Protein AF-A0A096M5H3-F1 (afdb_monomer)

Organism: Poecilia formosa (NCBI:txid48698)

Radius of gyration: 28.04 Å; Cα contacts (8 Å, |Δi|>4): 449; chains: 1; bounding box: 49×65×89 Å

InterPro domains:
  IPR001849 Pleckstrin homology domain [PF16457] (338-397)
  IPR006816 ELMO domain [PF04727] (97-271)
  IPR006816 ELMO domain [PS51335] (113-282)
  IPR011993 PH-like domain superfamily [G3DSA:2.30.29.30] (349-401)
  IPR024574 ELMO, armadillo-like helical domain [PF11841] (25-74)
  IPR050868 Engulfment and cell motility domain-containing protein [PTHR12771] (58-345)

Nearest PDB structures (foldseek):
  6ie1-assembly1_A  TM=9.845E-01  e=9.804E-33  Homo sapiens
  6idx-assembly1_A  TM=9.596E-01  e=2.569E-30  Homo sapiens
  6tgc-assembly1_B  TM=7.728E-01  e=2.379E-35  Homo sapiens
  8zj2-assembly1_A  TM=7.258E-01  e=1.190E-30  Homo sapiens
  2vsz-assembly1_A-2  TM=7.124E-01  e=5.862E-07  Homo sapiens

Mean predicted aligned error: 14.19 Å

Foldseek 3Di:
DVVVVVVVLVVVVCCPVVVVDLLLVQLQDDPVSVLVSLVNVLVCLVPDDLVCNVVSLVSCVVSVVLVSCCVRPVVNPDDHDLSSLLSQLSVLLSVLLNLVVQQADAQDLVDPVSVVLVVVLLCLQPDDPDDDPDDVVVLVVQLLSQVLLQQPRSNGSSVVLRDGGRRRSLSVLSSCCCVVVVVLSNCLSVVQSPDPDQLRDNNSVLSRVLSVLVCVLSVHNDHRDPNDSDDAQACSVDPVSVSLLSSLLSVLLSQQSVLVSDGPVCVVVSVVLSSVLQNVLRVVRDNHSVSSSVSSVVSHPVNSVVVVVVVVVVVVVCVDPVNVVVCVVCVVVVVVVVVVVVLVDLQQWDKAFDPDDDDDARWIKIWHAHPVRFKIFMDIDRDDDPGRDDSVRRPDIDTCVVCVPPVVVVVCVVVVVPVVVPPVD

Solvent-accessible surface area (backbone atoms only — not comparable to full-atom values): 23544 Å² total; per-residue (Å²): 113,76,60,58,52,57,50,43,52,52,50,49,52,43,33,56,71,69,64,79,46,62,69,63,64,49,44,71,50,58,71,67,50,30,39,53,52,47,45,48,53,43,52,48,58,74,68,43,56,75,91,47,41,61,59,52,50,50,54,42,52,76,67,40,47,48,57,44,45,35,54,48,52,74,63,28,98,57,85,79,48,68,69,45,32,24,40,52,19,42,44,50,38,59,59,43,33,68,48,33,62,41,22,62,32,53,45,58,75,81,43,61,74,63,49,48,54,57,50,48,52,50,39,72,59,68,66,71,96,74,82,78,94,48,75,69,64,46,54,59,49,51,32,50,50,33,43,45,41,18,33,88,39,31,88,50,53,46,61,65,23,49,44,61,74,23,9,40,39,27,56,54,45,53,49,48,35,46,72,75,40,36,70,60,40,34,48,58,41,51,71,25,50,74,45,96,49,73,59,40,61,41,49,43,50,50,47,38,54,46,42,32,49,53,37,61,76,69,47,50,64,55,80,72,60,98,83,51,49,76,60,64,56,24,56,43,70,42,97,59,28,68,52,53,47,48,55,53,49,54,53,48,44,58,49,45,38,59,73,65,68,33,36,75,86,39,44,68,59,49,51,52,53,45,50,48,43,50,54,56,42,56,73,68,54,33,68,31,66,66,51,41,53,54,48,47,65,67,49,36,64,69,46,50,52,50,50,55,49,52,53,48,54,55,51,51,60,64,66,32,70,72,50,43,55,49,46,66,66,45,45,63,56,54,50,49,50,50,50,51,53,50,50,51,48,39,43,70,33,51,82,40,76,60,95,61,84,92,75,81,77,76,46,31,31,38,41,28,31,38,95,83,70,51,37,37,35,28,30,76,30,82,62,87,77,95,64,86,80,61,72,87,68,30,83,41,77,45,57,37,92,82,46,52,72,64,52,50,53,60,57,45,66,81,55,51,84,72,56,66,73,72,74,76,111

Sequence (425 aa):
MYLFFKDSVYLWSMMLLTGCCNPGHFLRSNQEIQTYAIALINALFLKAPEDRRQEMASTLAQKHLRSIILNHVIRGNRPIKAEMAHQLYVLQVLTFNLLEERMMTKMDPNDQAQRDIIFELRRIAFDGDTDPTGTEKRKAMYTKDYKMLGFTNHLNPAMDFTQTPPGMLALDNMLYLARVHQDTYIRIVLENSSREDKHECPFGRCAIELTRMLCEILQVGELPNEGCNDYHPMFFTHDRAWEEFFCVCIQLLNKTWKEMRATAEDFNKVMQVVREQITRALAMKPSSIDQLKNKLRGLSYSEILRLRQSERMSQDDFQSPPIIELRERIQPEILELIKQQRLNRLCEGSCFRKLGNRRRQEKFWFCRLSLNHKVLHYGDLEESPQGEVPFELLSDKSETHFCLFLLLFVFFEKHKTILLHLVRG

Structure (mmCIF, N/CA/C/O backbone):
data_AF-A0A096M5H3-F1
#
_entry.id   AF-A0A096M5H3-F1
#
loop_
_atom_site.group_PDB
_atom_site.id
_atom_site.type_symbol
_atom_site.label_atom_id
_atom_site.label_alt_id
_atom_site.label_comp_id
_atom_site.label_asym_id
_atom_site.label_entity_id
_atom_site.label_seq_id
_atom_site.pdbx_PDB_ins_code
_atom_site.Cartn_x
_atom_site.Cartn_y
_atom_site.Cartn_z
_atom_site.occupancy
_atom_site.B_iso_or_equiv
_atom_site.auth_seq_id
_atom_site.auth_comp_id
_atom_site.auth_asym_id
_atom_site.auth_atom_id
_atom_site.pdbx_PDB_model_num
ATOM 1 N N . MET A 1 1 ? -19.813 -29.781 30.915 1.00 30.38 1 MET A N 1
ATOM 2 C CA . MET A 1 1 ? -19.902 -28.387 30.409 1.00 30.38 1 MET A CA 1
ATOM 3 C C . MET A 1 1 ? -18.584 -27.853 29.805 1.00 30.38 1 MET A C 1
ATOM 5 O O . MET A 1 1 ? -18.657 -27.095 28.853 1.00 30.38 1 MET A O 1
ATOM 9 N N . TYR A 1 2 ? -17.389 -28.276 30.258 1.00 24.36 2 TYR A N 1
ATOM 10 C CA . TYR A 1 2 ? -16.108 -28.022 29.548 1.00 24.36 2 TYR A CA 1
ATOM 11 C C . TYR A 1 2 ? -15.927 -28.881 28.275 1.00 24.36 2 TYR A C 1
ATOM 13 O O . TYR A 1 2 ? -15.255 -28.459 27.340 1.00 24.36 2 TYR A O 1
ATOM 21 N N . LEU A 1 3 ? -16.561 -30.059 28.235 1.00 25.53 3 LEU A N 1
ATOM 22 C CA . LEU A 1 3 ? -16.646 -30.924 27.049 1.00 25.53 3 LEU A CA 1
ATOM 23 C C . LEU A 1 3 ? -17.544 -30.301 25.965 1.00 25.53 3 LEU A C 1
ATOM 25 O O . LEU A 1 3 ? -17.076 -30.063 24.863 1.00 25.53 3 LEU A O 1
ATOM 29 N N . PHE A 1 4 ? -18.730 -29.810 26.345 1.00 27.47 4 PHE A N 1
ATOM 30 C CA . PHE A 1 4 ? -19.657 -29.103 25.446 1.00 27.47 4 PHE A CA 1
ATOM 31 C C . PHE A 1 4 ? -19.051 -27.902 24.694 1.00 27.47 4 PHE A C 1
ATOM 33 O O . PHE A 1 4 ? -19.468 -27.625 23.583 1.00 27.47 4 PHE A O 1
ATOM 40 N N . PHE A 1 5 ? -18.072 -27.177 25.252 1.00 29.02 5 PHE A N 1
ATOM 41 C CA . PHE A 1 5 ? -17.446 -26.035 24.559 1.00 29.02 5 PHE A CA 1
ATOM 42 C C . PHE A 1 5 ? -16.292 -26.437 23.632 1.00 29.02 5 PHE A C 1
ATOM 44 O O . PHE A 1 5 ? -16.064 -25.775 22.622 1.00 29.02 5 PHE A O 1
ATOM 51 N N . LYS A 1 6 ? -15.566 -27.516 23.955 1.00 31.39 6 LYS A N 1
ATOM 52 C CA . LYS A 1 6 ? -14.575 -28.099 23.037 1.00 31.39 6 LYS A CA 1
ATOM 53 C C . LYS A 1 6 ? -15.290 -28.718 21.837 1.00 31.39 6 LYS A C 1
ATOM 55 O O . LYS A 1 6 ? -14.879 -28.467 20.709 1.00 31.39 6 LYS A O 1
ATOM 60 N N . ASP A 1 7 ? -16.404 -29.394 22.105 1.00 31.91 7 ASP A N 1
ATOM 61 C CA . ASP A 1 7 ? -17.265 -29.987 21.090 1.00 31.91 7 ASP A CA 1
ATOM 62 C C . ASP A 1 7 ? -18.020 -28.914 20.299 1.00 31.91 7 ASP A C 1
ATOM 64 O O . ASP A 1 7 ? -18.114 -29.051 19.094 1.00 31.91 7 ASP A O 1
ATOM 68 N N . SER A 1 8 ? -18.448 -27.792 20.896 1.00 34.62 8 SER A N 1
ATOM 69 C CA . SER A 1 8 ? -19.094 -26.688 20.160 1.00 34.62 8 SER A CA 1
ATOM 70 C C . SER A 1 8 ? -18.143 -25.868 19.296 1.00 34.62 8 SER A C 1
ATOM 72 O O . SER A 1 8 ? -18.560 -25.424 18.237 1.00 34.62 8 SER A O 1
ATOM 74 N N . VAL A 1 9 ? -16.879 -25.661 19.684 1.00 40.66 9 VAL A N 1
ATOM 75 C CA . VAL A 1 9 ? -15.900 -25.009 18.792 1.00 40.66 9 VAL A CA 1
ATOM 76 C C . VAL A 1 9 ? -15.540 -25.942 17.643 1.00 40.66 9 VAL A C 1
ATOM 78 O O . VAL A 1 9 ? -15.455 -25.468 16.517 1.00 40.66 9 VAL A O 1
ATOM 81 N N . TYR A 1 10 ? -15.409 -27.251 17.887 1.00 36.88 10 TYR A N 1
ATOM 82 C CA . TYR A 1 10 ? -15.251 -28.254 16.827 1.00 36.88 10 TYR A CA 1
ATOM 83 C C . TYR A 1 10 ? -16.508 -28.401 15.958 1.00 36.88 10 TYR A C 1
ATOM 85 O O . TYR A 1 10 ? -16.374 -28.509 14.749 1.00 36.88 10 TYR A O 1
ATOM 93 N N . LEU A 1 11 ? -17.718 -28.322 16.521 1.00 36.84 11 LEU A N 1
ATOM 94 C CA . LEU A 1 11 ? -18.981 -28.344 15.775 1.00 36.84 11 LEU A CA 1
ATOM 95 C C . LEU A 1 11 ? -19.208 -27.051 14.995 1.00 36.84 11 LEU A C 1
ATOM 97 O O . LEU A 1 11 ? -19.738 -27.123 13.901 1.00 36.84 11 LEU A O 1
ATOM 101 N N . TRP A 1 12 ? -18.818 -25.883 15.513 1.00 41.22 12 TRP A N 1
ATOM 102 C CA . TRP A 1 12 ? -18.935 -24.603 14.804 1.00 41.22 12 TRP A CA 1
ATOM 103 C C . TRP A 1 12 ? -17.864 -24.445 13.728 1.00 41.22 12 TRP A C 1
ATOM 105 O O . TRP A 1 12 ? -18.164 -23.962 12.640 1.00 41.22 12 TRP A O 1
ATOM 115 N N . SER A 1 13 ? -16.631 -24.884 13.997 1.00 40.41 13 SER A N 1
ATOM 116 C CA . SER A 1 13 ? -15.582 -24.955 12.976 1.00 40.41 13 SER A CA 1
ATOM 117 C C . SER A 1 13 ? -15.904 -26.024 11.935 1.00 40.41 13 SER A C 1
ATOM 119 O O . SER A 1 13 ? -15.796 -25.721 10.752 1.00 40.41 13 SER A O 1
ATOM 121 N N . MET A 1 14 ? -16.433 -27.195 12.323 1.00 36.31 14 MET A N 1
ATOM 122 C CA . MET A 1 14 ? -17.033 -28.136 11.375 1.00 36.31 14 MET A CA 1
ATOM 123 C C . MET A 1 14 ? -18.199 -27.490 10.635 1.00 36.31 14 MET A C 1
ATOM 125 O O . MET A 1 14 ? -18.170 -27.545 9.430 1.00 36.31 14 MET A O 1
ATOM 129 N N . MET A 1 15 ? -19.168 -26.818 11.258 1.00 39.22 15 MET A N 1
ATOM 130 C CA . MET A 1 15 ? -20.324 -26.215 10.563 1.00 39.22 15 MET A CA 1
ATOM 131 C C . MET A 1 15 ? -19.955 -25.078 9.595 1.00 39.22 15 MET A C 1
ATOM 133 O O . MET A 1 15 ? -20.634 -24.890 8.582 1.00 39.22 15 MET A O 1
ATOM 137 N N . LEU A 1 16 ? -18.888 -24.322 9.878 1.00 44.88 16 LEU A N 1
ATOM 138 C CA . LEU A 1 16 ? -18.336 -23.305 8.975 1.00 44.88 16 LEU A CA 1
ATOM 139 C C . LEU A 1 16 ? -17.538 -23.936 7.816 1.00 44.88 16 LEU A C 1
ATOM 141 O O . LEU A 1 16 ? -17.618 -23.433 6.687 1.00 44.88 16 LEU A O 1
ATOM 145 N N . LEU A 1 17 ? -16.826 -25.044 8.074 1.00 40.38 17 LEU A N 1
ATOM 146 C CA . LEU A 1 17 ? -16.012 -25.791 7.100 1.00 40.38 17 LEU A CA 1
ATOM 147 C C . LEU A 1 17 ? -16.817 -26.811 6.265 1.00 40.38 17 LEU A C 1
ATOM 149 O O . LEU A 1 17 ? -16.503 -27.005 5.099 1.00 40.38 17 LEU A O 1
ATOM 153 N N . THR A 1 18 ? -17.893 -27.406 6.790 1.00 43.81 18 THR A N 1
ATOM 154 C CA . THR A 1 18 ? -18.765 -28.391 6.110 1.00 43.81 18 THR A CA 1
ATOM 155 C C . THR A 1 18 ? -19.827 -27.745 5.223 1.00 43.81 18 THR A C 1
ATOM 157 O O . THR A 1 18 ? -20.636 -28.441 4.620 1.00 43.81 18 THR A O 1
ATOM 160 N N . GLY A 1 19 ? -19.847 -26.413 5.111 1.00 42.66 19 GLY A N 1
ATOM 161 C CA . GLY A 1 19 ? -20.731 -25.707 4.179 1.00 42.66 19 GLY A CA 1
ATOM 162 C C . GLY A 1 19 ? -22.187 -25.547 4.635 1.00 42.66 19 GLY A C 1
ATOM 163 O O . GLY A 1 19 ? -22.926 -24.828 3.969 1.00 42.66 19 GLY A O 1
ATOM 164 N N . CYS A 1 20 ? -22.597 -26.117 5.774 1.00 36.97 20 CYS A N 1
ATOM 165 C CA . CYS A 1 20 ? -23.996 -26.077 6.225 1.00 36.97 20 CYS A CA 1
ATOM 166 C C . CYS A 1 20 ? -24.445 -24.722 6.806 1.00 36.97 20 CYS A C 1
ATOM 168 O O . CYS A 1 20 ? -25.630 -24.401 6.741 1.00 36.97 20 CYS A O 1
ATOM 170 N N . CYS A 1 21 ? -23.536 -23.898 7.342 1.00 47.00 21 CYS A N 1
ATOM 171 C CA . CYS A 1 21 ? -23.868 -22.556 7.833 1.00 47.00 21 CYS A CA 1
ATOM 172 C C . CYS A 1 21 ? -23.089 -21.483 7.062 1.00 47.00 21 CYS A C 1
ATOM 174 O O . CYS A 1 21 ? -21.872 -21.351 7.190 1.00 47.00 21 CYS A O 1
ATOM 176 N N . ASN A 1 22 ? -23.798 -20.690 6.256 1.00 51.44 22 ASN A N 1
ATOM 177 C CA . ASN A 1 22 ? -23.216 -19.538 5.578 1.00 51.44 22 ASN A CA 1
ATOM 178 C C . ASN A 1 22 ? -22.938 -18.429 6.621 1.00 51.44 22 ASN A C 1
ATOM 180 O O . ASN A 1 22 ? -23.898 -17.964 7.246 1.00 51.44 22 ASN A O 1
ATOM 184 N N . PRO A 1 23 ? -21.683 -17.971 6.831 1.00 53.06 23 PRO A N 1
ATOM 185 C CA . PRO A 1 23 ? -21.374 -16.891 7.779 1.00 53.06 23 PRO A CA 1
ATOM 186 C C . PRO A 1 23 ? -22.184 -15.608 7.519 1.00 53.06 23 PRO A C 1
ATOM 188 O O . PRO A 1 23 ? -22.435 -14.833 8.444 1.00 53.06 23 PRO A O 1
ATOM 191 N N . GLY A 1 24 ? -22.700 -15.429 6.296 1.00 55.00 24 GLY A N 1
ATOM 192 C CA . GLY A 1 24 ? -23.643 -14.364 5.954 1.00 55.00 24 GLY A CA 1
ATOM 193 C C . GLY A 1 24 ? -24.943 -14.341 6.758 1.00 55.00 24 GLY A C 1
ATOM 194 O O . GLY A 1 24 ? -25.530 -13.274 6.899 1.00 55.00 24 GLY A O 1
ATOM 195 N N . HIS A 1 25 ? -25.388 -15.464 7.328 1.00 57.28 25 HIS A N 1
ATOM 196 C CA . HIS A 1 25 ? -26.620 -15.498 8.119 1.00 57.28 25 HIS A CA 1
ATOM 197 C C . HIS A 1 25 ? -26.449 -14.812 9.486 1.00 57.28 25 HIS A C 1
ATOM 199 O O . HIS A 1 25 ? -27.328 -14.080 9.927 1.00 57.28 25 HIS A O 1
ATOM 205 N N . PHE A 1 26 ? -25.289 -14.974 10.131 1.00 56.59 26 PHE A N 1
ATOM 206 C CA . PHE A 1 26 ? -24.990 -14.333 11.419 1.00 56.59 26 PHE A CA 1
ATOM 207 C C . PHE A 1 26 ? -24.618 -12.858 11.265 1.00 56.59 26 PHE A C 1
ATOM 209 O O . PHE A 1 26 ? -24.953 -12.039 12.117 1.00 56.59 26 PHE A O 1
ATOM 216 N N . LEU A 1 27 ? -23.989 -12.502 10.144 1.00 58.44 27 LEU A N 1
ATOM 217 C CA . LEU A 1 27 ? -23.635 -11.118 9.837 1.00 58.44 27 LEU A CA 1
ATOM 218 C C . LEU A 1 27 ? -24.848 -10.252 9.448 1.00 58.44 27 LEU A C 1
ATOM 220 O O . LEU A 1 27 ? -24.734 -9.032 9.415 1.00 58.44 27 LEU A O 1
ATOM 224 N N . ARG A 1 28 ? -26.021 -10.855 9.214 1.00 59.38 28 ARG A N 1
ATOM 225 C CA . ARG A 1 28 ? -27.307 -10.162 8.997 1.00 59.38 28 ARG A CA 1
ATOM 226 C C . ARG A 1 28 ? -28.085 -9.870 10.289 1.00 59.38 28 ARG A C 1
ATOM 228 O O . ARG A 1 28 ? -29.147 -9.256 10.226 1.00 59.38 28 ARG A O 1
ATOM 235 N N . SER A 1 29 ? -27.568 -10.311 11.435 1.00 63.12 29 SER A N 1
ATOM 236 C CA . SER A 1 29 ? -28.239 -10.264 12.741 1.00 63.12 29 SER A CA 1
ATOM 237 C C . SER A 1 29 ? -27.813 -9.051 13.589 1.00 63.12 29 SER A C 1
ATOM 239 O O . SER A 1 29 ? -27.205 -8.106 13.090 1.00 63.12 29 SER A O 1
ATOM 241 N N . ASN A 1 30 ? -28.157 -9.049 14.885 1.00 75.69 30 ASN A N 1
ATOM 242 C CA . ASN A 1 30 ? -27.814 -7.983 15.837 1.00 75.69 30 ASN A CA 1
ATOM 243 C C . ASN A 1 30 ? -26.290 -7.731 15.916 1.00 75.69 30 ASN A C 1
ATOM 245 O O . ASN A 1 30 ? -25.495 -8.652 15.750 1.00 75.69 30 ASN A O 1
ATOM 249 N N . GLN A 1 31 ? -25.888 -6.496 16.228 1.00 76.31 31 GLN A N 1
ATOM 250 C CA . GLN A 1 31 ? -24.495 -6.030 16.219 1.00 76.31 31 GLN A CA 1
ATOM 251 C C . GLN A 1 31 ? -23.571 -6.871 17.113 1.00 76.31 31 GLN A C 1
ATOM 253 O O . GLN A 1 31 ? -22.436 -7.130 16.739 1.00 76.31 31 GLN A O 1
ATOM 258 N N . GLU A 1 32 ? -24.060 -7.360 18.254 1.00 80.06 32 GLU A N 1
ATOM 259 C CA . GLU A 1 32 ? -23.302 -8.270 19.127 1.00 80.06 32 GLU A CA 1
ATOM 260 C C . GLU A 1 32 ? -22.999 -9.607 18.439 1.00 80.06 32 GLU A C 1
ATOM 262 O O . GLU A 1 32 ? -21.861 -10.068 18.451 1.00 80.06 32 GLU A O 1
ATOM 267 N N . ILE A 1 33 ? -23.989 -10.196 17.759 1.00 82.75 33 ILE A N 1
ATOM 268 C CA . ILE A 1 33 ? -23.817 -11.442 16.997 1.00 82.75 33 ILE A CA 1
ATOM 269 C C . ILE A 1 33 ? -22.820 -11.225 15.856 1.00 82.75 33 ILE A C 1
ATOM 271 O O . ILE A 1 33 ? -21.969 -12.082 15.625 1.00 82.75 33 ILE A O 1
ATOM 275 N N . GLN A 1 34 ? -22.883 -10.073 15.178 1.00 82.81 34 GLN A N 1
ATOM 276 C CA . GLN A 1 34 ? -21.899 -9.711 14.158 1.00 82.81 34 GLN A CA 1
ATOM 277 C C . GLN A 1 34 ? -20.485 -9.653 14.759 1.00 82.81 34 GLN A C 1
ATOM 279 O O . GLN A 1 34 ? -19.565 -10.246 14.195 1.00 82.81 34 GLN A O 1
ATOM 284 N N . THR A 1 35 ? -20.305 -8.987 15.908 1.00 86.50 35 THR A N 1
ATOM 285 C CA . THR A 1 35 ? -18.998 -8.864 16.576 1.00 86.50 35 THR A CA 1
ATOM 286 C C . THR A 1 35 ? -18.447 -10.236 16.954 1.00 86.50 35 THR A C 1
ATOM 288 O O . THR A 1 35 ? -17.299 -10.540 16.632 1.00 86.50 35 THR A O 1
ATOM 291 N N . TYR A 1 36 ? -19.260 -11.098 17.574 1.00 85.38 36 TYR A N 1
ATOM 292 C CA . TYR A 1 36 ? -18.834 -12.449 17.950 1.00 85.38 36 TYR A CA 1
ATOM 293 C C . TYR A 1 36 ? -18.538 -13.335 16.736 1.00 85.38 36 TYR A C 1
ATOM 295 O O . TYR A 1 36 ? -17.594 -14.124 16.777 1.00 85.38 36 TYR A O 1
ATOM 303 N N . ALA A 1 37 ? -19.294 -13.191 15.644 1.00 86.56 37 ALA A N 1
ATOM 304 C CA . ALA A 1 37 ? -19.042 -13.928 14.411 1.00 86.56 37 ALA A CA 1
ATOM 305 C C . ALA A 1 37 ? -17.688 -13.545 13.789 1.00 86.56 37 ALA A C 1
ATOM 307 O O . ALA A 1 37 ? -16.909 -14.431 13.438 1.00 86.56 37 ALA A O 1
ATOM 308 N N . ILE A 1 38 ? -17.374 -12.246 13.700 1.00 89.81 38 ILE A N 1
ATOM 309 C CA . ILE A 1 38 ? -16.071 -11.786 13.189 1.00 89.81 38 ILE A CA 1
ATOM 310 C C . ILE A 1 38 ? -14.944 -12.179 14.148 1.00 89.81 38 ILE A C 1
ATOM 312 O O . ILE A 1 38 ? -13.916 -12.672 13.695 1.00 89.81 38 ILE A O 1
ATOM 316 N N . ALA A 1 39 ? -15.144 -12.063 15.463 1.00 88.94 39 ALA A N 1
ATOM 317 C CA . ALA A 1 39 ? -14.158 -12.502 16.449 1.00 88.94 39 ALA A CA 1
ATOM 318 C C . ALA A 1 39 ? -13.849 -14.004 16.343 1.00 88.94 39 ALA A C 1
ATOM 320 O O . ALA A 1 39 ? -12.691 -14.407 16.463 1.00 88.94 39 ALA A O 1
ATOM 321 N N . LEU A 1 40 ? -14.860 -14.836 16.071 1.00 87.19 40 LEU A N 1
ATOM 322 C CA . LEU A 1 40 ? -14.663 -16.261 15.818 1.00 87.19 40 LEU A CA 1
ATOM 323 C C . LEU A 1 40 ? -13.856 -16.495 14.535 1.00 87.19 40 LEU A C 1
ATOM 325 O O . LEU A 1 40 ? -12.919 -17.287 14.557 1.00 87.19 40 LEU A O 1
ATOM 329 N N . ILE A 1 41 ? -14.171 -15.788 13.445 1.00 89.00 41 ILE A N 1
ATOM 330 C CA . ILE A 1 41 ? -13.397 -15.858 12.193 1.00 89.00 41 ILE A CA 1
ATOM 331 C C . ILE A 1 41 ? -11.936 -15.453 12.438 1.00 89.00 41 ILE A C 1
ATOM 333 O O . ILE A 1 41 ? -11.027 -16.182 12.044 1.00 89.00 41 ILE A O 1
ATOM 337 N N . ASN A 1 42 ? -11.699 -14.353 13.153 1.00 91.81 42 ASN A N 1
ATOM 338 C CA . ASN A 1 42 ? -10.358 -13.897 13.520 1.00 91.81 42 ASN A CA 1
ATOM 339 C C . ASN A 1 42 ? -9.608 -14.950 14.344 1.00 91.81 42 ASN A C 1
ATOM 341 O O . ASN A 1 42 ? -8.442 -15.241 14.080 1.00 91.81 42 ASN A O 1
ATOM 345 N N . ALA A 1 43 ? -10.280 -15.570 15.318 1.00 88.25 43 ALA A N 1
ATOM 346 C CA . ALA A 1 43 ? -9.690 -16.628 16.129 1.00 88.25 43 ALA A CA 1
ATOM 347 C C . ALA A 1 43 ? -9.341 -17.877 15.303 1.00 88.25 43 ALA A C 1
ATOM 349 O O . ALA A 1 43 ? -8.322 -18.512 15.578 1.00 88.25 43 ALA A O 1
ATOM 350 N N . LEU A 1 44 ? -10.155 -18.219 14.296 1.00 87.44 44 LEU A N 1
ATOM 351 C CA . LEU A 1 44 ? -9.869 -19.316 13.371 1.00 87.44 44 LEU A CA 1
ATOM 352 C C . LEU A 1 44 ? -8.628 -19.012 12.525 1.00 87.44 44 LEU A C 1
ATOM 354 O O . LEU A 1 44 ? -7.741 -19.856 12.464 1.00 87.44 44 LEU A O 1
ATOM 358 N N . PHE A 1 45 ? -8.509 -17.803 11.967 1.00 86.62 45 PHE A N 1
ATOM 359 C CA . PHE A 1 45 ? -7.313 -17.381 11.228 1.00 86.62 45 PHE A CA 1
ATOM 360 C C . PHE A 1 45 ? -6.046 -17.401 12.090 1.00 86.62 45 PHE A C 1
ATOM 362 O O . PHE A 1 45 ? -5.029 -17.945 11.672 1.00 86.62 45 PHE A O 1
ATOM 369 N N . LEU A 1 46 ? -6.117 -16.873 13.316 1.00 87.00 46 LEU A N 1
ATOM 370 C CA . LEU A 1 46 ? -4.988 -16.842 14.254 1.00 87.00 46 LEU A CA 1
ATOM 371 C C . LEU A 1 46 ? -4.521 -18.234 14.700 1.00 87.00 46 LEU A C 1
ATOM 373 O O . LEU A 1 46 ? -3.377 -18.395 15.122 1.00 87.00 46 LEU A O 1
ATOM 377 N N . LYS A 1 47 ? -5.413 -19.231 14.696 1.00 87.38 47 LYS A N 1
ATOM 378 C CA . LYS A 1 47 ? -5.101 -20.607 15.115 1.00 87.38 47 LYS A CA 1
ATOM 379 C C . LYS A 1 47 ? -4.885 -21.569 13.956 1.00 87.38 47 LYS A C 1
ATOM 381 O O . LYS A 1 47 ? -4.426 -22.683 14.203 1.00 87.38 47 LYS A O 1
ATOM 386 N N . ALA A 1 48 ? -5.197 -21.165 12.730 1.00 84.31 48 ALA A N 1
ATOM 387 C CA . ALA A 1 48 ? -4.947 -21.971 11.551 1.00 84.31 48 ALA A CA 1
ATOM 388 C C . ALA A 1 48 ? -3.431 -22.094 11.297 1.00 84.31 48 ALA A C 1
ATOM 390 O O . ALA A 1 48 ? -2.705 -21.092 11.382 1.00 84.31 48 ALA A O 1
ATOM 391 N N . PRO A 1 49 ? -2.944 -23.308 10.987 1.00 82.31 49 PRO A N 1
ATOM 392 C CA . PRO A 1 49 ? -1.563 -23.499 10.568 1.00 82.31 49 PRO A CA 1
ATOM 393 C C . PRO A 1 49 ? -1.333 -22.801 9.217 1.00 82.31 49 PRO A C 1
ATOM 395 O O . PRO A 1 49 ? -2.279 -22.611 8.448 1.00 82.31 49 PRO A O 1
ATOM 398 N N . GLU A 1 50 ? -0.103 -22.348 8.970 1.00 78.38 50 GLU A N 1
ATOM 399 C CA . GLU A 1 50 ? 0.246 -21.464 7.841 1.00 78.38 50 GLU A CA 1
ATOM 400 C C . GLU A 1 50 ? -0.160 -22.039 6.484 1.00 78.38 50 GLU A C 1
ATOM 402 O O . GLU A 1 50 ? -0.804 -21.345 5.700 1.00 78.38 50 GLU A O 1
ATOM 407 N N . ASP A 1 51 ? 0.078 -23.334 6.282 1.00 78.25 51 ASP A N 1
ATOM 408 C CA . ASP A 1 51 ? -0.282 -24.107 5.089 1.00 78.25 51 ASP A CA 1
ATOM 409 C C . ASP A 1 51 ? -1.786 -24.078 4.761 1.00 78.25 51 ASP A C 1
ATOM 411 O O . ASP A 1 51 ? -2.173 -24.189 3.600 1.00 78.25 51 ASP A O 1
ATOM 415 N N . ARG A 1 52 ? -2.652 -23.891 5.767 1.00 82.56 52 ARG A N 1
ATOM 416 C CA . ARG A 1 52 ? -4.117 -23.871 5.596 1.00 82.56 52 ARG A CA 1
ATOM 417 C C . ARG A 1 52 ? -4.738 -22.481 5.647 1.00 82.56 52 ARG A C 1
ATOM 419 O O . ARG A 1 52 ? -5.922 -22.340 5.327 1.00 82.56 52 ARG A O 1
ATOM 426 N N . ARG A 1 53 ? -3.992 -21.443 6.047 1.00 84.69 53 ARG A N 1
ATOM 427 C CA . ARG A 1 53 ? -4.531 -20.069 6.133 1.00 84.69 53 ARG A CA 1
ATOM 428 C C . ARG A 1 53 ? -5.005 -19.574 4.768 1.00 84.69 53 ARG A C 1
ATOM 430 O O . ARG A 1 53 ? -6.083 -18.984 4.680 1.00 84.69 53 ARG A O 1
ATOM 437 N N . GLN A 1 54 ? -4.256 -19.877 3.710 1.00 85.81 54 GLN A N 1
ATOM 438 C CA . GLN A 1 54 ? -4.580 -19.453 2.348 1.00 85.81 54 GLN A CA 1
ATOM 439 C C . GLN A 1 54 ? -5.830 -20.154 1.787 1.00 85.81 54 GLN A C 1
ATOM 441 O O . GLN A 1 54 ? -6.680 -19.519 1.155 1.00 85.81 54 GLN A O 1
ATOM 446 N N . GLU A 1 55 ? -5.995 -21.448 2.067 1.00 85.81 55 GLU A N 1
ATOM 447 C CA . GLU A 1 55 ? -7.189 -22.218 1.689 1.00 85.81 55 GLU A CA 1
ATOM 448 C C . GLU A 1 55 ? -8.436 -21.715 2.435 1.00 85.81 55 GLU A C 1
ATOM 450 O O . GLU A 1 55 ? -9.498 -21.498 1.838 1.00 85.81 55 GLU A O 1
ATOM 455 N N . MET A 1 56 ? -8.295 -21.440 3.737 1.00 85.50 56 MET A N 1
ATOM 456 C CA . MET A 1 56 ? -9.360 -20.857 4.554 1.00 85.50 56 MET A CA 1
ATOM 457 C C . MET A 1 56 ? -9.774 -19.477 4.028 1.00 85.50 56 MET A C 1
ATOM 459 O O . MET A 1 56 ? -10.968 -19.217 3.860 1.00 85.50 56 MET A O 1
ATOM 463 N N . ALA A 1 57 ? -8.806 -18.611 3.714 1.00 85.81 57 ALA A N 1
ATOM 464 C CA . ALA A 1 57 ? -9.065 -17.301 3.125 1.00 85.81 57 ALA A CA 1
ATOM 465 C C . ALA A 1 57 ? -9.807 -17.405 1.789 1.00 85.81 57 ALA A C 1
ATOM 467 O O . ALA A 1 57 ? -10.791 -16.696 1.570 1.00 85.81 57 ALA A O 1
ATOM 468 N N . SER A 1 58 ? -9.383 -18.334 0.930 1.00 85.94 58 SER A N 1
ATOM 469 C CA . SER A 1 58 ? -10.008 -18.585 -0.371 1.00 85.94 58 SER A CA 1
ATOM 470 C C . SER A 1 58 ? -11.461 -19.042 -0.218 1.00 85.94 58 SER A C 1
ATOM 472 O O . SER A 1 58 ? -12.353 -18.508 -0.875 1.00 85.94 58 SER A O 1
ATOM 474 N N . THR A 1 59 ? -11.728 -19.953 0.720 1.00 85.00 59 THR A N 1
ATOM 475 C CA . THR A 1 59 ? -13.087 -20.429 1.027 1.00 85.00 59 THR A CA 1
ATOM 476 C C . THR A 1 59 ? -13.985 -19.298 1.541 1.00 85.00 59 THR A C 1
ATOM 478 O O . THR A 1 59 ? -15.152 -19.187 1.160 1.00 85.00 59 THR A O 1
ATOM 481 N N . LEU A 1 60 ? -13.458 -18.418 2.398 1.00 84.69 60 LEU A N 1
ATOM 482 C CA . LEU A 1 60 ? -14.209 -17.272 2.921 1.00 84.69 60 LEU A CA 1
ATOM 483 C C . LEU A 1 60 ? -14.471 -16.206 1.849 1.00 84.69 60 LEU A C 1
ATOM 485 O O . LEU A 1 60 ? -15.556 -15.617 1.824 1.00 84.69 60 LEU A O 1
ATOM 489 N N . ALA A 1 61 ? -13.518 -15.987 0.942 1.00 85.44 61 ALA A N 1
ATOM 490 C CA . ALA A 1 61 ? -13.692 -15.112 -0.212 1.00 85.44 61 ALA A CA 1
ATOM 491 C C . ALA A 1 61 ? -14.776 -15.645 -1.164 1.00 85.44 61 ALA A C 1
ATOM 493 O O . ALA A 1 61 ? -15.667 -14.888 -1.547 1.00 85.44 61 ALA A O 1
ATOM 494 N N . GLN A 1 62 ? -14.781 -16.953 -1.456 1.00 84.81 62 GLN A N 1
ATOM 495 C CA . GLN A 1 62 ? -15.822 -17.611 -2.263 1.00 84.81 62 GLN A CA 1
ATOM 496 C C . GLN A 1 62 ? -17.223 -17.470 -1.653 1.00 84.81 62 GLN A C 1
ATOM 498 O O . GLN A 1 62 ? -18.207 -17.339 -2.373 1.00 84.81 62 GLN A O 1
ATOM 503 N N . LYS A 1 63 ? -17.328 -17.437 -0.319 1.00 84.06 63 LYS A N 1
ATOM 504 C CA . LYS A 1 63 ? -18.590 -17.176 0.396 1.00 84.06 63 LYS A CA 1
ATOM 505 C C . LYS A 1 63 ? -18.950 -15.685 0.490 1.00 84.06 63 LYS A C 1
ATOM 507 O O . LYS A 1 63 ? -19.853 -15.323 1.242 1.00 84.06 63 LYS A O 1
ATOM 512 N N . HIS A 1 64 ? -18.260 -14.814 -0.247 1.00 84.88 64 HIS A N 1
ATOM 513 C CA . HIS A 1 64 ? -18.476 -13.365 -0.286 1.00 84.88 64 HIS A CA 1
ATOM 514 C C . HIS A 1 64 ? -18.386 -12.672 1.084 1.00 84.88 64 HIS A C 1
ATOM 516 O O . HIS A 1 64 ? -19.053 -11.656 1.307 1.00 84.88 64 HIS A O 1
ATOM 522 N N . LEU A 1 65 ? -17.546 -13.177 2.002 1.00 86.31 65 LEU A N 1
ATOM 523 C CA . LEU A 1 65 ? -17.401 -12.621 3.355 1.00 86.31 65 LEU A CA 1
ATOM 524 C C . LEU A 1 65 ? -17.152 -11.105 3.329 1.00 86.31 65 LEU A C 1
ATOM 526 O O . LEU A 1 65 ? -17.778 -10.358 4.078 1.00 86.31 65 LEU A O 1
ATOM 530 N N . ARG A 1 66 ? -16.285 -10.640 2.425 1.00 89.00 66 ARG A N 1
ATOM 531 C CA . ARG A 1 66 ? -15.955 -9.220 2.267 1.00 89.00 66 ARG A CA 1
ATOM 532 C C . ARG A 1 66 ? -17.177 -8.369 1.910 1.00 89.00 66 ARG A C 1
ATOM 534 O O . ARG A 1 66 ? -17.424 -7.365 2.570 1.00 89.00 66 ARG A O 1
ATOM 541 N N . SER A 1 67 ? -17.962 -8.790 0.917 1.00 87.31 67 SER A N 1
ATOM 542 C CA . SER A 1 67 ? -19.194 -8.096 0.505 1.00 87.31 67 SER A CA 1
ATOM 543 C C . SER A 1 67 ? -20.232 -8.068 1.630 1.00 87.31 67 SER A C 1
ATOM 545 O O . SER A 1 67 ? -20.882 -7.049 1.869 1.00 87.31 67 SER A O 1
ATOM 547 N N . ILE A 1 68 ? -20.347 -9.164 2.384 1.00 87.38 68 ILE A N 1
ATOM 548 C CA . ILE A 1 68 ? -21.239 -9.252 3.543 1.00 87.38 68 ILE A CA 1
ATOM 549 C C . ILE A 1 68 ? -20.810 -8.254 4.628 1.00 87.38 68 ILE A C 1
ATOM 551 O O . ILE A 1 68 ? -21.651 -7.501 5.117 1.00 87.38 68 ILE A O 1
ATOM 555 N N . ILE A 1 69 ? -19.521 -8.207 4.978 1.00 90.56 69 ILE A N 1
ATOM 556 C CA . ILE A 1 69 ? -18.981 -7.244 5.952 1.00 90.56 69 ILE A CA 1
ATOM 557 C C . ILE A 1 69 ? -19.201 -5.810 5.461 1.00 90.56 69 ILE A C 1
ATOM 559 O O . ILE A 1 69 ? -19.668 -4.960 6.221 1.00 90.56 69 ILE A O 1
ATOM 563 N N . LEU A 1 70 ? -18.930 -5.539 4.183 1.00 90.88 70 LEU A N 1
ATOM 564 C CA . LEU A 1 70 ? -19.123 -4.216 3.604 1.00 90.88 70 LEU A CA 1
ATOM 565 C C . LEU A 1 70 ? -20.578 -3.752 3.725 1.00 90.88 70 LEU A C 1
ATOM 567 O O . LEU A 1 70 ? -20.823 -2.640 4.182 1.00 90.88 70 LEU A O 1
ATOM 571 N N . ASN A 1 71 ? -21.540 -4.590 3.341 1.00 88.81 71 ASN A N 1
ATOM 572 C CA . ASN A 1 71 ? -22.946 -4.194 3.271 1.00 88.81 71 ASN A CA 1
ATOM 573 C C . ASN A 1 71 ? -23.649 -4.207 4.634 1.00 88.81 71 ASN A C 1
ATOM 575 O O . ASN A 1 71 ? -24.469 -3.334 4.901 1.00 88.81 71 ASN A O 1
ATOM 579 N N . HIS A 1 72 ? -23.339 -5.174 5.502 1.00 86.12 72 HIS A N 1
ATOM 580 C CA . HIS A 1 72 ? -24.065 -5.363 6.763 1.00 86.12 72 HIS A CA 1
ATOM 581 C C . HIS A 1 72 ? -23.365 -4.775 7.993 1.00 86.12 72 HIS A C 1
ATOM 583 O O . HIS A 1 72 ? -24.034 -4.549 9.002 1.00 86.12 72 HIS A O 1
ATOM 589 N N . VAL A 1 73 ? -22.053 -4.518 7.923 1.00 88.38 73 VAL A N 1
ATOM 590 C CA . VAL A 1 73 ? -21.277 -3.944 9.035 1.00 88.38 73 VAL A CA 1
ATOM 591 C C . VAL A 1 73 ? -20.806 -2.533 8.694 1.00 88.38 73 VAL A C 1
ATOM 593 O O . VAL A 1 73 ? -21.152 -1.595 9.403 1.00 88.38 73 VAL A O 1
ATOM 596 N N . ILE A 1 74 ? -20.064 -2.356 7.594 1.00 88.62 74 ILE A N 1
ATOM 597 C CA . ILE A 1 74 ? -19.445 -1.060 7.252 1.00 88.62 74 ILE A CA 1
ATOM 598 C C . ILE A 1 74 ? -20.482 -0.044 6.764 1.00 88.62 74 ILE A C 1
ATOM 600 O O . ILE A 1 74 ? -20.464 1.110 7.180 1.00 88.62 74 ILE A O 1
ATOM 604 N N . ARG A 1 75 ? -21.394 -0.472 5.888 1.00 88.81 75 ARG A N 1
ATOM 605 C CA . ARG A 1 75 ? -22.509 0.332 5.360 1.00 88.81 75 ARG A CA 1
ATOM 606 C C . ARG A 1 75 ? -23.826 0.064 6.092 1.00 88.81 75 ARG A C 1
ATOM 608 O O . ARG A 1 75 ? -24.884 0.449 5.604 1.00 88.81 75 ARG A O 1
ATOM 615 N N . GLY A 1 76 ? -23.770 -0.624 7.233 1.00 84.19 76 GLY A N 1
ATOM 616 C CA . GLY A 1 76 ? -24.953 -0.905 8.036 1.00 84.19 76 GLY A CA 1
ATOM 617 C C . GLY A 1 76 ? -25.584 0.378 8.588 1.00 84.19 76 GLY A C 1
ATOM 618 O O . GLY A 1 76 ? -24.912 1.383 8.796 1.00 84.19 76 GLY A O 1
ATOM 619 N N . ASN A 1 77 ? -26.883 0.329 8.892 1.00 79.12 77 ASN A N 1
ATOM 620 C CA . ASN A 1 77 ? -27.628 1.486 9.416 1.00 79.12 77 ASN A CA 1
ATOM 621 C C . ASN A 1 77 ? -27.191 1.928 10.825 1.00 79.12 77 ASN A C 1
ATOM 623 O O . ASN A 1 77 ? -27.610 2.984 11.293 1.00 79.12 77 ASN A O 1
ATOM 627 N N . ARG A 1 78 ? -26.415 1.105 11.541 1.00 82.44 78 ARG A N 1
ATOM 628 C CA . ARG A 1 78 ? -25.988 1.371 12.920 1.00 82.44 78 ARG A CA 1
ATOM 629 C C . ARG A 1 78 ? -24.514 1.775 12.950 1.00 82.44 78 ARG A C 1
ATOM 631 O O . ARG A 1 78 ? -23.714 1.136 12.269 1.00 82.44 78 ARG A O 1
ATOM 638 N N . PRO A 1 79 ? -24.130 2.761 13.779 1.00 85.38 79 PRO A N 1
ATOM 639 C CA . PRO A 1 79 ? -22.732 3.131 13.932 1.00 85.38 79 PRO A CA 1
ATOM 640 C C . PRO A 1 79 ? -21.917 1.970 14.515 1.00 85.38 79 PRO A C 1
ATOM 642 O O . PRO A 1 79 ? -22.378 1.212 15.377 1.00 85.38 79 PRO A O 1
ATOM 645 N N . ILE A 1 80 ? -20.679 1.842 14.045 1.00 88.31 80 ILE A N 1
ATOM 646 C CA . ILE A 1 80 ? -19.746 0.805 14.482 1.00 88.31 80 ILE A CA 1
ATOM 647 C C . ILE A 1 80 ? -19.214 1.165 15.873 1.00 88.31 80 ILE A C 1
ATOM 649 O O . ILE A 1 80 ? -18.598 2.211 16.060 1.00 88.31 80 ILE A O 1
ATOM 653 N N . LYS A 1 81 ? -19.447 0.286 16.854 1.00 88.56 81 LYS A N 1
ATOM 654 C CA . LYS A 1 81 ? -18.890 0.412 18.210 1.00 88.56 81 LYS A CA 1
ATOM 655 C C . LYS A 1 81 ? -17.407 0.019 18.235 1.00 88.56 81 LYS A C 1
ATOM 657 O O . LYS A 1 81 ? -16.951 -0.724 17.367 1.00 88.56 81 LYS A O 1
ATOM 662 N N . ALA A 1 82 ? -16.681 0.455 19.267 1.00 88.12 82 ALA A N 1
ATOM 663 C CA . ALA A 1 82 ? -15.239 0.227 19.413 1.00 88.12 82 ALA A CA 1
ATOM 664 C C . ALA A 1 82 ? -14.830 -1.252 19.284 1.00 88.12 82 ALA A C 1
ATOM 666 O O . ALA A 1 82 ? -13.886 -1.558 18.566 1.00 88.12 82 ALA A O 1
ATOM 667 N N . GLU A 1 83 ? -15.577 -2.174 19.896 1.00 87.81 83 GLU A N 1
ATOM 668 C CA . GLU A 1 83 ? -15.288 -3.614 19.814 1.00 87.81 83 GLU A CA 1
ATOM 669 C C . GLU A 1 83 ? -15.392 -4.157 18.386 1.00 87.81 83 GLU A C 1
ATOM 671 O O . GLU A 1 83 ? -14.533 -4.915 17.946 1.00 87.81 83 GLU A O 1
ATOM 676 N N . MET A 1 84 ? -16.416 -3.746 17.635 1.00 90.88 84 MET A N 1
ATOM 677 C CA . MET A 1 84 ? -16.560 -4.143 16.235 1.00 90.88 84 MET A CA 1
ATOM 678 C C . MET A 1 84 ? -15.448 -3.529 15.376 1.00 90.88 84 MET A C 1
ATOM 680 O O . MET A 1 84 ? -14.878 -4.213 14.532 1.00 90.88 84 MET A O 1
ATOM 684 N N . ALA A 1 85 ? -15.099 -2.259 15.610 1.00 92.06 85 ALA A N 1
ATOM 685 C CA . ALA A 1 85 ? -13.988 -1.609 14.916 1.00 92.06 85 ALA A CA 1
ATOM 686 C C . ALA A 1 85 ? -12.656 -2.336 15.171 1.00 92.06 85 ALA A C 1
ATOM 688 O O . ALA A 1 85 ? -11.908 -2.577 14.226 1.00 92.06 85 ALA A O 1
ATOM 689 N N . HIS A 1 86 ? -12.410 -2.771 16.412 1.00 91.94 86 HIS A N 1
ATOM 690 C CA . HIS A 1 86 ? -11.275 -3.625 16.752 1.00 91.94 86 HIS A CA 1
ATOM 691 C C . HIS A 1 86 ? -11.299 -4.939 15.963 1.00 91.94 86 HIS A C 1
ATOM 693 O O . HIS A 1 86 ? -10.304 -5.304 15.347 1.00 91.94 86 HIS A O 1
ATOM 699 N N . GLN A 1 87 ? -12.443 -5.633 15.907 1.00 92.56 87 GLN A N 1
ATOM 700 C CA . GLN A 1 87 ? -12.546 -6.886 15.149 1.00 92.56 87 GLN A CA 1
ATOM 701 C C . GLN A 1 87 ? -12.306 -6.701 13.643 1.00 92.56 87 GLN A C 1
ATOM 703 O O . GLN A 1 87 ? -11.705 -7.575 13.015 1.00 92.56 87 GLN A O 1
ATOM 708 N N . LEU A 1 88 ? -12.733 -5.575 13.062 1.00 95.00 88 LEU A N 1
ATOM 709 C CA . LEU A 1 88 ? -12.444 -5.228 11.667 1.00 95.00 88 LEU A CA 1
ATOM 710 C C . LEU A 1 88 ? -10.963 -4.909 11.443 1.00 95.00 88 LEU A C 1
ATOM 712 O O . LEU A 1 88 ? -10.408 -5.331 10.430 1.00 95.00 88 LEU A O 1
ATOM 716 N N . TYR A 1 89 ? -10.322 -4.210 12.383 1.00 95.19 89 TYR A N 1
ATOM 717 C CA . TYR A 1 89 ? -8.876 -3.985 12.371 1.00 95.19 89 TYR A CA 1
ATOM 718 C C . TYR A 1 89 ? -8.111 -5.312 12.416 1.00 95.19 89 TYR A C 1
ATOM 720 O O . TYR A 1 89 ? -7.297 -5.572 11.533 1.00 95.19 89 TYR A O 1
ATOM 728 N N . VAL A 1 90 ? -8.432 -6.190 13.373 1.00 94.81 90 VAL A N 1
ATOM 729 C CA . VAL A 1 90 ? -7.801 -7.512 13.502 1.00 94.81 90 VAL A CA 1
ATOM 730 C C . VAL A 1 90 ? -7.969 -8.313 12.212 1.00 94.81 90 VAL A C 1
ATOM 732 O O . VAL A 1 90 ? -6.994 -8.847 11.690 1.00 94.81 90 VAL A O 1
ATOM 735 N N . LEU A 1 91 ? -9.182 -8.353 11.653 1.00 94.50 91 LEU A N 1
ATOM 736 C CA . LEU A 1 91 ? -9.445 -9.055 10.396 1.00 94.50 91 LEU A CA 1
ATOM 737 C C . LEU A 1 91 ? -8.620 -8.484 9.236 1.00 94.50 91 LEU A C 1
ATOM 739 O O . LEU A 1 91 ? -8.111 -9.240 8.410 1.00 94.50 91 LEU A O 1
ATOM 743 N N . GLN A 1 92 ? -8.497 -7.158 9.158 1.00 95.00 92 GLN A N 1
ATOM 744 C CA . GLN A 1 92 ? -7.717 -6.490 8.123 1.00 95.00 92 GLN A CA 1
ATOM 745 C C . GLN A 1 92 ? -6.226 -6.834 8.227 1.00 95.00 92 GLN A C 1
ATOM 747 O O . GLN A 1 92 ? -5.643 -7.205 7.212 1.00 95.00 92 GLN A O 1
ATOM 752 N N . VAL A 1 93 ? -5.643 -6.801 9.431 1.00 94.88 93 VAL A N 1
ATOM 753 C CA . VAL A 1 93 ? -4.251 -7.224 9.674 1.00 94.88 93 VAL A CA 1
ATOM 754 C C . VAL A 1 93 ? -4.050 -8.681 9.259 1.00 94.88 93 VAL A C 1
ATOM 756 O O . VAL A 1 93 ? -3.166 -8.983 8.466 1.00 94.88 93 VAL A O 1
ATOM 759 N N . LEU A 1 94 ? -4.930 -9.586 9.697 1.00 92.56 94 LEU A N 1
ATOM 760 C CA . LEU A 1 94 ? -4.845 -11.005 9.332 1.00 92.56 94 LEU A CA 1
ATOM 761 C C . LEU A 1 94 ? -4.964 -11.229 7.821 1.00 92.56 94 LEU A C 1
ATOM 763 O O . LEU A 1 94 ? -4.282 -12.092 7.279 1.00 92.56 94 LEU A O 1
ATOM 767 N N . THR A 1 95 ? -5.801 -10.444 7.139 1.00 93.12 95 THR A N 1
ATOM 768 C CA . THR A 1 95 ? -5.947 -10.504 5.678 1.00 93.12 95 THR A CA 1
ATOM 769 C C . THR A 1 95 ? -4.686 -10.009 4.972 1.00 93.12 95 THR A C 1
ATOM 771 O O . THR A 1 95 ? -4.288 -10.597 3.970 1.00 93.12 95 THR A O 1
ATOM 774 N N . PHE A 1 96 ? -4.042 -8.956 5.478 1.00 95.12 96 PHE A N 1
ATOM 775 C CA . PHE A 1 96 ? -2.772 -8.475 4.937 1.00 95.12 96 PHE A CA 1
ATOM 776 C C . PHE A 1 96 ? -1.631 -9.462 5.168 1.00 95.12 96 PHE A C 1
ATOM 778 O O . PHE A 1 96 ? -0.835 -9.668 4.259 1.00 95.12 96 PHE A O 1
ATOM 785 N N . ASN A 1 97 ? -1.593 -10.150 6.309 1.00 94.50 97 ASN A N 1
ATOM 786 C CA . ASN A 1 97 ? -0.545 -11.132 6.603 1.00 94.50 97 ASN A CA 1
ATOM 787 C C . ASN A 1 97 ? -0.601 -12.369 5.692 1.00 94.50 97 ASN A C 1
ATOM 789 O O . ASN A 1 97 ? 0.384 -13.086 5.577 1.00 94.50 97 ASN A O 1
ATOM 793 N N . LEU A 1 98 ? -1.699 -12.595 4.962 1.00 92.81 98 LEU A N 1
ATOM 794 C CA . LEU A 1 98 ? -1.731 -13.595 3.884 1.00 92.81 98 LEU A CA 1
ATOM 795 C C . LEU A 1 98 ? -0.768 -13.257 2.731 1.00 92.81 98 LEU A C 1
ATOM 797 O O . LEU A 1 98 ? -0.405 -14.128 1.947 1.00 92.81 98 LEU A O 1
ATOM 801 N N . LEU A 1 99 ? -0.355 -11.994 2.610 1.00 95.25 99 LEU A N 1
ATOM 802 C CA . LEU A 1 99 ? 0.618 -11.540 1.618 1.00 95.25 99 LEU A CA 1
ATOM 803 C C . LEU A 1 99 ? 2.063 -11.777 2.073 1.00 95.25 99 LEU A C 1
ATOM 805 O O . LEU A 1 99 ? 2.966 -11.743 1.238 1.00 95.25 99 LEU A O 1
ATOM 809 N N . GLU A 1 100 ? 2.292 -12.013 3.369 1.00 94.62 100 GLU A N 1
ATOM 810 C CA . GLU A 1 100 ? 3.626 -12.141 3.965 1.00 94.62 100 GLU A CA 1
ATOM 811 C C . GLU A 1 100 ? 4.418 -13.297 3.348 1.00 94.62 100 GLU A C 1
ATOM 813 O O . GLU A 1 100 ? 5.589 -13.131 3.011 1.00 94.62 100 GLU A O 1
ATOM 818 N N . GLU A 1 101 ? 3.769 -14.440 3.106 1.00 93.62 101 GLU A N 1
ATOM 819 C CA . GLU A 1 101 ? 4.403 -15.594 2.462 1.00 93.62 101 GLU A CA 1
ATOM 820 C C . GLU A 1 101 ? 5.010 -15.196 1.110 1.00 93.62 101 GLU A C 1
ATOM 822 O O . GLU A 1 101 ? 6.195 -15.413 0.850 1.00 93.62 101 GLU A O 1
ATOM 827 N N . ARG A 1 102 ? 4.226 -14.521 0.261 1.00 95.81 102 ARG A N 1
ATOM 828 C CA . ARG A 1 102 ? 4.685 -14.037 -1.049 1.00 95.81 102 ARG A CA 1
ATOM 829 C C . ARG A 1 102 ? 5.700 -12.904 -0.930 1.00 95.81 102 ARG A C 1
ATOM 831 O O . ARG A 1 102 ? 6.626 -12.850 -1.735 1.00 95.81 102 ARG A O 1
ATOM 838 N N . MET A 1 103 ? 5.561 -12.044 0.079 1.00 96.88 103 MET A N 1
ATOM 839 C CA . MET A 1 103 ? 6.494 -10.953 0.380 1.00 96.88 103 MET A CA 1
ATOM 840 C C . MET A 1 103 ? 7.892 -11.471 0.751 1.00 96.88 103 MET A C 1
ATOM 842 O O . MET A 1 103 ? 8.903 -10.853 0.409 1.00 96.88 103 MET A O 1
ATOM 846 N N . MET A 1 104 ? 7.948 -12.604 1.451 1.00 96.69 104 MET A N 1
ATOM 847 C CA . MET A 1 104 ? 9.182 -13.228 1.935 1.00 96.69 104 MET A CA 1
ATOM 848 C C . MET A 1 104 ? 9.697 -14.343 1.015 1.00 96.69 104 MET A C 1
ATOM 850 O O . MET A 1 104 ? 10.813 -14.831 1.199 1.00 96.69 104 MET A O 1
ATOM 854 N N . THR A 1 105 ? 8.931 -14.720 -0.012 1.00 96.75 105 THR A N 1
ATOM 855 C CA . THR A 1 105 ? 9.372 -15.672 -1.034 1.00 96.75 105 THR A CA 1
ATOM 856 C C . THR A 1 105 ? 10.329 -14.988 -2.004 1.00 96.75 105 THR A C 1
ATOM 858 O O . THR A 1 105 ? 9.945 -14.070 -2.730 1.00 96.75 105 THR A O 1
ATOM 861 N N . LYS A 1 106 ? 11.574 -15.463 -2.057 1.00 97.31 106 LYS A N 1
ATOM 862 C CA . LYS A 1 106 ? 12.550 -15.058 -3.076 1.00 97.31 106 LYS A CA 1
ATOM 863 C C . LYS A 1 106 ? 12.229 -15.734 -4.403 1.00 97.31 106 LYS A C 1
ATOM 865 O O . LYS A 1 106 ? 11.867 -16.908 -4.417 1.00 97.31 106 LYS A O 1
ATOM 870 N N . MET A 1 107 ? 12.415 -15.015 -5.504 1.00 95.88 107 MET A N 1
ATOM 871 C CA . MET A 1 107 ? 12.379 -15.632 -6.828 1.00 95.88 107 MET A CA 1
ATOM 872 C C . MET A 1 107 ? 13.564 -16.588 -7.003 1.00 95.88 107 MET A C 1
ATOM 874 O O . MET A 1 107 ? 14.682 -16.247 -6.611 1.00 95.88 107 MET A O 1
ATOM 878 N N . ASP A 1 108 ? 13.341 -17.752 -7.613 1.00 94.56 108 ASP A N 1
ATOM 879 C CA . ASP A 1 108 ? 14.420 -18.613 -8.104 1.00 94.56 108 ASP A CA 1
ATOM 880 C C . ASP A 1 108 ? 14.767 -18.202 -9.548 1.00 94.56 108 ASP A C 1
ATOM 882 O O . ASP A 1 108 ? 13.958 -18.413 -10.456 1.00 94.56 108 ASP A O 1
ATOM 886 N N . PRO A 1 109 ? 15.961 -17.634 -9.812 1.00 92.31 109 PRO A N 1
ATOM 887 C CA . PRO A 1 109 ? 16.353 -17.219 -11.159 1.00 92.31 109 PRO A CA 1
ATOM 888 C C . PRO A 1 109 ? 16.504 -18.380 -12.151 1.00 92.31 109 PRO A C 1
ATOM 890 O O . PRO A 1 109 ? 16.590 -18.143 -13.361 1.00 92.31 109 PRO A O 1
ATOM 893 N N . ASN A 1 110 ? 16.584 -19.621 -11.663 1.00 92.44 110 ASN A N 1
ATOM 894 C CA . ASN A 1 110 ? 16.725 -20.816 -12.489 1.00 92.44 110 ASN A CA 1
ATOM 895 C C . ASN A 1 110 ? 15.378 -21.445 -12.861 1.00 92.44 110 ASN A C 1
ATOM 897 O O . ASN A 1 110 ? 15.313 -22.156 -13.868 1.00 92.44 110 ASN A O 1
ATOM 901 N N . ASP A 1 111 ? 14.321 -21.149 -12.102 1.00 94.31 111 ASP A N 1
ATOM 902 C CA . ASP A 1 111 ? 12.972 -21.649 -12.342 1.00 94.31 111 ASP A CA 1
ATOM 903 C C . ASP A 1 111 ? 12.376 -21.011 -13.605 1.00 94.31 111 ASP A C 1
ATOM 905 O O . ASP A 1 111 ? 12.169 -19.797 -13.699 1.00 94.31 111 ASP A O 1
ATOM 909 N N . GLN A 1 112 ? 12.093 -21.851 -14.601 1.00 92.31 112 GLN A N 1
ATOM 910 C CA . GLN A 1 112 ? 11.533 -21.400 -15.866 1.00 92.31 112 GLN A CA 1
ATOM 911 C C . GLN A 1 112 ? 10.135 -20.797 -15.703 1.00 92.31 112 GLN A C 1
ATOM 913 O O . GLN A 1 112 ? 9.874 -19.755 -16.296 1.00 92.31 112 GLN A O 1
ATOM 918 N N . ALA A 1 113 ? 9.274 -21.379 -14.866 1.00 93.81 113 ALA A N 1
ATOM 919 C CA . ALA A 1 113 ? 7.899 -20.914 -14.709 1.00 93.81 113 ALA A CA 1
ATOM 920 C C . ALA A 1 113 ? 7.849 -19.499 -14.113 1.00 93.81 113 ALA A C 1
ATOM 922 O O . ALA A 1 113 ? 7.021 -18.679 -14.506 1.00 93.81 113 ALA A O 1
ATOM 923 N N . GLN A 1 114 ? 8.771 -19.179 -13.201 1.00 92.00 114 GLN A N 1
ATOM 924 C CA . GLN A 1 114 ? 8.886 -17.833 -12.637 1.00 92.00 114 GLN A CA 1
ATOM 925 C C . GLN A 1 114 ? 9.433 -16.842 -13.672 1.00 92.00 114 GLN A C 1
ATOM 927 O O . GLN A 1 114 ? 8.926 -15.724 -13.789 1.00 92.00 114 GLN A O 1
ATOM 932 N N . ARG A 1 115 ? 10.430 -17.247 -14.471 1.00 92.38 115 ARG A N 1
ATOM 933 C CA . ARG A 1 115 ? 10.950 -16.420 -15.574 1.00 92.38 115 ARG A CA 1
ATOM 934 C C . ARG A 1 115 ? 9.895 -16.133 -16.641 1.00 92.38 115 ARG A C 1
ATOM 936 O O . ARG A 1 115 ? 9.872 -15.021 -17.167 1.00 92.38 115 ARG A O 1
ATOM 943 N N . ASP A 1 116 ? 9.006 -17.083 -16.917 1.00 93.12 116 ASP A N 1
ATOM 944 C CA . ASP A 1 116 ? 7.918 -16.918 -17.887 1.00 93.12 116 ASP A CA 1
ATOM 945 C C . ASP A 1 116 ? 6.952 -15.793 -17.480 1.00 93.12 116 ASP A C 1
ATOM 947 O O . ASP A 1 116 ? 6.407 -15.106 -18.341 1.00 93.12 116 ASP A O 1
ATOM 951 N N . ILE A 1 117 ? 6.800 -15.515 -16.179 1.00 94.69 117 ILE A N 1
ATOM 952 C CA . ILE A 1 117 ? 6.006 -14.375 -15.697 1.00 94.69 117 ILE A CA 1
ATOM 953 C C . ILE A 1 117 ? 6.667 -13.042 -16.082 1.00 94.69 117 ILE A C 1
ATOM 955 O O . ILE A 1 117 ? 5.986 -12.121 -16.532 1.00 94.69 117 ILE A O 1
ATOM 959 N N . ILE A 1 118 ? 7.993 -12.925 -15.946 1.00 94.06 118 ILE A N 1
ATOM 960 C CA . ILE A 1 118 ? 8.723 -11.718 -16.369 1.00 94.06 118 ILE A CA 1
ATOM 961 C C . ILE A 1 118 ? 8.681 -11.573 -17.894 1.00 94.06 118 ILE A C 1
ATOM 963 O O . ILE A 1 118 ? 8.532 -10.464 -18.414 1.00 94.06 118 ILE A O 1
ATOM 967 N N . PHE A 1 119 ? 8.779 -12.691 -18.614 1.00 91.62 119 PHE A N 1
ATOM 968 C CA . PHE A 1 119 ? 8.626 -12.696 -20.062 1.00 91.62 119 PHE A CA 1
ATOM 969 C C . PHE A 1 119 ? 7.235 -12.202 -20.479 1.00 91.62 119 PHE A C 1
ATOM 971 O O . PHE A 1 119 ? 7.131 -11.384 -21.388 1.00 91.62 119 PHE A O 1
ATOM 978 N N . GLU A 1 120 ? 6.182 -12.622 -19.777 1.00 93.69 120 GLU A N 1
ATOM 979 C CA . GLU A 1 120 ? 4.814 -12.164 -20.019 1.00 93.69 120 GLU A CA 1
ATOM 980 C C . GLU A 1 120 ? 4.652 -10.655 -19.785 1.00 93.69 120 GLU A C 1
ATOM 982 O O . GLU A 1 120 ? 4.027 -9.980 -20.601 1.00 93.69 120 GLU A O 1
ATOM 987 N N . LEU A 1 121 ? 5.261 -10.093 -18.732 1.00 94.56 121 LEU A N 1
ATOM 988 C CA . LEU A 1 121 ? 5.282 -8.638 -18.513 1.00 94.56 121 LEU A CA 1
ATOM 989 C C . LEU A 1 121 ? 5.880 -7.904 -19.717 1.00 94.56 121 LEU A C 1
ATOM 991 O O . LEU A 1 121 ? 5.272 -6.987 -20.269 1.00 94.56 121 LEU A O 1
ATOM 995 N N . ARG A 1 122 ? 7.055 -8.355 -20.165 1.00 93.06 122 ARG A N 1
ATOM 996 C CA . ARG A 1 122 ? 7.728 -7.807 -21.345 1.00 93.06 122 ARG A CA 1
ATOM 997 C C . ARG A 1 122 ? 6.854 -7.917 -22.594 1.00 93.06 122 ARG A C 1
ATOM 999 O O . ARG A 1 122 ? 6.718 -6.932 -23.316 1.00 93.06 122 ARG A O 1
ATOM 1006 N N . ARG A 1 123 ? 6.266 -9.091 -22.831 1.00 91.62 123 ARG A N 1
ATOM 1007 C CA . ARG A 1 123 ? 5.403 -9.361 -23.985 1.00 91.62 123 ARG A CA 1
ATOM 1008 C C . ARG A 1 123 ? 4.226 -8.388 -24.023 1.00 91.62 123 ARG A C 1
ATOM 1010 O O . ARG A 1 123 ? 3.989 -7.767 -25.048 1.00 91.62 123 ARG A O 1
ATOM 1017 N N . ILE A 1 124 ? 3.534 -8.196 -22.898 1.00 92.56 124 ILE A N 1
ATOM 1018 C CA . ILE A 1 124 ? 2.399 -7.265 -22.806 1.00 92.56 124 ILE A CA 1
ATOM 1019 C C . ILE A 1 124 ? 2.827 -5.816 -23.105 1.00 92.56 124 ILE A C 1
ATOM 1021 O O . ILE A 1 124 ? 2.049 -5.068 -23.692 1.00 92.56 124 ILE A O 1
ATOM 1025 N N . ALA A 1 125 ? 4.035 -5.408 -22.700 1.00 90.06 125 ALA A N 1
ATOM 1026 C CA . ALA A 1 125 ? 4.510 -4.035 -22.867 1.00 90.06 125 ALA A CA 1
ATOM 1027 C C . ALA A 1 125 ? 5.002 -3.696 -24.284 1.00 90.06 125 ALA A C 1
ATOM 1029 O O . 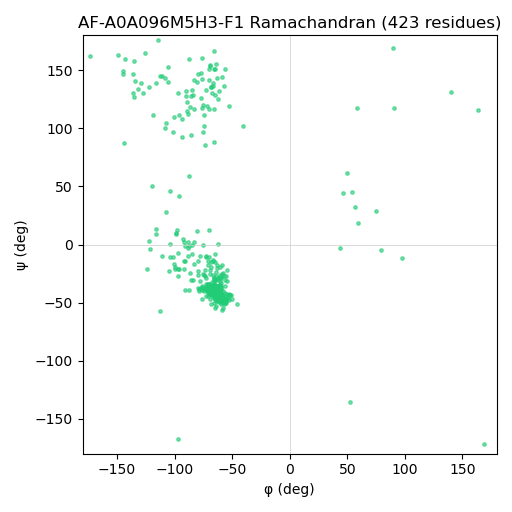ALA A 1 125 ? 4.790 -2.569 -24.733 1.00 90.06 125 ALA A O 1
ATOM 1030 N N . PHE A 1 126 ? 5.689 -4.625 -24.959 1.00 86.88 126 PHE A N 1
ATOM 1031 C CA . PHE A 1 126 ? 6.429 -4.323 -26.194 1.00 86.88 126 PHE A CA 1
ATOM 1032 C C . PHE A 1 126 ? 6.042 -5.164 -27.409 1.00 86.88 126 PHE A C 1
ATOM 1034 O O . PHE A 1 126 ? 6.299 -4.726 -28.530 1.00 86.88 126 PHE A O 1
ATOM 1041 N N . ASP A 1 127 ? 5.438 -6.341 -27.230 1.00 77.88 127 ASP A N 1
ATOM 1042 C CA . ASP A 1 127 ? 5.087 -7.183 -28.372 1.00 77.88 127 ASP A CA 1
ATOM 1043 C C . ASP A 1 127 ? 3.717 -6.755 -28.930 1.00 77.88 127 ASP A C 1
ATOM 1045 O O . ASP A 1 127 ? 2.659 -7.202 -28.489 1.00 77.88 127 ASP A O 1
ATOM 1049 N N . GLY A 1 128 ? 3.765 -5.876 -29.936 1.00 54.69 128 GLY A N 1
ATOM 1050 C CA . GLY A 1 128 ? 2.746 -5.754 -30.978 1.00 54.69 128 GLY A CA 1
ATOM 1051 C C . GLY A 1 128 ? 3.231 -6.454 -32.252 1.00 54.69 128 GLY A C 1
ATOM 1052 O O . GLY A 1 128 ? 4.177 -5.980 -32.870 1.00 54.69 128 GLY A O 1
ATOM 1053 N N . ASP A 1 129 ? 2.615 -7.590 -32.598 1.00 42.88 129 ASP A N 1
ATOM 1054 C CA . ASP A 1 129 ? 2.634 -8.370 -33.860 1.00 42.88 129 ASP A CA 1
ATOM 1055 C C . ASP A 1 129 ? 3.938 -8.645 -34.651 1.00 42.88 129 ASP A C 1
ATOM 1057 O O . ASP A 1 129 ? 3.894 -9.395 -35.626 1.00 42.88 129 ASP A O 1
ATOM 1061 N N . THR A 1 130 ? 5.114 -8.144 -34.276 1.00 49.12 130 THR A N 1
ATOM 1062 C CA . THR A 1 130 ? 6.358 -8.410 -35.026 1.00 49.12 130 THR A CA 1
ATOM 1063 C C . THR A 1 130 ? 7.298 -9.353 -34.289 1.00 49.12 130 THR A C 1
ATOM 1065 O O . THR A 1 130 ? 8.050 -8.944 -33.409 1.00 49.12 130 THR A O 1
ATOM 1068 N N . ASP A 1 131 ? 7.286 -10.620 -34.702 1.00 48.34 131 ASP A N 1
ATOM 1069 C CA . ASP A 1 131 ? 8.171 -11.669 -34.195 1.00 48.34 131 ASP A CA 1
ATOM 1070 C C . ASP A 1 131 ? 9.543 -11.623 -34.916 1.00 48.34 131 ASP A C 1
ATOM 1072 O O . ASP A 1 131 ? 9.610 -11.806 -36.138 1.00 48.34 131 ASP A O 1
ATOM 1076 N N . PRO A 1 132 ? 10.673 -11.363 -34.227 1.00 53.09 132 PRO A N 1
ATOM 1077 C CA . PRO A 1 132 ? 11.977 -11.291 -34.874 1.00 53.09 132 PRO A CA 1
ATOM 1078 C C . PRO A 1 132 ? 12.543 -12.686 -35.186 1.00 53.09 132 PRO A C 1
ATOM 1080 O O . PRO A 1 132 ? 12.761 -13.542 -34.314 1.00 53.09 132 PRO A O 1
ATOM 1083 N N . THR A 1 133 ? 12.897 -12.900 -36.452 1.00 45.44 133 THR A N 1
ATOM 1084 C CA . THR A 1 133 ? 13.582 -14.105 -36.933 1.00 45.44 133 THR A CA 1
ATOM 1085 C C . THR A 1 133 ? 15.064 -14.101 -36.509 1.00 45.44 133 THR A C 1
ATOM 1087 O O . THR A 1 133 ? 15.887 -13.409 -37.114 1.00 45.44 133 THR A O 1
ATOM 1090 N N . GLY A 1 134 ? 15.416 -14.865 -35.464 1.00 54.94 134 GLY A N 1
ATOM 1091 C CA . GLY A 1 134 ? 16.804 -15.138 -35.039 1.00 54.94 134 GLY A CA 1
ATOM 1092 C C . GLY A 1 134 ? 17.029 -15.136 -33.516 1.00 54.94 134 GLY A C 1
ATOM 1093 O O . GLY A 1 134 ? 16.635 -14.202 -32.822 1.00 54.94 134 GLY A O 1
ATOM 1094 N N . THR A 1 135 ? 17.702 -16.164 -32.985 1.00 61.69 135 THR A N 1
ATOM 1095 C CA . THR A 1 135 ? 17.910 -16.397 -31.536 1.00 61.69 135 THR A CA 1
ATOM 1096 C C . THR A 1 135 ? 18.863 -15.404 -30.858 1.00 61.69 135 THR A C 1
ATOM 1098 O O . THR A 1 135 ? 18.593 -14.973 -29.738 1.00 61.69 135 THR A O 1
ATOM 1101 N N . GLU A 1 136 ? 19.954 -14.994 -31.511 1.00 61.81 136 GLU A N 1
ATOM 1102 C CA . GLU A 1 136 ? 20.903 -14.016 -30.944 1.00 61.81 136 GLU A CA 1
ATOM 1103 C C . GLU A 1 136 ? 20.356 -12.585 -30.962 1.00 61.81 136 GLU A C 1
ATOM 1105 O O . GLU A 1 136 ? 20.465 -11.864 -29.969 1.00 61.81 136 GLU A O 1
ATOM 1110 N N . LYS A 1 137 ? 19.674 -12.202 -32.052 1.00 63.66 137 LYS A N 1
ATOM 1111 C CA . LYS A 1 137 ? 18.963 -10.917 -32.141 1.00 63.66 137 LYS A CA 1
ATOM 1112 C C . LYS A 1 137 ? 17.873 -10.808 -31.068 1.00 63.66 137 LYS A C 1
ATOM 1114 O O . LYS A 1 137 ? 17.731 -9.748 -30.466 1.00 63.66 137 LYS A O 1
ATOM 1119 N N . ARG A 1 138 ? 17.180 -11.914 -30.757 1.00 70.25 138 ARG A N 1
ATOM 1120 C CA . ARG A 1 138 ? 16.206 -11.986 -29.653 1.00 70.25 138 ARG A CA 1
ATOM 1121 C C . ARG A 1 138 ? 16.829 -11.739 -28.282 1.00 70.25 138 ARG A C 1
ATOM 1123 O O . ARG A 1 138 ? 16.286 -10.947 -27.526 1.00 70.25 138 ARG A O 1
ATOM 1130 N N . LYS A 1 139 ? 17.975 -12.348 -27.955 1.00 71.69 139 LYS A N 1
ATOM 1131 C CA . LYS A 1 139 ? 18.622 -12.130 -26.644 1.00 71.69 139 LYS A CA 1
ATOM 1132 C C . LYS A 1 139 ? 19.037 -10.672 -26.430 1.00 71.69 139 LYS A C 1
ATOM 1134 O O . LYS A 1 139 ? 18.778 -10.123 -25.364 1.00 71.69 139 LYS A O 1
ATOM 1139 N N . ALA A 1 140 ? 19.639 -10.036 -27.437 1.00 76.88 140 ALA A N 1
ATOM 1140 C CA . ALA A 1 140 ? 20.007 -8.621 -27.357 1.00 76.88 140 ALA A CA 1
ATOM 1141 C C . ALA A 1 140 ? 18.773 -7.707 -27.223 1.00 76.88 140 ALA A C 1
ATOM 1143 O O . ALA A 1 140 ? 18.798 -6.745 -26.455 1.00 76.88 140 ALA A O 1
ATOM 1144 N N . MET A 1 141 ? 17.683 -8.044 -27.922 1.00 82.31 141 MET A N 1
ATOM 1145 C CA . MET A 1 141 ? 16.395 -7.358 -27.807 1.00 82.31 141 MET A CA 1
ATOM 1146 C C . MET A 1 141 ? 15.814 -7.485 -26.395 1.00 82.31 141 MET A C 1
ATOM 1148 O O . MET A 1 141 ? 15.466 -6.479 -25.793 1.00 82.31 141 MET A O 1
ATOM 1152 N N . TYR A 1 142 ? 15.814 -8.685 -25.810 1.00 84.88 142 TYR A N 1
ATOM 1153 C CA . TYR A 1 142 ? 15.267 -8.918 -24.469 1.00 84.88 142 TYR A CA 1
ATOM 1154 C C . TYR A 1 142 ? 16.007 -8.123 -23.393 1.00 84.88 142 TYR A C 1
ATOM 1156 O O . TYR A 1 142 ? 15.370 -7.484 -22.561 1.00 84.88 142 TYR A O 1
ATOM 1164 N N . THR A 1 143 ? 17.341 -8.083 -23.441 1.00 86.62 143 THR A N 1
ATOM 1165 C CA . THR A 1 143 ? 18.137 -7.258 -22.518 1.00 86.62 143 THR A CA 1
ATOM 1166 C C . THR A 1 143 ? 17.797 -5.770 -22.651 1.00 86.62 143 THR A C 1
ATOM 1168 O O . THR A 1 143 ? 17.699 -5.065 -21.645 1.00 86.62 143 THR A O 1
ATOM 1171 N N . LYS A 1 144 ? 17.596 -5.277 -23.882 1.00 88.06 144 LYS A N 1
ATOM 1172 C CA . LYS A 1 144 ? 17.172 -3.891 -24.125 1.00 88.06 144 LYS A CA 1
ATOM 1173 C C . LYS A 1 144 ? 15.776 -3.632 -23.555 1.00 88.06 144 LYS A C 1
ATOM 1175 O O . LYS A 1 144 ? 15.585 -2.623 -22.885 1.00 88.06 144 LYS A O 1
ATOM 1180 N N . ASP A 1 145 ? 14.842 -4.551 -23.751 1.00 91.19 145 ASP A N 1
ATOM 1181 C CA . ASP A 1 145 ? 13.470 -4.421 -23.262 1.00 91.19 145 ASP A CA 1
ATOM 1182 C C . ASP A 1 145 ? 13.411 -4.446 -21.729 1.00 91.19 145 ASP A C 1
ATOM 1184 O O . ASP A 1 145 ? 12.702 -3.648 -21.123 1.00 91.19 145 ASP A O 1
ATOM 1188 N N . TYR A 1 146 ? 14.207 -5.293 -21.067 1.00 92.81 146 TYR A N 1
ATOM 1189 C CA . TYR A 1 146 ? 14.307 -5.296 -19.603 1.00 92.81 146 TYR A CA 1
ATOM 1190 C C . TYR A 1 146 ? 14.959 -4.026 -19.053 1.00 92.81 146 TYR A C 1
ATOM 1192 O O . TYR A 1 146 ? 14.581 -3.559 -17.975 1.00 92.81 146 TYR A O 1
ATOM 1200 N N . LYS A 1 147 ? 15.891 -3.428 -19.803 1.00 90.88 147 LYS A N 1
ATOM 1201 C CA . LYS A 1 147 ? 16.397 -2.087 -19.502 1.00 90.88 147 LYS A CA 1
ATOM 1202 C C . LYS A 1 147 ? 15.299 -1.031 -19.649 1.00 90.88 147 LYS A C 1
ATOM 1204 O O . LYS A 1 147 ? 15.129 -0.227 -18.742 1.00 90.88 147 LYS A O 1
ATOM 1209 N N . MET A 1 148 ? 14.522 -1.071 -20.731 1.00 89.62 148 MET A N 1
ATOM 1210 C CA . MET A 1 148 ? 13.396 -0.156 -20.977 1.00 89.62 148 MET A CA 1
ATOM 1211 C C . MET A 1 148 ? 12.256 -0.317 -19.957 1.00 89.62 148 MET A C 1
ATOM 1213 O O . MET A 1 148 ? 11.597 0.656 -19.610 1.00 89.62 148 MET A O 1
ATOM 1217 N N . LEU A 1 149 ? 12.056 -1.522 -19.417 1.00 92.12 149 LEU A N 1
ATOM 1218 C CA . LEU A 1 149 ? 11.166 -1.779 -18.278 1.00 92.12 149 LEU A CA 1
ATOM 1219 C C . LEU A 1 149 ? 11.700 -1.215 -16.958 1.00 92.12 149 LEU A C 1
ATOM 1221 O O . LEU A 1 149 ? 10.971 -1.198 -15.970 1.00 92.12 149 LEU A O 1
ATOM 1225 N N . GLY A 1 150 ? 12.954 -0.765 -16.904 1.00 92.38 150 GLY A N 1
ATOM 1226 C CA . GLY A 1 150 ? 13.546 -0.176 -15.710 1.00 92.38 150 GLY A CA 1
ATOM 1227 C C . GLY A 1 150 ? 13.914 -1.190 -14.625 1.00 92.38 150 GLY A C 1
ATOM 1228 O O . GLY A 1 150 ? 13.881 -0.841 -13.443 1.00 92.38 150 GLY A O 1
ATOM 1229 N N . PHE A 1 151 ? 14.232 -2.437 -14.992 1.00 94.62 151 PHE A N 1
ATOM 1230 C CA . PHE A 1 151 ? 14.883 -3.377 -14.070 1.00 94.62 151 PHE A CA 1
ATOM 1231 C C . PHE A 1 151 ? 16.324 -2.952 -13.799 1.00 94.62 151 PHE A C 1
ATOM 1233 O O . PHE A 1 151 ? 16.964 -2.367 -14.665 1.00 94.62 151 PHE A O 1
ATOM 1240 N N . THR A 1 152 ? 16.860 -3.271 -12.625 1.00 92.00 152 THR A N 1
ATOM 1241 C CA . THR A 1 152 ? 18.255 -2.982 -12.266 1.00 92.00 152 THR A CA 1
ATOM 1242 C C . THR A 1 152 ? 19.193 -3.965 -12.958 1.00 92.00 152 THR A C 1
ATOM 1244 O O . THR A 1 152 ? 20.174 -3.556 -13.577 1.00 92.00 152 THR A O 1
ATOM 1247 N N . ASN A 1 153 ? 18.876 -5.263 -12.913 1.00 91.25 153 ASN A N 1
ATOM 1248 C CA . ASN A 1 153 ? 19.623 -6.282 -13.641 1.00 91.25 153 ASN A CA 1
ATOM 1249 C C . ASN A 1 153 ? 18.988 -6.571 -15.010 1.00 91.25 153 ASN A C 1
ATOM 125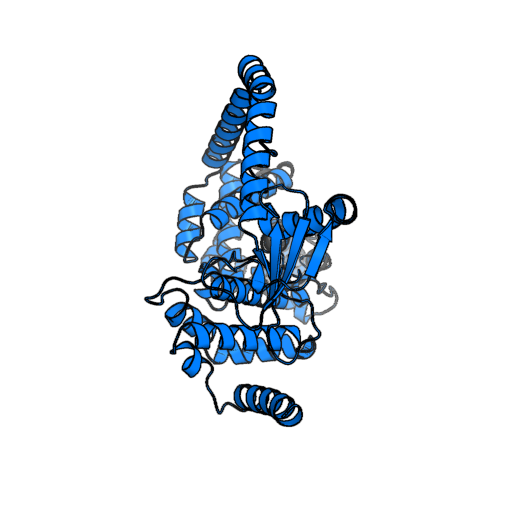1 O O . ASN A 1 153 ? 18.116 -7.423 -15.147 1.00 91.25 153 ASN A O 1
ATOM 1255 N N . HIS A 1 154 ? 19.451 -5.878 -16.052 1.00 89.31 154 HIS A N 1
ATOM 1256 C CA . HIS A 1 154 ? 18.896 -6.033 -17.404 1.00 89.31 154 HIS A CA 1
ATOM 1257 C C . HIS A 1 154 ? 19.205 -7.396 -18.048 1.00 89.31 154 HIS A C 1
ATOM 1259 O O . HIS A 1 154 ? 18.479 -7.832 -18.938 1.00 89.31 154 HIS A O 1
ATOM 1265 N N . LEU A 1 155 ? 20.294 -8.057 -17.633 1.00 89.12 155 LEU A N 1
ATOM 1266 C CA . LEU A 1 155 ? 20.684 -9.373 -18.156 1.00 89.12 155 LEU A CA 1
ATOM 1267 C C . LEU A 1 155 ? 19.826 -10.484 -17.553 1.00 89.12 155 LEU A C 1
ATOM 1269 O O . LEU A 1 155 ? 19.487 -11.448 -18.236 1.00 89.12 155 LEU A O 1
ATOM 1273 N N . ASN A 1 156 ? 19.494 -10.351 -16.269 1.00 91.19 156 ASN A N 1
ATOM 1274 C CA . ASN A 1 156 ? 18.643 -11.287 -15.558 1.00 91.19 156 ASN A CA 1
ATOM 1275 C C . ASN A 1 156 ? 17.749 -10.549 -14.543 1.00 91.19 156 ASN A C 1
ATOM 1277 O O . ASN A 1 156 ? 18.119 -10.451 -13.368 1.00 91.19 156 ASN A O 1
ATOM 1281 N N . PRO A 1 157 ? 16.564 -10.065 -14.964 1.00 93.38 157 PRO A N 1
ATOM 1282 C CA . PRO A 1 157 ? 15.651 -9.320 -14.093 1.00 93.38 157 PRO A CA 1
ATOM 1283 C C . PRO A 1 157 ? 15.120 -10.151 -12.919 1.00 93.38 157 PRO A C 1
ATOM 1285 O O . PRO A 1 157 ? 14.684 -9.582 -11.924 1.00 93.38 157 PRO A O 1
ATOM 1288 N N . ALA A 1 158 ? 15.208 -11.487 -12.977 1.00 94.81 158 ALA A N 1
ATOM 1289 C CA . ALA A 1 158 ? 14.828 -12.350 -11.860 1.00 94.81 158 ALA A CA 1
ATOM 1290 C C . ALA A 1 158 ? 15.644 -12.067 -10.587 1.00 94.81 158 ALA A C 1
ATOM 1292 O O . ALA A 1 158 ? 15.146 -12.235 -9.475 1.00 94.81 158 ALA A O 1
ATOM 1293 N N . MET A 1 159 ? 16.883 -11.584 -10.741 1.00 96.00 159 MET A N 1
ATOM 1294 C CA . MET A 1 159 ? 17.746 -11.230 -9.613 1.00 96.00 159 MET A CA 1
ATOM 1295 C C . MET A 1 159 ? 17.159 -10.100 -8.760 1.00 96.00 159 MET A C 1
ATOM 1297 O O . MET A 1 159 ? 17.367 -10.095 -7.547 1.00 96.00 159 MET A O 1
ATOM 1301 N N . ASP A 1 160 ? 16.391 -9.184 -9.351 1.00 95.00 160 ASP A N 1
ATOM 1302 C CA . ASP A 1 160 ? 15.782 -8.065 -8.625 1.00 95.00 160 ASP A CA 1
ATOM 1303 C C . ASP A 1 160 ? 14.717 -8.552 -7.615 1.00 95.00 160 ASP A C 1
ATOM 1305 O O . ASP A 1 160 ? 14.525 -7.935 -6.570 1.00 95.00 160 ASP A O 1
ATOM 1309 N N . PHE A 1 161 ? 14.095 -9.712 -7.865 1.00 97.06 161 PHE A N 1
ATOM 1310 C CA . PHE A 1 161 ? 13.074 -10.337 -7.008 1.00 97.06 161 PHE A CA 1
ATOM 1311 C C . PHE A 1 161 ? 13.652 -11.341 -5.993 1.00 97.06 161 PHE A C 1
ATOM 1313 O O . PHE A 1 161 ? 12.914 -12.006 -5.262 1.00 97.06 161 PHE A O 1
ATOM 1320 N N . THR A 1 162 ? 14.981 -11.463 -5.919 1.00 95.69 162 THR A N 1
ATOM 1321 C CA . THR A 1 162 ? 15.657 -12.253 -4.871 1.00 95.69 162 THR A CA 1
ATOM 1322 C C . THR A 1 162 ? 15.756 -11.494 -3.542 1.00 95.69 162 THR A C 1
ATOM 1324 O O . THR A 1 162 ? 16.049 -12.091 -2.502 1.00 95.69 162 THR A O 1
ATOM 1327 N N . GLN A 1 163 ? 15.515 -10.178 -3.562 1.00 93.12 163 GLN A N 1
ATOM 1328 C CA . GLN A 1 163 ? 15.491 -9.334 -2.372 1.00 93.12 163 GLN A CA 1
ATOM 1329 C C . GLN A 1 163 ? 14.116 -9.399 -1.704 1.00 93.12 163 GLN A C 1
ATOM 1331 O O . GLN A 1 163 ? 13.085 -9.180 -2.337 1.00 93.12 163 GLN A O 1
ATOM 1336 N N . THR A 1 164 ? 14.109 -9.680 -0.405 1.00 93.88 164 THR A N 1
ATOM 1337 C CA . THR A 1 164 ? 12.902 -9.787 0.423 1.00 93.88 164 THR A CA 1
ATOM 1338 C C . THR A 1 164 ? 13.049 -8.899 1.655 1.00 93.88 164 THR A C 1
ATOM 1340 O O . THR A 1 164 ? 14.066 -9.031 2.346 1.00 93.88 164 THR A O 1
ATOM 1343 N N . PRO A 1 165 ? 12.059 -8.047 1.972 1.00 91.31 165 PRO A N 1
ATOM 1344 C CA . PRO A 1 165 ? 10.869 -7.722 1.169 1.00 91.31 165 PRO A CA 1
ATOM 1345 C C . PRO A 1 165 ? 11.221 -6.913 -0.105 1.00 91.31 165 PRO A C 1
ATOM 1347 O O . PRO A 1 165 ? 12.219 -6.191 -0.093 1.00 91.31 165 PRO A O 1
ATOM 1350 N N . PRO A 1 166 ? 10.418 -6.972 -1.190 1.00 96.06 166 PRO A N 1
ATOM 1351 C CA . PRO A 1 166 ? 9.098 -7.607 -1.286 1.00 96.06 166 PRO A CA 1
ATOM 1352 C C . PRO A 1 166 ? 9.074 -8.964 -2.016 1.00 96.06 166 PRO A C 1
ATOM 1354 O O . PRO A 1 166 ? 7.990 -9.510 -2.204 1.00 96.06 166 PRO A O 1
ATOM 1357 N N . GLY A 1 167 ? 10.216 -9.475 -2.488 1.00 95.88 167 GLY A N 1
ATOM 1358 C CA . GLY A 1 167 ? 10.298 -10.770 -3.161 1.00 95.88 167 GLY A CA 1
ATOM 1359 C C . GLY A 1 167 ? 9.309 -10.923 -4.317 1.00 95.88 167 GLY A C 1
ATOM 1360 O O . GLY A 1 167 ? 9.095 -10.012 -5.123 1.00 95.88 167 GLY A O 1
ATOM 1361 N N . MET A 1 168 ? 8.664 -12.083 -4.365 1.00 97.56 168 MET A N 1
ATOM 1362 C CA . MET A 1 168 ? 7.702 -12.438 -5.402 1.00 97.56 168 MET A CA 1
ATOM 1363 C C . MET A 1 168 ? 6.395 -11.629 -5.361 1.00 97.56 168 MET A C 1
ATOM 1365 O O . MET A 1 168 ? 5.715 -11.540 -6.383 1.00 97.56 168 MET A O 1
ATOM 1369 N N . LEU A 1 169 ? 6.047 -10.989 -4.237 1.00 98.12 169 LEU A N 1
ATOM 1370 C CA . LEU A 1 169 ? 4.842 -10.151 -4.150 1.00 98.12 169 LEU A CA 1
ATOM 1371 C C . LEU A 1 169 ? 4.892 -8.964 -5.124 1.00 98.12 169 LEU A C 1
ATOM 1373 O O . LEU A 1 169 ? 3.868 -8.578 -5.687 1.00 98.12 169 LEU A O 1
ATOM 1377 N N . ALA A 1 170 ? 6.076 -8.392 -5.366 1.00 98.19 170 ALA A N 1
ATOM 1378 C CA . ALA A 1 170 ? 6.218 -7.332 -6.363 1.00 98.19 170 ALA A CA 1
ATOM 1379 C C . ALA A 1 170 ? 5.931 -7.839 -7.782 1.00 98.19 170 ALA A C 1
ATOM 1381 O O . ALA A 1 170 ? 5.286 -7.136 -8.561 1.00 98.19 170 ALA A O 1
ATOM 1382 N N . LEU A 1 171 ? 6.354 -9.064 -8.104 1.00 97.75 171 LEU A N 1
ATOM 1383 C CA . LEU A 1 171 ? 6.082 -9.678 -9.402 1.00 97.75 171 LEU A CA 1
ATOM 1384 C C . LEU A 1 171 ? 4.580 -9.935 -9.586 1.00 97.75 171 LEU A C 1
ATOM 1386 O O . LEU A 1 171 ? 4.032 -9.613 -10.641 1.00 97.75 171 LEU A O 1
ATOM 1390 N N . ASP A 1 172 ? 3.903 -10.425 -8.543 1.00 98.00 172 ASP A N 1
ATOM 1391 C CA . ASP A 1 172 ? 2.450 -10.635 -8.542 1.00 98.00 172 ASP A CA 1
ATOM 1392 C C . ASP A 1 172 ? 1.693 -9.312 -8.773 1.00 98.00 172 ASP A C 1
ATOM 1394 O O . ASP A 1 172 ? 0.765 -9.252 -9.585 1.00 98.00 172 ASP A O 1
ATOM 1398 N N . ASN A 1 173 ? 2.125 -8.229 -8.118 1.00 98.38 173 ASN A N 1
ATOM 1399 C CA . ASN A 1 173 ? 1.552 -6.891 -8.286 1.00 98.38 173 ASN A CA 1
ATOM 1400 C C . ASN A 1 173 ? 1.736 -6.350 -9.713 1.00 98.38 173 ASN A C 1
ATOM 1402 O O . ASN A 1 173 ? 0.800 -5.808 -10.305 1.00 98.38 173 ASN A O 1
ATOM 1406 N N . MET A 1 174 ? 2.939 -6.499 -10.277 1.00 98.31 174 MET A N 1
ATOM 1407 C CA . MET A 1 174 ? 3.240 -6.072 -11.647 1.00 98.31 174 MET A CA 1
ATOM 1408 C C . MET A 1 174 ? 2.408 -6.861 -12.661 1.00 98.31 174 MET A C 1
ATOM 1410 O O . MET A 1 174 ? 1.844 -6.268 -13.580 1.00 98.31 174 MET A O 1
ATOM 1414 N N . LEU A 1 175 ? 2.282 -8.178 -12.473 1.00 97.75 175 LEU A N 1
ATOM 1415 C CA . LEU A 1 175 ? 1.481 -9.036 -13.344 1.00 97.75 175 LEU A CA 1
ATOM 1416 C C . LEU A 1 175 ? -0.007 -8.694 -13.260 1.00 97.75 175 LEU A C 1
ATOM 1418 O O . LEU A 1 175 ? -0.685 -8.661 -14.287 1.00 97.75 175 LEU A O 1
ATOM 1422 N N . TYR A 1 176 ? -0.514 -8.407 -12.058 1.00 98.38 176 TYR A N 1
ATOM 1423 C CA . TYR A 1 176 ? -1.886 -7.944 -11.882 1.00 98.38 176 TYR A CA 1
ATOM 1424 C C . TYR A 1 176 ? -2.132 -6.644 -12.653 1.00 98.38 176 TYR A C 1
ATOM 1426 O O . TYR A 1 176 ? -3.088 -6.568 -13.421 1.00 98.38 176 TYR A O 1
ATOM 1434 N N . LEU A 1 177 ? -1.248 -5.648 -12.517 1.00 98.31 177 LEU A N 1
ATOM 1435 C CA . LEU A 1 177 ? -1.343 -4.394 -13.267 1.00 98.31 177 LEU A CA 1
ATOM 1436 C C . LEU A 1 177 ? -1.340 -4.648 -14.783 1.00 98.31 177 LEU A C 1
ATOM 1438 O O . LEU A 1 177 ? -2.182 -4.099 -15.488 1.00 98.31 177 LEU A O 1
ATOM 1442 N N . ALA A 1 178 ? -0.437 -5.500 -15.274 1.00 97.12 178 ALA A N 1
ATOM 1443 C CA . ALA A 1 178 ? -0.302 -5.801 -16.697 1.00 97.12 178 ALA A CA 1
ATOM 1444 C C . ALA A 1 178 ? -1.512 -6.545 -17.284 1.00 97.12 178 ALA A C 1
ATOM 1446 O O . ALA A 1 178 ? -1.886 -6.283 -18.424 1.00 97.12 178 ALA A O 1
ATOM 1447 N N . ARG A 1 179 ? -2.135 -7.454 -16.523 1.00 96.38 179 ARG A N 1
ATOM 1448 C CA . ARG A 1 179 ? -3.278 -8.258 -16.991 1.00 96.38 179 ARG A CA 1
ATOM 1449 C C . ARG A 1 179 ? -4.631 -7.584 -16.785 1.00 96.38 179 ARG A C 1
ATOM 1451 O O . ARG A 1 179 ? -5.507 -7.729 -17.628 1.00 96.38 179 ARG A O 1
ATOM 1458 N N . VAL A 1 180 ? -4.823 -6.897 -15.660 1.00 97.38 180 VAL A N 1
ATOM 1459 C CA . VAL A 1 180 ? -6.121 -6.309 -15.283 1.00 97.38 180 VAL A CA 1
ATOM 1460 C C . VAL A 1 180 ? -6.250 -4.874 -15.785 1.00 97.38 180 VAL A C 1
ATOM 1462 O O . VAL A 1 180 ? -7.309 -4.487 -16.268 1.00 97.38 180 VAL A O 1
ATOM 1465 N N . HIS A 1 181 ? -5.169 -4.092 -15.723 1.00 97.06 181 HIS A N 1
ATOM 1466 C CA . HIS A 1 181 ? -5.134 -2.686 -16.144 1.00 97.06 181 HIS A CA 1
ATOM 1467 C C . HIS A 1 181 ? -4.107 -2.478 -17.265 1.00 97.06 181 HIS A C 1
ATOM 1469 O O . HIS A 1 181 ? -3.264 -1.579 -17.193 1.00 97.06 181 HIS A O 1
ATOM 1475 N N . GLN A 1 182 ? -4.188 -3.316 -18.304 1.00 96.00 182 GLN A N 1
ATOM 1476 C CA . GLN A 1 182 ? -3.212 -3.400 -19.397 1.00 96.00 182 GLN A CA 1
ATOM 1477 C C . GLN A 1 182 ? -2.885 -2.036 -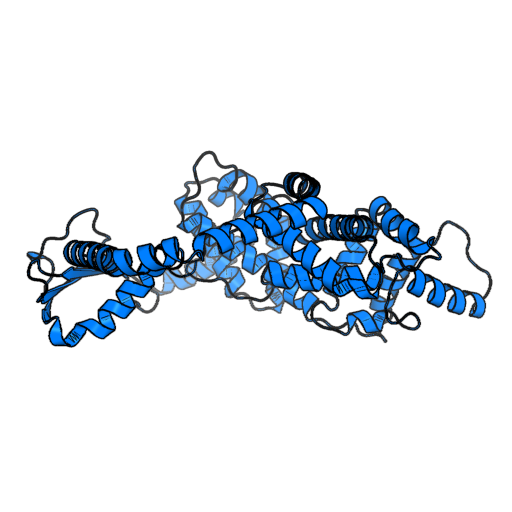20.024 1.00 96.00 182 GLN A C 1
ATOM 1479 O O . GLN A 1 182 ? -1.714 -1.681 -20.135 1.00 96.00 182 GLN A O 1
ATOM 1484 N N . ASP A 1 183 ? -3.894 -1.220 -20.340 1.00 96.00 183 ASP A N 1
ATOM 1485 C CA . ASP A 1 183 ? -3.685 0.117 -20.916 1.00 96.00 183 ASP A CA 1
ATOM 1486 C C . ASP A 1 183 ? -2.870 1.032 -19.995 1.00 96.00 183 ASP A C 1
ATOM 1488 O O . ASP A 1 183 ? -2.031 1.815 -20.441 1.00 96.00 183 ASP A O 1
ATOM 1492 N N . THR A 1 184 ? -3.094 0.934 -18.682 1.00 96.31 184 THR A N 1
ATOM 1493 C CA . THR A 1 184 ? -2.335 1.707 -17.693 1.00 96.31 184 THR A CA 1
ATOM 1494 C C . THR A 1 184 ? -0.898 1.214 -17.610 1.00 96.31 184 THR A C 1
ATOM 1496 O O . THR A 1 184 ? 0.016 2.036 -17.561 1.00 96.31 184 THR A O 1
ATOM 1499 N N . TYR A 1 185 ? -0.694 -0.104 -17.618 1.00 96.62 185 TYR A N 1
ATOM 1500 C CA . TYR A 1 185 ? 0.632 -0.712 -17.628 1.00 96.62 185 TYR A CA 1
ATOM 1501 C C . TYR A 1 185 ? 1.444 -0.279 -18.853 1.00 96.62 185 TYR A C 1
ATOM 1503 O O . TYR A 1 185 ? 2.510 0.319 -18.698 1.00 96.62 185 TYR A O 1
ATOM 1511 N N . ILE A 1 186 ? 0.902 -0.505 -20.054 1.00 94.00 186 ILE A N 1
ATOM 1512 C CA . ILE A 1 186 ? 1.539 -0.159 -21.328 1.00 94.00 186 ILE A CA 1
ATOM 1513 C C . ILE A 1 186 ? 1.863 1.332 -21.357 1.00 94.00 186 ILE A C 1
ATOM 1515 O O . ILE A 1 186 ? 2.992 1.714 -21.652 1.00 94.00 186 ILE A O 1
ATOM 1519 N N . ARG A 1 187 ? 0.911 2.189 -20.969 1.00 94.12 187 ARG A N 1
ATOM 1520 C CA . ARG A 1 187 ? 1.131 3.636 -20.918 1.00 94.12 187 ARG A CA 1
ATOM 1521 C C . ARG A 1 187 ? 2.282 4.019 -19.987 1.00 94.12 187 ARG A C 1
ATOM 1523 O O . ARG A 1 187 ? 3.128 4.808 -20.389 1.00 94.12 187 ARG A O 1
ATOM 1530 N N . ILE A 1 188 ? 2.349 3.469 -18.771 1.00 93.94 188 ILE A N 1
ATOM 1531 C CA . ILE A 1 188 ? 3.443 3.766 -17.829 1.00 93.94 188 ILE A CA 1
ATOM 1532 C C . ILE A 1 188 ? 4.794 3.319 -18.398 1.00 93.94 188 ILE A C 1
ATOM 1534 O O . ILE A 1 188 ? 5.765 4.068 -18.288 1.00 93.94 188 ILE A O 1
ATOM 1538 N N . VAL A 1 189 ? 4.871 2.128 -18.996 1.00 92.56 189 VAL A N 1
ATOM 1539 C CA . VAL A 1 189 ? 6.128 1.604 -19.548 1.00 92.56 189 VAL A CA 1
ATOM 1540 C C . VAL A 1 189 ? 6.566 2.419 -20.766 1.00 92.56 189 VAL A C 1
ATOM 1542 O O . VAL A 1 189 ? 7.686 2.927 -20.796 1.00 92.56 189 VAL A O 1
ATOM 1545 N N . LEU A 1 190 ? 5.679 2.616 -21.744 1.00 90.25 190 LEU A N 1
ATOM 1546 C CA . LEU A 1 190 ? 6.020 3.294 -22.994 1.00 90.25 190 LEU A CA 1
ATOM 1547 C C . LEU A 1 190 ? 6.375 4.772 -22.784 1.00 90.25 190 LEU A C 1
ATOM 1549 O O . LEU A 1 190 ? 7.383 5.218 -23.328 1.00 90.25 190 LEU A O 1
ATOM 1553 N N . GLU A 1 191 ? 5.633 5.503 -21.938 1.00 89.00 191 GLU A N 1
ATOM 1554 C CA . GLU A 1 191 ? 5.910 6.918 -21.620 1.00 89.00 191 GLU A CA 1
ATOM 1555 C C . GLU A 1 191 ? 7.301 7.148 -21.006 1.00 89.00 191 GLU A C 1
ATOM 1557 O O . GLU A 1 191 ? 7.846 8.250 -21.115 1.00 89.00 191 GLU A O 1
ATOM 1562 N N . ASN A 1 192 ? 7.849 6.141 -20.320 1.00 84.62 192 ASN A N 1
ATOM 1563 C CA . ASN A 1 192 ? 9.156 6.220 -19.674 1.00 84.62 192 ASN A CA 1
ATOM 1564 C C . ASN A 1 192 ? 10.273 5.621 -20.531 1.00 84.62 192 ASN A C 1
ATOM 1566 O O . ASN A 1 192 ? 11.400 6.084 -20.438 1.00 84.62 192 ASN A O 1
ATOM 1570 N N . SER A 1 193 ? 9.958 4.665 -21.406 1.00 76.88 193 SER A N 1
ATOM 1571 C CA . SER A 1 193 ? 10.940 4.004 -22.271 1.00 76.88 193 SER A CA 1
ATOM 1572 C C . SER A 1 193 ? 11.349 4.808 -23.514 1.00 76.88 193 SER A C 1
ATOM 1574 O O . SER A 1 193 ? 12.414 4.572 -24.079 1.00 76.88 193 SER A O 1
ATOM 1576 N N . SER A 1 194 ? 10.510 5.752 -23.960 1.00 65.31 194 SER A N 1
ATOM 1577 C CA . SER A 1 194 ? 10.755 6.561 -25.163 1.00 65.31 194 SER A CA 1
ATOM 1578 C C . SER A 1 194 ? 11.565 7.835 -24.896 1.00 65.31 194 SER A C 1
ATOM 1580 O O . SER A 1 194 ? 11.782 8.631 -25.808 1.00 65.31 194 SER A O 1
ATOM 1582 N N . ARG A 1 195 ? 11.938 8.092 -23.638 1.00 64.00 195 ARG A N 1
ATOM 1583 C CA . ARG A 1 195 ? 12.669 9.292 -23.232 1.00 64.00 195 ARG A CA 1
ATOM 1584 C C . ARG A 1 195 ? 14.162 8.987 -23.248 1.00 64.00 195 ARG A C 1
ATOM 1586 O O . ARG A 1 195 ? 14.656 8.338 -22.344 1.00 64.00 195 ARG A O 1
ATOM 1593 N N . GLU A 1 196 ? 14.904 9.532 -24.209 1.00 61.84 196 GLU A N 1
ATOM 1594 C CA . GLU A 1 196 ? 16.383 9.521 -24.182 1.00 61.84 196 GLU A CA 1
ATOM 1595 C C . GLU A 1 196 ? 16.977 10.445 -23.092 1.00 61.84 196 GLU A C 1
ATOM 1597 O O . GLU A 1 196 ? 18.169 10.745 -23.084 1.00 61.84 196 GLU A O 1
ATOM 1602 N N . ASP A 1 197 ? 16.141 10.924 -22.172 1.00 67.88 197 ASP A N 1
ATOM 1603 C CA . ASP A 1 197 ? 16.475 11.918 -21.163 1.00 67.88 197 ASP A CA 1
ATOM 1604 C C . ASP A 1 197 ? 16.622 11.258 -19.785 1.00 67.88 197 ASP A C 1
ATOM 1606 O O . ASP A 1 197 ? 15.957 10.273 -19.467 1.00 67.88 197 ASP A O 1
ATOM 1610 N N . LYS A 1 198 ? 17.434 11.858 -18.911 1.00 82.50 198 LYS A N 1
ATOM 1611 C CA . LYS A 1 198 ? 17.755 11.389 -17.549 1.00 82.50 198 LYS A CA 1
ATOM 1612 C C . LYS A 1 198 ? 16.544 11.328 -16.601 1.00 82.50 198 LYS A C 1
ATOM 1614 O O . LYS A 1 198 ? 16.697 10.988 -15.427 1.00 82.50 198 LYS A O 1
ATOM 1619 N N . HIS A 1 199 ? 15.360 11.683 -17.095 1.00 86.81 199 HIS A N 1
ATOM 1620 C CA . HIS A 1 199 ? 14.097 11.782 -16.372 1.00 86.81 199 HIS A CA 1
ATOM 1621 C C . HIS A 1 199 ? 13.176 10.562 -16.545 1.00 86.81 199 HIS A C 1
ATOM 1623 O O . HIS A 1 199 ? 12.007 10.624 -16.151 1.00 86.81 199 HIS A O 1
ATOM 1629 N N . GLU A 1 200 ? 13.660 9.469 -17.140 1.00 88.12 200 GLU A N 1
ATOM 1630 C CA . GLU A 1 200 ? 12.926 8.200 -17.210 1.00 88.12 200 GLU A CA 1
ATOM 1631 C C . GLU A 1 200 ? 12.643 7.627 -15.808 1.00 88.12 200 GLU A C 1
ATOM 1633 O O . GLU A 1 200 ? 13.518 7.579 -14.941 1.00 88.12 200 GLU A O 1
ATOM 1638 N N . CYS A 1 201 ? 11.395 7.215 -15.562 1.00 91.25 201 CYS A N 1
ATOM 1639 C CA . CYS A 1 201 ? 11.015 6.529 -14.330 1.00 91.25 201 CYS A CA 1
ATOM 1640 C C . CYS A 1 201 ? 11.207 5.011 -14.511 1.00 91.25 201 CYS A C 1
ATOM 1642 O O 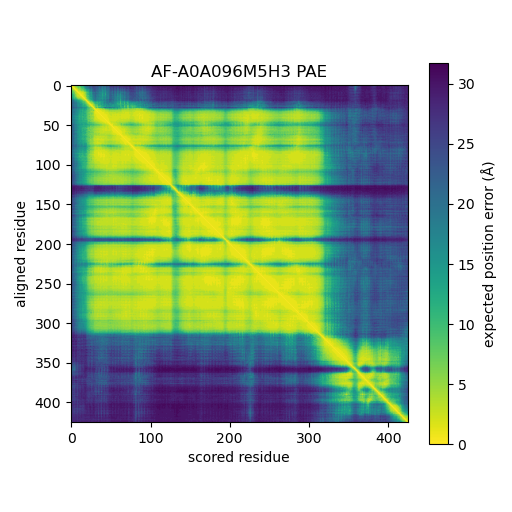. CYS A 1 201 ? 10.503 4.413 -15.331 1.00 91.25 201 CYS A O 1
ATOM 1644 N N . PRO A 1 202 ? 12.129 4.362 -13.772 1.00 93.69 202 PRO A N 1
ATOM 1645 C CA . PRO A 1 202 ? 12.421 2.944 -13.959 1.00 93.69 202 PRO A CA 1
ATOM 1646 C C . PRO A 1 202 ? 11.306 2.073 -13.360 1.00 93.69 202 PRO A C 1
ATOM 1648 O O . PRO A 1 202 ? 11.306 1.796 -12.159 1.00 93.69 202 PRO A O 1
ATOM 1651 N N . PHE A 1 203 ? 10.354 1.632 -14.190 1.00 95.88 203 PHE A N 1
ATOM 1652 C CA . PHE A 1 203 ? 9.148 0.928 -13.735 1.00 95.88 203 PHE A CA 1
ATOM 1653 C C . PHE A 1 203 ? 9.451 -0.285 -12.839 1.00 95.88 203 PHE A C 1
ATOM 1655 O O . PHE A 1 203 ? 8.868 -0.383 -11.762 1.00 95.88 203 PHE A O 1
ATOM 1662 N N . GLY A 1 204 ? 10.379 -1.164 -13.229 1.00 95.44 204 GLY A N 1
ATOM 1663 C CA . GLY A 1 204 ? 10.754 -2.353 -12.459 1.00 95.44 204 GLY A CA 1
ATOM 1664 C C . GLY A 1 204 ? 11.249 -2.012 -11.055 1.00 95.44 204 GLY A C 1
ATOM 1665 O O . GLY A 1 204 ? 10.674 -2.457 -10.060 1.00 95.44 204 GLY A O 1
ATOM 1666 N N . ARG A 1 205 ? 12.256 -1.138 -10.963 1.00 96.00 205 ARG A N 1
ATOM 1667 C CA . ARG A 1 205 ? 12.789 -0.658 -9.681 1.00 96.00 205 ARG A CA 1
ATOM 1668 C C . ARG A 1 205 ? 11.724 0.055 -8.836 1.00 96.00 205 ARG A C 1
ATOM 1670 O O . ARG A 1 205 ? 11.647 -0.174 -7.630 1.00 96.00 205 ARG A O 1
ATOM 1677 N N . CYS A 1 206 ? 10.896 0.903 -9.449 1.00 97.44 206 CYS A N 1
ATOM 1678 C CA . CYS A 1 206 ? 9.821 1.621 -8.763 1.00 97.44 206 CYS A CA 1
ATOM 1679 C C . CYS A 1 206 ? 8.733 0.682 -8.233 1.00 97.44 206 CYS A C 1
ATOM 1681 O O . CYS A 1 206 ? 8.279 0.872 -7.111 1.00 97.44 206 CYS A O 1
ATOM 1683 N N . ALA A 1 207 ? 8.319 -0.327 -9.000 1.00 98.06 207 ALA A N 1
ATOM 1684 C CA . ALA A 1 207 ? 7.292 -1.285 -8.599 1.00 98.06 207 ALA A CA 1
ATOM 1685 C C . ALA A 1 207 ? 7.737 -2.153 -7.411 1.00 98.06 207 ALA A C 1
ATOM 1687 O O . ALA A 1 207 ? 6.950 -2.385 -6.487 1.00 98.06 207 ALA A O 1
ATOM 1688 N N . ILE A 1 208 ? 9.004 -2.583 -7.404 1.00 98.25 208 ILE A N 1
ATOM 1689 C CA . ILE A 1 208 ? 9.601 -3.338 -6.296 1.00 98.25 208 ILE A CA 1
ATOM 1690 C C . ILE A 1 208 ? 9.661 -2.465 -5.036 1.00 98.25 208 ILE A C 1
ATOM 1692 O O . ILE A 1 208 ? 9.082 -2.827 -4.010 1.00 98.25 208 ILE A O 1
ATOM 1696 N N . GLU A 1 209 ? 10.270 -1.277 -5.107 1.00 98.38 209 GLU A N 1
ATOM 1697 C CA . GLU A 1 209 ? 10.378 -0.409 -3.925 1.00 98.38 209 GLU A CA 1
ATOM 1698 C C . GLU A 1 209 ? 9.004 0.075 -3.440 1.00 98.38 209 GLU A C 1
ATOM 1700 O O . GLU A 1 209 ? 8.766 0.185 -2.237 1.00 98.38 209 GLU A O 1
ATOM 1705 N N . LEU A 1 210 ? 8.060 0.319 -4.356 1.00 98.62 210 LEU A N 1
ATOM 1706 C CA . LEU A 1 210 ? 6.697 0.673 -3.984 1.00 98.62 210 LEU A CA 1
ATOM 1707 C C . LEU A 1 210 ? 6.037 -0.473 -3.222 1.00 98.62 210 LEU A C 1
ATOM 1709 O O . LEU A 1 210 ? 5.483 -0.236 -2.157 1.00 98.62 210 LEU A O 1
ATOM 1713 N N . THR A 1 211 ? 6.127 -1.709 -3.715 1.00 98.62 211 THR A N 1
ATOM 1714 C CA . THR A 1 211 ? 5.557 -2.868 -3.014 1.00 98.62 211 THR A CA 1
ATOM 1715 C C . THR A 1 211 ? 6.125 -2.987 -1.600 1.00 98.62 211 THR A C 1
ATOM 1717 O O . THR A 1 211 ? 5.359 -3.137 -0.649 1.00 98.62 211 THR A O 1
ATOM 1720 N N . ARG A 1 212 ? 7.448 -2.831 -1.445 1.00 98.31 212 ARG A N 1
ATOM 1721 C CA . ARG A 1 212 ? 8.126 -2.811 -0.140 1.00 98.31 212 ARG A CA 1
ATOM 1722 C C . ARG A 1 212 ? 7.553 -1.729 0.779 1.00 98.31 212 ARG A C 1
ATOM 1724 O O . ARG A 1 212 ? 7.160 -2.012 1.906 1.00 98.31 212 ARG A O 1
ATOM 1731 N N . MET A 1 213 ? 7.436 -0.503 0.272 1.00 98.56 213 MET A N 1
ATOM 1732 C CA . MET A 1 213 ? 6.865 0.630 0.999 1.00 98.56 213 MET A CA 1
ATOM 1733 C C . MET A 1 213 ? 5.410 0.396 1.416 1.00 98.56 213 MET A C 1
ATOM 1735 O O . MET A 1 213 ? 5.050 0.736 2.540 1.00 98.56 213 MET A O 1
ATOM 1739 N N . LEU A 1 214 ? 4.566 -0.161 0.543 1.00 98.38 214 LEU A N 1
ATOM 1740 C CA . LEU A 1 214 ? 3.167 -0.446 0.877 1.00 98.38 214 LEU A CA 1
ATOM 1741 C C . LEU A 1 214 ? 3.067 -1.501 1.984 1.00 98.38 214 LEU A C 1
ATOM 1743 O O . LEU A 1 214 ? 2.233 -1.349 2.875 1.00 98.38 214 LEU A O 1
ATOM 1747 N N . CYS A 1 215 ? 3.942 -2.515 1.965 1.00 97.94 215 CYS A N 1
ATOM 1748 C CA . CYS A 1 215 ? 4.024 -3.512 3.033 1.00 97.94 215 CYS A CA 1
ATOM 1749 C C . CYS A 1 215 ? 4.384 -2.862 4.375 1.00 97.94 215 CYS A C 1
ATOM 1751 O O . CYS A 1 215 ? 3.742 -3.149 5.379 1.00 97.94 215 CYS A O 1
ATOM 1753 N N . GLU A 1 216 ? 5.348 -1.937 4.388 1.00 97.12 216 GLU A N 1
ATOM 1754 C CA . GLU A 1 216 ? 5.732 -1.200 5.599 1.00 97.12 216 GLU A CA 1
ATOM 1755 C C . GLU A 1 216 ? 4.613 -0.275 6.110 1.00 97.12 216 GLU A C 1
ATOM 1757 O O . GLU A 1 216 ? 4.352 -0.226 7.309 1.00 97.12 216 GLU A O 1
ATOM 1762 N N . ILE A 1 217 ? 3.938 0.461 5.216 1.00 96.44 217 ILE A N 1
ATOM 1763 C CA . ILE A 1 217 ? 2.834 1.368 5.587 1.00 96.44 217 ILE A CA 1
ATOM 1764 C C . ILE A 1 217 ? 1.663 0.587 6.194 1.00 96.44 217 ILE A C 1
ATOM 1766 O O . ILE A 1 217 ? 1.049 1.054 7.151 1.00 96.44 217 ILE A O 1
ATOM 1770 N N . LEU A 1 218 ? 1.345 -0.578 5.627 1.00 95.62 218 LEU A N 1
ATOM 1771 C CA . LEU A 1 218 ? 0.226 -1.419 6.057 1.00 95.62 218 LEU A CA 1
ATOM 1772 C C . LEU A 1 218 ? 0.621 -2.469 7.102 1.00 95.62 218 LEU A C 1
ATOM 1774 O O . LEU A 1 218 ? -0.243 -3.231 7.526 1.00 95.62 218 LEU A O 1
ATOM 1778 N N . GLN A 1 219 ? 1.890 -2.482 7.524 1.00 94.25 219 GLN A N 1
ATOM 1779 C CA . GLN A 1 219 ? 2.429 -3.382 8.548 1.00 94.25 219 GLN A CA 1
ATOM 1780 C C . GLN A 1 219 ? 2.161 -4.865 8.234 1.00 94.25 219 GLN A C 1
ATOM 1782 O O . GLN A 1 219 ? 1.731 -5.635 9.089 1.00 94.25 219 GLN A O 1
ATOM 1787 N N . VAL A 1 220 ? 2.390 -5.263 6.978 1.00 94.75 220 VAL A N 1
ATOM 1788 C CA . VAL A 1 220 ? 2.235 -6.656 6.531 1.00 94.75 220 VAL A CA 1
ATOM 1789 C C . VAL A 1 220 ? 3.222 -7.552 7.286 1.00 94.75 220 VAL A C 1
ATOM 1791 O O . VAL A 1 220 ? 4.424 -7.305 7.247 1.00 94.75 220 VAL A O 1
ATOM 1794 N N . GLY A 1 221 ? 2.708 -8.599 7.932 1.00 89.44 221 GLY A N 1
ATOM 1795 C CA . GLY A 1 221 ? 3.468 -9.552 8.753 1.00 89.44 221 GLY A CA 1
ATOM 1796 C C . GLY A 1 221 ? 3.422 -9.259 10.257 1.00 89.44 221 GLY A C 1
ATOM 1797 O O . GLY A 1 221 ? 3.759 -10.115 11.071 1.00 89.44 221 GLY A O 1
ATOM 1798 N N . GLU A 1 222 ? 2.932 -8.086 10.665 1.00 89.56 222 GLU A N 1
ATOM 1799 C CA . GLU A 1 222 ? 2.805 -7.742 12.083 1.00 89.56 222 GLU A CA 1
ATOM 1800 C C . GLU A 1 222 ? 1.559 -8.379 12.713 1.00 89.56 222 GLU A C 1
ATOM 1802 O O . GLU A 1 222 ? 0.511 -8.547 12.081 1.00 89.56 222 GLU A O 1
ATOM 1807 N N . LEU A 1 223 ? 1.646 -8.733 13.997 1.00 87.94 223 LEU A N 1
ATOM 1808 C CA . LEU A 1 223 ? 0.495 -9.246 14.740 1.00 87.94 223 LEU A CA 1
ATOM 1809 C C . LEU A 1 223 ? -0.457 -8.105 15.136 1.00 87.94 223 LEU A C 1
ATOM 1811 O O . LEU A 1 223 ? -0.016 -6.990 15.410 1.00 87.94 223 LEU A O 1
ATOM 1815 N N . PRO A 1 224 ? -1.775 -8.362 15.208 1.00 86.81 224 PRO A N 1
ATOM 1816 C CA . PRO A 1 224 ? -2.739 -7.333 15.575 1.00 86.81 224 PRO A CA 1
ATOM 1817 C C . PRO A 1 224 ? -2.577 -6.884 17.035 1.00 86.81 224 PRO A C 1
ATOM 1819 O O . PRO A 1 224 ? -2.491 -7.706 17.948 1.00 86.81 224 PRO A O 1
ATOM 1822 N N . ASN A 1 225 ? -2.634 -5.570 17.266 1.00 83.81 225 ASN A N 1
ATOM 1823 C CA . ASN A 1 225 ? -2.493 -4.969 18.596 1.00 83.81 225 ASN A CA 1
ATOM 1824 C C . ASN A 1 225 ? -3.826 -4.941 19.365 1.00 83.81 225 ASN A C 1
ATOM 1826 O O . ASN A 1 225 ? -4.822 -4.437 18.848 1.00 83.81 225 ASN A O 1
ATOM 1830 N N . GLU A 1 226 ? -3.831 -5.363 20.637 1.00 74.00 226 GLU A N 1
ATOM 1831 C CA . GLU A 1 226 ? -5.044 -5.539 21.472 1.00 74.00 226 GLU A CA 1
ATOM 1832 C C . GLU A 1 226 ? -5.837 -4.247 21.788 1.00 74.00 226 GLU A C 1
ATOM 1834 O O . GLU A 1 226 ? -6.939 -4.319 22.324 1.00 74.00 226 GLU A O 1
ATOM 1839 N N . GLY A 1 227 ? -5.317 -3.062 21.446 1.00 74.31 227 GLY A N 1
ATOM 1840 C CA . GLY A 1 227 ? -5.968 -1.765 21.696 1.00 74.31 227 GLY A CA 1
ATOM 1841 C C . GLY A 1 227 ? -6.219 -0.906 20.455 1.00 74.31 227 GLY A C 1
ATOM 1842 O O . GLY A 1 227 ? -6.665 0.234 20.589 1.00 74.31 227 GLY A O 1
ATOM 1843 N N . CYS A 1 228 ? -5.902 -1.403 19.256 1.00 81.31 228 CYS A N 1
ATOM 1844 C CA . CYS A 1 228 ? -6.089 -0.639 18.026 1.00 81.31 228 CYS A CA 1
ATOM 1845 C C . CYS A 1 228 ? -7.482 -0.885 17.436 1.00 81.31 228 CYS A C 1
ATOM 1847 O O . CYS A 1 228 ? -7.908 -2.026 17.279 1.00 81.31 228 CYS A O 1
ATOM 1849 N N . ASN A 1 229 ? -8.174 0.193 17.075 1.00 86.81 229 ASN A N 1
ATOM 1850 C CA . ASN A 1 229 ? -9.502 0.145 16.450 1.00 86.81 229 ASN A CA 1
ATOM 1851 C C . ASN A 1 229 ? -9.480 0.713 15.025 1.00 86.81 229 ASN A C 1
ATOM 1853 O O . ASN A 1 229 ? -10.533 0.963 14.438 1.00 86.81 229 ASN A O 1
ATOM 1857 N N . ASP A 1 230 ? -8.286 0.987 14.499 1.00 89.38 230 ASP A N 1
ATOM 1858 C CA . ASP A 1 230 ? -8.111 1.768 13.290 1.00 89.38 230 ASP A CA 1
ATOM 1859 C C . ASP A 1 230 ? -7.951 0.870 12.064 1.00 89.38 230 ASP A C 1
ATOM 1861 O O . ASP A 1 230 ? -6.945 0.192 11.908 1.00 89.38 230 ASP A O 1
ATOM 1865 N N . TYR A 1 231 ? -8.943 0.873 11.177 1.00 94.19 231 TYR A N 1
ATOM 1866 C CA . TYR A 1 231 ? -8.926 0.093 9.938 1.00 94.19 231 TYR A CA 1
ATOM 1867 C C . TYR A 1 231 ? -9.187 0.992 8.725 1.00 94.19 231 TYR A C 1
ATOM 1869 O O . TYR A 1 231 ? -9.620 2.141 8.850 1.00 94.19 231 TYR A O 1
ATOM 1877 N N . HIS A 1 232 ? -8.905 0.489 7.529 1.00 95.88 232 HIS A N 1
ATOM 1878 C CA . HIS A 1 232 ? -9.089 1.193 6.261 1.00 95.88 232 HIS A CA 1
ATOM 1879 C C . HIS A 1 232 ? -10.283 0.602 5.490 1.00 95.88 232 HIS A C 1
ATOM 1881 O O . HIS A 1 232 ? -10.145 -0.477 4.902 1.00 95.88 232 HIS A O 1
ATOM 1887 N N . PRO A 1 233 ? -11.449 1.280 5.444 1.00 94.44 233 PRO A N 1
ATOM 1888 C CA . PRO A 1 233 ? -12.668 0.716 4.856 1.00 94.44 233 PRO A CA 1
ATOM 1889 C C . PRO A 1 233 ? -12.539 0.353 3.371 1.00 94.44 233 PRO A C 1
ATOM 1891 O O . PRO A 1 233 ? -13.149 -0.615 2.923 1.00 94.44 233 PRO A O 1
ATOM 1894 N N . MET A 1 234 ? -11.712 1.079 2.608 1.00 96.06 234 MET A N 1
ATOM 1895 C CA . MET A 1 234 ? -11.528 0.828 1.174 1.00 96.06 234 MET A CA 1
ATOM 1896 C C . MET A 1 234 ? -11.085 -0.607 0.841 1.00 96.06 234 MET A C 1
ATOM 1898 O O . MET A 1 234 ? -11.482 -1.125 -0.201 1.00 96.06 234 MET A O 1
ATOM 1902 N N . PHE A 1 235 ? -10.343 -1.295 1.720 1.00 96.31 235 PHE A N 1
ATOM 1903 C CA . PHE A 1 235 ? -9.899 -2.674 1.455 1.00 96.31 235 PHE A CA 1
ATOM 1904 C C . PHE A 1 235 ? -11.021 -3.717 1.549 1.00 96.31 235 PHE A C 1
ATOM 1906 O O . PHE A 1 235 ? -10.855 -4.859 1.124 1.00 96.31 235 PHE A O 1
ATOM 1913 N N . PHE A 1 236 ? -12.191 -3.320 2.051 1.00 94.69 236 PHE A N 1
ATOM 1914 C CA . PHE A 1 236 ? -13.396 -4.144 2.037 1.00 94.69 236 PHE A CA 1
ATOM 1915 C C . PHE A 1 236 ? -14.248 -3.920 0.780 1.00 94.69 236 PHE A C 1
ATOM 1917 O O . PHE A 1 236 ? -15.277 -4.568 0.626 1.00 94.69 236 PHE A O 1
ATOM 1924 N N . THR A 1 237 ? -13.844 -3.020 -0.126 1.00 93.94 237 THR A N 1
ATOM 1925 C CA . THR A 1 237 ? -14.630 -2.688 -1.330 1.00 93.94 237 THR A CA 1
ATOM 1926 C C . THR A 1 237 ? -14.304 -3.530 -2.558 1.00 93.94 237 THR A C 1
ATOM 1928 O O . THR A 1 237 ? -15.083 -3.521 -3.505 1.00 93.94 237 THR A O 1
ATOM 1931 N N . HIS A 1 238 ? -13.191 -4.267 -2.544 1.00 92.56 238 HIS A N 1
ATOM 1932 C CA . HIS A 1 238 ? -12.737 -5.076 -3.673 1.00 92.56 238 HIS A CA 1
ATOM 1933 C C . HIS A 1 238 ? -12.060 -6.363 -3.190 1.00 92.56 238 HIS A C 1
ATOM 1935 O O . HIS A 1 238 ? -11.402 -6.355 -2.150 1.00 92.56 238 HIS A O 1
ATOM 1941 N N . ASP A 1 239 ? -12.187 -7.464 -3.933 1.00 88.62 239 ASP A N 1
ATOM 1942 C CA . ASP A 1 239 ? -11.585 -8.740 -3.523 1.00 88.62 239 ASP A CA 1
ATOM 1943 C C . ASP A 1 239 ? -10.061 -8.750 -3.639 1.00 88.62 239 ASP A C 1
ATOM 1945 O O . ASP A 1 239 ? -9.375 -9.310 -2.786 1.00 88.62 239 ASP A O 1
ATOM 1949 N N . ARG A 1 240 ? -9.548 -8.047 -4.649 1.00 92.94 240 ARG A N 1
ATOM 1950 C CA . ARG A 1 240 ? -8.125 -7.789 -4.903 1.00 92.94 240 ARG A CA 1
ATOM 1951 C C . ARG A 1 240 ? -7.760 -6.355 -4.515 1.00 92.94 240 ARG A C 1
ATOM 1953 O O . ARG A 1 240 ? -7.246 -5.583 -5.316 1.00 92.94 240 ARG A O 1
ATOM 1960 N N . ALA A 1 241 ? -8.203 -5.912 -3.335 1.00 95.06 241 ALA A N 1
ATOM 1961 C CA . ALA A 1 241 ? -8.050 -4.512 -2.929 1.00 95.06 241 ALA A CA 1
ATOM 1962 C C . ALA A 1 241 ? -6.586 -4.097 -2.724 1.00 95.06 241 ALA A C 1
ATOM 1964 O O . ALA A 1 241 ? -6.265 -2.928 -2.917 1.00 95.06 241 ALA A O 1
ATOM 1965 N N . TRP A 1 242 ? -5.715 -5.035 -2.342 1.00 97.12 242 TRP A N 1
ATOM 1966 C CA . TRP A 1 242 ? -4.274 -4.803 -2.257 1.00 97.12 242 TRP A CA 1
ATOM 1967 C C . TRP A 1 242 ? -3.692 -4.449 -3.629 1.00 97.12 242 TRP A C 1
ATOM 1969 O O . TRP A 1 242 ? -2.999 -3.445 -3.780 1.00 97.12 242 TRP A O 1
ATOM 1979 N N . GLU A 1 243 ? -4.029 -5.232 -4.649 1.00 98.00 243 GLU A N 1
ATOM 1980 C CA . GLU A 1 243 ? -3.510 -5.048 -5.996 1.00 98.00 243 GLU A CA 1
ATOM 1981 C C . GLU A 1 243 ? -4.088 -3.790 -6.653 1.00 98.00 243 GLU A C 1
ATOM 1983 O O . GLU A 1 243 ? -3.357 -3.027 -7.283 1.00 98.00 243 GLU A O 1
ATOM 1988 N N . GLU A 1 244 ? -5.377 -3.504 -6.445 1.00 98.19 244 GLU A N 1
ATOM 1989 C CA . GLU A 1 244 ? -5.984 -2.233 -6.864 1.00 98.19 244 GLU A CA 1
ATOM 1990 C C . GLU A 1 244 ? -5.318 -1.030 -6.183 1.00 98.19 244 GLU A C 1
ATOM 1992 O O . GLU A 1 244 ? -5.058 -0.007 -6.822 1.00 98.19 244 GLU A O 1
ATOM 1997 N N . PHE A 1 245 ? -4.992 -1.150 -4.894 1.00 98.38 245 PHE A N 1
ATOM 1998 C CA . PHE A 1 245 ? -4.254 -0.127 -4.161 1.00 98.38 245 PHE A CA 1
ATOM 1999 C C . PHE A 1 245 ? -2.855 0.090 -4.755 1.00 98.38 245 PHE A C 1
ATOM 2001 O O . PHE A 1 245 ? -2.493 1.233 -5.041 1.00 98.38 245 PHE A O 1
ATOM 2008 N N . PHE A 1 246 ? -2.119 -0.984 -5.058 1.00 98.56 246 PHE A N 1
ATOM 2009 C CA . PHE A 1 246 ? -0.844 -0.907 -5.777 1.00 98.56 246 PHE A CA 1
ATOM 2010 C C . PHE A 1 246 ? -0.988 -0.193 -7.131 1.00 98.56 246 PHE A C 1
ATOM 2012 O O . PHE A 1 246 ? -0.210 0.715 -7.429 1.00 98.56 246 PHE A O 1
ATOM 2019 N N . CYS A 1 247 ? -2.015 -0.527 -7.921 1.00 98.44 247 CYS A N 1
ATOM 2020 C CA . CYS A 1 247 ? -2.269 0.093 -9.226 1.00 98.44 247 CYS A CA 1
ATOM 2021 C C . CYS A 1 247 ? -2.518 1.607 -9.124 1.00 98.44 247 CYS A C 1
ATOM 2023 O O . CYS A 1 247 ? -2.121 2.373 -10.007 1.00 98.44 247 CYS A O 1
ATOM 2025 N N . VAL A 1 248 ? -3.162 2.066 -8.049 1.00 98.31 248 VAL A N 1
ATOM 2026 C CA . VAL A 1 248 ? -3.330 3.500 -7.772 1.00 98.31 248 VAL A CA 1
ATOM 2027 C C . VAL A 1 248 ? -2.004 4.140 -7.365 1.00 98.31 248 VAL A C 1
ATOM 2029 O O . VAL A 1 248 ? -1.653 5.212 -7.863 1.00 98.31 248 VAL A O 1
ATOM 2032 N N . CYS A 1 249 ? -1.247 3.484 -6.489 1.00 98.56 249 CYS A N 1
ATOM 2033 C CA . CYS A 1 249 ? 0.011 4.005 -5.972 1.00 98.56 249 CYS A CA 1
ATOM 2034 C C . CYS A 1 249 ? 1.119 4.076 -7.036 1.00 98.56 249 CYS A C 1
ATOM 2036 O O . CYS A 1 249 ? 1.889 5.033 -7.030 1.00 98.56 249 CYS A O 1
ATOM 2038 N N . ILE A 1 250 ? 1.189 3.140 -7.988 1.00 98.12 250 ILE A N 1
ATOM 2039 C CA . ILE A 1 250 ? 2.194 3.188 -9.066 1.00 98.12 250 ILE A CA 1
ATOM 2040 C C . ILE A 1 250 ? 1.900 4.312 -10.069 1.00 98.12 250 ILE A C 1
ATOM 2042 O O . ILE A 1 250 ? 2.815 4.973 -10.560 1.00 98.12 250 ILE A O 1
ATOM 2046 N N . GLN A 1 251 ? 0.619 4.608 -10.313 1.00 97.56 251 GLN A N 1
ATOM 2047 C CA . GLN A 1 251 ? 0.213 5.772 -11.103 1.00 97.56 251 GLN A CA 1
ATOM 2048 C C . GLN A 1 251 ? 0.546 7.086 -10.390 1.00 97.56 251 GLN A C 1
ATOM 2050 O O . GLN A 1 251 ? 1.035 8.020 -11.029 1.00 97.56 251 GLN A O 1
ATOM 2055 N N . LEU A 1 252 ? 0.311 7.153 -9.073 1.00 98.12 252 LEU A N 1
ATOM 2056 C CA . LEU A 1 252 ? 0.734 8.278 -8.239 1.00 98.12 252 LEU A CA 1
ATOM 2057 C C . LEU A 1 252 ? 2.250 8.470 -8.314 1.00 98.12 252 LEU A C 1
ATOM 2059 O O . LEU A 1 252 ? 2.695 9.585 -8.549 1.00 98.12 252 LEU A O 1
ATOM 2063 N N . LEU A 1 253 ? 3.028 7.397 -8.165 1.00 98.19 253 LEU A N 1
ATOM 2064 C CA . LEU A 1 253 ? 4.486 7.443 -8.235 1.00 98.19 253 LEU A CA 1
ATOM 2065 C C . LEU A 1 253 ? 4.947 8.031 -9.571 1.00 98.19 253 LEU A C 1
ATOM 2067 O O . LEU A 1 253 ? 5.708 8.996 -9.573 1.00 98.19 253 LEU A O 1
ATOM 2071 N N . ASN A 1 254 ? 4.436 7.522 -10.698 1.00 95.88 254 ASN A N 1
ATOM 2072 C CA . ASN A 1 254 ? 4.781 8.039 -12.026 1.00 95.88 254 ASN A CA 1
ATOM 2073 C C . ASN A 1 254 ? 4.384 9.520 -12.193 1.00 95.88 254 ASN A C 1
ATOM 2075 O O . ASN A 1 254 ? 5.117 10.303 -12.796 1.00 95.88 254 ASN A O 1
ATOM 2079 N N . LYS A 1 255 ? 3.240 9.937 -11.632 1.00 96.12 255 LYS A N 1
ATOM 2080 C CA . LYS A 1 255 ? 2.818 11.346 -11.610 1.00 96.12 255 LYS A CA 1
ATOM 2081 C C . LYS A 1 255 ? 3.795 12.203 -10.794 1.00 96.12 255 LYS A C 1
ATOM 2083 O O . LYS A 1 255 ? 4.308 13.186 -11.319 1.00 96.12 255 LYS A O 1
ATOM 2088 N N . THR A 1 256 ? 4.080 11.824 -9.550 1.00 97.44 256 THR A N 1
ATOM 2089 C CA . T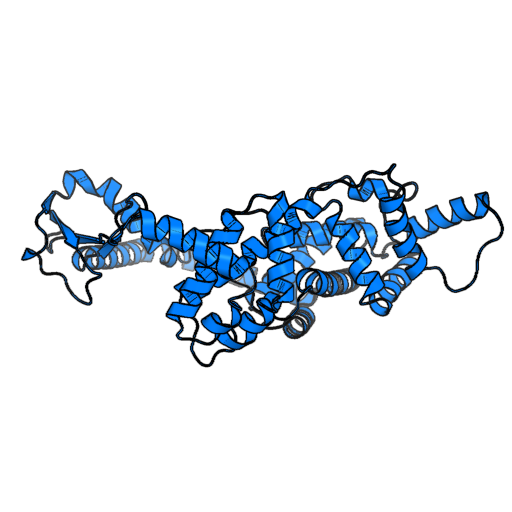HR A 1 256 ? 4.971 12.558 -8.637 1.00 97.44 256 THR A CA 1
ATOM 2090 C C . THR A 1 256 ? 6.393 12.647 -9.192 1.00 97.44 256 THR A C 1
ATOM 2092 O O . THR A 1 256 ? 7.000 13.712 -9.146 1.00 97.44 256 THR A O 1
ATOM 2095 N N . TRP A 1 257 ? 6.901 11.573 -9.803 1.00 96.38 257 TRP A N 1
ATOM 2096 C CA . TRP A 1 257 ? 8.193 11.567 -10.493 1.00 96.38 257 TRP A CA 1
ATOM 2097 C C . TRP A 1 257 ? 8.281 12.672 -11.556 1.00 96.38 257 TRP A C 1
ATOM 2099 O O . TRP A 1 257 ? 9.247 13.438 -11.597 1.00 96.38 257 TRP A O 1
ATOM 2109 N N . LYS A 1 258 ? 7.235 12.801 -12.384 1.00 94.38 258 LYS A N 1
ATOM 2110 C CA . LYS A 1 258 ? 7.141 13.836 -13.425 1.00 94.38 258 LYS A CA 1
ATOM 2111 C C . LYS A 1 258 ? 6.975 15.238 -12.840 1.00 94.38 258 LYS A C 1
ATOM 2113 O O . LYS A 1 258 ? 7.619 16.163 -13.326 1.00 94.38 258 LYS A O 1
ATOM 2118 N N . GLU A 1 259 ? 6.154 15.403 -11.802 1.00 95.50 259 GLU A N 1
ATOM 2119 C CA . GLU A 1 259 ? 5.974 16.690 -11.109 1.00 95.50 259 GLU A CA 1
ATOM 2120 C C . GLU A 1 259 ? 7.284 17.202 -10.499 1.00 95.50 259 GLU A C 1
ATOM 2122 O O . GLU A 1 259 ? 7.569 18.397 -10.556 1.00 95.50 259 GLU A O 1
ATOM 2127 N N . MET A 1 260 ? 8.106 16.295 -9.969 1.00 95.94 260 MET A N 1
ATOM 2128 C CA . MET A 1 260 ? 9.417 16.613 -9.406 1.00 95.94 260 MET A CA 1
ATOM 2129 C C . MET A 1 260 ? 10.503 16.823 -10.468 1.00 95.94 260 MET A C 1
ATOM 2131 O O . MET A 1 260 ? 11.600 17.245 -10.112 1.00 95.94 260 MET A O 1
ATOM 2135 N N . ARG A 1 261 ? 10.229 16.517 -11.749 1.00 93.69 261 ARG A N 1
ATOM 2136 C CA . ARG A 1 261 ? 11.249 16.398 -12.810 1.00 93.69 261 ARG A CA 1
ATOM 2137 C C . ARG A 1 261 ? 12.445 15.568 -12.328 1.00 93.69 261 ARG A C 1
ATOM 2139 O O . ARG A 1 261 ? 13.597 15.955 -12.493 1.00 93.69 261 ARG A O 1
ATOM 2146 N N . ALA A 1 262 ? 12.145 14.453 -11.667 1.00 94.38 262 ALA A N 1
ATOM 2147 C CA . ALA A 1 262 ? 13.140 13.645 -10.982 1.00 94.38 262 ALA A CA 1
ATOM 2148 C C . ALA A 1 262 ? 14.074 12.933 -11.965 1.00 94.38 262 ALA A C 1
ATOM 2150 O O . ALA A 1 262 ? 13.704 12.654 -13.108 1.00 94.38 262 ALA A O 1
ATOM 2151 N N . THR A 1 263 ? 15.280 12.629 -11.500 1.00 93.75 263 THR A N 1
ATOM 2152 C CA . THR A 1 263 ? 16.224 11.728 -12.171 1.00 93.75 263 THR A CA 1
ATOM 2153 C C . THR A 1 263 ? 16.439 10.471 -11.327 1.00 93.75 263 THR A C 1
ATOM 2155 O O . THR A 1 263 ? 15.952 10.375 -10.197 1.00 93.75 263 THR A O 1
ATOM 2158 N N . ALA A 1 264 ? 17.209 9.504 -11.832 1.00 90.94 264 ALA A N 1
ATOM 2159 C CA . ALA A 1 264 ? 17.569 8.301 -11.076 1.00 90.94 264 ALA A CA 1
ATOM 2160 C C . ALA A 1 264 ? 18.243 8.594 -9.713 1.00 90.94 264 ALA A C 1
ATOM 2162 O O . ALA A 1 264 ? 18.112 7.791 -8.786 1.00 90.94 264 ALA A O 1
ATOM 2163 N N . GLU A 1 265 ? 18.921 9.738 -9.565 1.00 93.75 265 GLU A N 1
ATOM 2164 C CA . GLU A 1 265 ? 19.556 10.173 -8.309 1.00 93.75 265 GLU A CA 1
ATOM 2165 C C . GLU A 1 265 ? 18.531 10.637 -7.260 1.00 93.75 265 GLU A C 1
ATOM 2167 O O . GLU A 1 265 ? 18.736 10.475 -6.056 1.00 93.75 265 GLU A O 1
ATOM 2172 N N . ASP A 1 266 ? 17.383 11.154 -7.703 1.00 95.69 266 ASP A N 1
ATOM 2173 C CA . ASP A 1 266 ? 16.305 11.617 -6.828 1.00 95.69 266 ASP A CA 1
ATOM 2174 C C . ASP A 1 266 ? 15.365 10.496 -6.385 1.00 95.69 266 ASP A C 1
ATOM 2176 O O . ASP A 1 266 ? 14.445 10.747 -5.605 1.00 95.69 266 ASP A O 1
ATOM 2180 N N . PHE A 1 267 ? 15.599 9.258 -6.833 1.00 95.88 267 PHE A N 1
ATOM 2181 C CA . PHE A 1 267 ? 14.725 8.110 -6.594 1.00 95.88 267 PHE A CA 1
ATOM 2182 C C . PHE A 1 267 ? 14.258 8.011 -5.135 1.00 95.88 267 PHE A C 1
ATOM 2184 O O . PHE A 1 267 ? 13.059 7.980 -4.862 1.00 95.88 267 PHE A O 1
ATOM 2191 N N . ASN A 1 268 ? 15.189 8.060 -4.179 1.00 96.56 268 ASN A N 1
ATOM 2192 C CA . ASN A 1 268 ? 14.860 7.958 -2.754 1.00 96.56 268 ASN A CA 1
ATOM 2193 C C . ASN A 1 268 ? 13.997 9.133 -2.261 1.00 96.56 268 ASN A C 1
ATOM 2195 O O . ASN A 1 268 ? 13.094 8.933 -1.449 1.00 96.56 268 ASN A O 1
ATOM 2199 N N . LYS A 1 269 ? 14.230 10.351 -2.768 1.00 97.25 269 LYS A N 1
ATOM 2200 C CA . LYS A 1 269 ? 13.429 11.536 -2.417 1.00 97.25 269 LYS A CA 1
ATOM 2201 C C . LYS A 1 269 ? 12.011 11.413 -2.968 1.00 97.25 269 LYS A C 1
ATOM 2203 O O . LYS A 1 269 ? 11.059 11.709 -2.249 1.00 97.25 269 LYS A O 1
ATOM 2208 N N . VAL A 1 270 ? 11.862 10.944 -4.212 1.00 97.94 270 VAL A N 1
ATOM 2209 C CA . VAL A 1 270 ? 10.543 10.692 -4.815 1.00 97.94 270 VAL A CA 1
ATOM 2210 C C . VAL A 1 270 ? 9.785 9.659 -3.990 1.00 97.94 270 VAL A C 1
ATOM 2212 O O . VAL A 1 270 ? 8.641 9.902 -3.616 1.00 97.94 270 VAL A O 1
ATOM 2215 N N . MET A 1 271 ? 10.433 8.553 -3.613 1.00 97.94 271 MET A N 1
ATOM 2216 C CA . MET A 1 271 ? 9.813 7.529 -2.767 1.00 97.94 271 MET A CA 1
ATOM 2217 C C . MET A 1 271 ? 9.376 8.086 -1.405 1.00 97.94 271 MET A C 1
ATOM 2219 O O . MET A 1 271 ? 8.289 7.764 -0.934 1.00 97.94 271 MET A O 1
ATOM 2223 N N . GLN A 1 272 ? 10.154 8.974 -0.782 1.00 97.56 272 GLN A N 1
ATOM 2224 C CA . GLN A 1 272 ? 9.738 9.635 0.461 1.00 97.56 272 GLN A CA 1
ATOM 2225 C C . GLN A 1 272 ? 8.501 10.526 0.280 1.00 97.56 272 GLN A C 1
ATOM 2227 O O . GLN A 1 272 ? 7.600 10.492 1.118 1.00 97.56 272 GLN A O 1
ATOM 2232 N N . VAL A 1 273 ? 8.427 11.299 -0.808 1.00 98.12 273 VAL A N 1
ATOM 2233 C CA . VAL A 1 273 ? 7.238 12.110 -1.124 1.00 98.12 273 VAL A CA 1
ATOM 2234 C C . VAL A 1 273 ? 6.025 11.211 -1.361 1.00 98.12 273 VAL A C 1
ATOM 2236 O O . VAL A 1 273 ? 4.967 11.462 -0.792 1.00 98.12 273 VAL A O 1
ATOM 2239 N N . VAL A 1 274 ? 6.181 10.135 -2.136 1.00 98.56 274 VAL A N 1
ATOM 2240 C CA . VAL A 1 274 ? 5.106 9.170 -2.417 1.00 98.56 274 VAL A CA 1
ATOM 2241 C C . VAL A 1 274 ? 4.619 8.493 -1.138 1.00 98.56 274 VAL A C 1
ATOM 2243 O O . VAL A 1 274 ? 3.410 8.400 -0.923 1.00 98.56 274 VAL A O 1
ATOM 2246 N N . ARG A 1 275 ? 5.531 8.099 -0.240 1.00 98.50 275 ARG A N 1
ATOM 2247 C CA . ARG A 1 275 ? 5.180 7.576 1.089 1.00 98.50 275 ARG A CA 1
ATOM 2248 C C . ARG A 1 275 ? 4.310 8.564 1.852 1.00 98.50 275 ARG A C 1
ATOM 2250 O O . ARG A 1 275 ? 3.271 8.183 2.377 1.00 98.50 275 ARG A O 1
ATOM 2257 N N . GLU A 1 276 ? 4.710 9.831 1.897 1.00 97.88 276 GLU A N 1
ATOM 2258 C CA . GLU A 1 276 ? 3.955 10.865 2.599 1.00 97.88 276 GLU A CA 1
ATOM 2259 C C . GLU A 1 276 ? 2.575 11.107 1.973 1.00 97.88 276 GLU A C 1
ATOM 2261 O O . GLU A 1 276 ? 1.584 11.181 2.700 1.00 97.88 276 GLU A O 1
ATOM 2266 N N . GLN A 1 277 ? 2.484 11.161 0.639 1.00 98.38 277 GLN A N 1
ATOM 2267 C CA . GLN A 1 277 ? 1.212 11.270 -0.084 1.00 98.38 277 GLN A CA 1
ATOM 2268 C C . GLN A 1 277 ? 0.263 10.123 0.287 1.00 98.38 277 GLN A C 1
ATOM 2270 O O . GLN A 1 277 ? -0.907 10.361 0.592 1.00 98.38 277 GLN A O 1
ATOM 2275 N N . ILE A 1 278 ? 0.768 8.886 0.304 1.00 98.38 278 ILE A N 1
ATOM 2276 C CA . ILE A 1 278 ? -0.013 7.694 0.647 1.00 98.38 278 ILE A CA 1
ATOM 2277 C C . ILE A 1 278 ? -0.444 7.734 2.115 1.00 98.38 278 ILE A C 1
ATOM 2279 O O . ILE A 1 278 ? -1.633 7.592 2.397 1.00 98.38 278 ILE A O 1
ATOM 2283 N N . THR A 1 279 ? 0.477 7.980 3.049 1.00 97.75 279 THR A N 1
ATOM 2284 C CA . THR A 1 279 ? 0.170 8.024 4.487 1.00 97.75 279 THR A CA 1
ATOM 2285 C C . THR A 1 279 ? -0.852 9.114 4.814 1.00 97.75 279 THR A C 1
ATOM 2287 O O . THR A 1 279 ? -1.828 8.844 5.516 1.00 97.75 279 THR A O 1
ATOM 2290 N N . ARG A 1 280 ? -0.706 10.325 4.252 1.00 97.06 280 ARG A N 1
ATOM 2291 C CA . ARG A 1 280 ? -1.690 11.410 4.421 1.00 97.06 280 ARG A CA 1
ATOM 2292 C C . ARG A 1 280 ? -3.051 11.028 3.834 1.00 97.06 280 ARG A C 1
ATOM 2294 O O . ARG A 1 280 ? -4.074 11.233 4.484 1.00 97.06 280 ARG A O 1
ATOM 2301 N N . ALA A 1 281 ? -3.089 10.421 2.646 1.00 97.75 281 ALA A N 1
ATOM 2302 C CA . ALA A 1 281 ? -4.345 9.985 2.035 1.00 97.75 281 ALA A CA 1
ATOM 2303 C C . ALA A 1 281 ? -5.052 8.889 2.848 1.00 97.75 281 ALA A C 1
ATOM 2305 O O . ALA A 1 281 ? -6.275 8.933 3.002 1.00 97.75 281 ALA A O 1
ATOM 2306 N N . LEU A 1 282 ? -4.301 7.928 3.393 1.00 96.50 282 LEU A N 1
ATOM 2307 C CA . LEU A 1 282 ? -4.820 6.862 4.251 1.00 96.50 282 LEU A CA 1
ATOM 2308 C C . LEU A 1 282 ? -5.366 7.398 5.580 1.00 96.50 282 LEU A C 1
ATOM 2310 O O . LEU A 1 282 ? -6.415 6.927 6.030 1.00 96.50 282 LEU A O 1
ATOM 2314 N N . ALA A 1 283 ? -4.712 8.408 6.166 1.00 95.56 283 ALA A N 1
ATOM 2315 C CA . ALA A 1 283 ? -5.164 9.079 7.387 1.00 95.56 283 ALA A CA 1
ATOM 2316 C C . ALA A 1 283 ? -6.536 9.754 7.213 1.00 95.56 283 ALA A C 1
ATOM 2318 O O . ALA A 1 283 ? -7.330 9.810 8.145 1.00 95.56 283 ALA A O 1
ATOM 2319 N N . MET A 1 284 ? -6.875 10.182 5.992 1.00 95.31 284 MET A N 1
ATOM 2320 C CA . MET A 1 284 ? -8.199 10.728 5.678 1.00 95.31 284 MET A CA 1
ATOM 2321 C C . MET A 1 284 ? -9.300 9.652 5.573 1.00 95.31 284 MET A C 1
ATOM 2323 O O . MET A 1 284 ? -10.431 10.002 5.237 1.00 95.31 284 MET A O 1
ATOM 2327 N N . LYS A 1 285 ? -8.995 8.358 5.750 1.00 93.88 285 LYS A N 1
ATOM 2328 C CA . LYS A 1 285 ? -9.942 7.221 5.711 1.00 93.88 285 LYS A CA 1
ATOM 2329 C C . LYS A 1 285 ? -10.873 7.200 4.486 1.00 93.88 285 LYS A C 1
ATOM 2331 O O . LYS A 1 285 ? -12.091 7.310 4.619 1.00 93.88 285 LYS A O 1
ATOM 2336 N N . PRO A 1 286 ? -10.334 7.093 3.254 1.00 95.81 286 PRO A N 1
ATOM 2337 C CA . PRO A 1 286 ? -11.160 6.881 2.066 1.00 95.81 286 PRO A CA 1
ATOM 2338 C C . PRO A 1 286 ? -12.016 5.614 2.211 1.00 95.81 286 PRO A C 1
ATOM 2340 O O . PRO A 1 286 ? -11.539 4.569 2.656 1.00 95.81 286 PRO A O 1
ATOM 2343 N N . SER A 1 287 ? -13.286 5.713 1.816 1.00 94.00 287 SER A N 1
ATOM 2344 C CA . SER A 1 287 ? -14.237 4.598 1.903 1.00 94.00 287 SER A CA 1
ATOM 2345 C C . SER A 1 287 ? -14.232 3.687 0.670 1.00 94.00 287 SER A C 1
ATOM 2347 O O . SER A 1 287 ? -14.825 2.615 0.709 1.00 94.00 287 SER A O 1
ATOM 2349 N N . SER A 1 288 ? -13.551 4.086 -0.409 1.00 95.94 288 SER A N 1
ATOM 2350 C CA . SER A 1 288 ? -13.373 3.307 -1.640 1.00 95.94 288 SER A CA 1
ATOM 2351 C C . SER A 1 288 ? -12.043 3.630 -2.326 1.00 95.94 288 SER A C 1
ATOM 2353 O O . SER A 1 288 ? -11.434 4.673 -2.062 1.00 95.94 288 SER A O 1
ATOM 2355 N N . ILE A 1 289 ? -11.616 2.759 -3.245 1.00 96.12 289 ILE A N 1
ATOM 2356 C CA . ILE A 1 289 ? -10.420 2.975 -4.075 1.00 96.12 289 ILE A CA 1
ATOM 2357 C C . ILE A 1 289 ? -10.547 4.252 -4.925 1.00 96.12 289 ILE A C 1
ATOM 2359 O O . ILE A 1 289 ? -9.581 4.997 -5.070 1.00 96.12 289 ILE A O 1
ATOM 2363 N N . ASP A 1 290 ? -11.739 4.588 -5.423 1.00 96.00 290 ASP A N 1
ATOM 2364 C CA . ASP A 1 290 ? -11.930 5.823 -6.197 1.00 96.00 290 ASP A CA 1
ATOM 2365 C C . ASP A 1 290 ? -11.866 7.085 -5.332 1.00 96.00 290 ASP A C 1
ATOM 2367 O O . ASP A 1 290 ? -11.313 8.103 -5.754 1.00 96.00 290 ASP A O 1
ATOM 2371 N N . GLN A 1 291 ? -12.344 7.025 -4.084 1.00 96.94 291 GLN A N 1
ATOM 2372 C CA . GLN A 1 291 ? -12.123 8.119 -3.138 1.00 96.94 291 GLN A CA 1
ATOM 2373 C C . GLN A 1 291 ? -10.639 8.290 -2.808 1.00 96.94 291 GLN A C 1
ATOM 2375 O O . GLN A 1 291 ? -10.177 9.425 -2.703 1.00 96.94 291 GLN A O 1
ATOM 2380 N N . LEU A 1 292 ? -9.887 7.192 -2.676 1.00 97.44 292 LEU A N 1
ATOM 2381 C CA . LEU A 1 292 ? -8.435 7.253 -2.521 1.00 97.44 292 LEU A CA 1
ATOM 2382 C C . LEU A 1 292 ? -7.788 7.941 -3.734 1.00 97.44 292 LEU A C 1
ATOM 2384 O O . LEU A 1 292 ? -7.024 8.885 -3.544 1.00 97.44 292 LEU A O 1
ATOM 2388 N N . LYS A 1 293 ? -8.135 7.536 -4.966 1.00 96.19 293 LYS A N 1
ATOM 2389 C CA . LYS A 1 293 ? -7.646 8.180 -6.201 1.00 96.19 293 LYS A CA 1
ATOM 2390 C C . LYS A 1 293 ? -7.911 9.687 -6.185 1.00 96.19 293 LYS A C 1
ATOM 2392 O O . LYS A 1 293 ? -7.010 10.467 -6.478 1.00 96.19 293 LYS A O 1
ATOM 2397 N N . ASN A 1 294 ? -9.119 10.108 -5.812 1.00 96.06 294 ASN A N 1
ATOM 2398 C CA . ASN A 1 294 ? -9.479 11.526 -5.751 1.00 96.06 294 ASN A CA 1
ATOM 2399 C C . ASN A 1 294 ? -8.682 12.295 -4.686 1.00 96.06 294 ASN A C 1
ATOM 2401 O O . ASN A 1 294 ? -8.190 13.384 -4.974 1.00 96.06 294 ASN A O 1
ATOM 2405 N N . LYS A 1 295 ? -8.485 11.724 -3.491 1.00 96.31 295 LYS A N 1
ATOM 2406 C CA . LYS A 1 295 ? -7.649 12.337 -2.442 1.00 96.31 295 LYS A CA 1
ATOM 2407 C C . LYS A 1 295 ? -6.191 12.470 -2.886 1.00 96.31 295 LYS A C 1
ATOM 2409 O O . LYS A 1 295 ? -5.601 13.535 -2.743 1.00 96.31 295 LYS A O 1
ATOM 2414 N N . LEU A 1 296 ? -5.640 11.430 -3.511 1.00 96.56 296 LEU A N 1
ATOM 2415 C CA . LEU A 1 296 ? -4.278 11.439 -4.053 1.00 96.56 296 LEU A CA 1
ATOM 2416 C C . LEU A 1 296 ? -4.098 12.422 -5.217 1.00 96.56 296 LEU A C 1
ATOM 2418 O O . LEU A 1 296 ? -3.020 12.986 -5.379 1.00 96.56 296 LEU A O 1
ATOM 2422 N N . ARG A 1 297 ? -5.143 12.684 -6.016 1.00 93.44 297 ARG A N 1
ATOM 2423 C CA . ARG A 1 297 ? -5.093 13.740 -7.040 1.00 93.44 297 ARG A CA 1
ATOM 2424 C C . ARG A 1 297 ? -4.881 15.123 -6.425 1.00 93.44 297 ARG A C 1
ATOM 2426 O O . ARG A 1 297 ? -4.146 15.903 -7.027 1.00 93.44 297 ARG A O 1
ATOM 2433 N N . GLY A 1 298 ? -5.498 15.392 -5.271 1.00 92.38 298 GLY A N 1
ATOM 2434 C CA . GLY A 1 298 ? -5.356 16.650 -4.531 1.00 92.38 298 GLY A CA 1
ATOM 2435 C C . GLY A 1 298 ? -4.019 16.798 -3.798 1.00 92.38 298 GLY A C 1
ATOM 2436 O O . GLY A 1 298 ? -3.547 17.912 -3.621 1.00 92.38 298 GLY A O 1
ATOM 2437 N N . LEU A 1 299 ? -3.373 15.689 -3.430 1.00 95.94 299 LEU A N 1
ATOM 2438 C CA . LEU A 1 299 ? -2.056 15.672 -2.784 1.00 95.94 299 LEU A CA 1
ATOM 2439 C C . LEU A 1 299 ? -0.917 15.670 -3.820 1.00 95.94 299 LEU A C 1
ATOM 2441 O O . LEU A 1 299 ? -0.116 14.739 -3.860 1.00 95.94 299 LEU A O 1
ATOM 2445 N N . SER A 1 300 ? -0.846 16.684 -4.687 1.00 96.25 300 SER A N 1
ATOM 2446 C CA . SER A 1 300 ? 0.280 16.851 -5.625 1.00 96.25 300 SER A CA 1
ATOM 2447 C C . SER A 1 300 ? 1.597 17.143 -4.896 1.00 96.25 300 SER A C 1
ATOM 2449 O O . SER A 1 300 ? 1.602 17.508 -3.720 1.00 96.25 300 SER A O 1
ATOM 2451 N N . TYR A 1 301 ? 2.730 17.046 -5.594 1.00 96.25 301 TYR A N 1
ATOM 2452 C CA . TYR A 1 301 ? 4.033 17.412 -5.033 1.00 96.25 301 TYR A CA 1
ATOM 2453 C C . TYR A 1 301 ? 4.047 18.842 -4.465 1.00 96.25 301 TYR A C 1
ATOM 2455 O O . TYR A 1 301 ? 4.523 19.061 -3.352 1.00 96.25 301 TYR A O 1
ATOM 2463 N N . SER A 1 302 ? 3.460 19.807 -5.182 1.00 95.69 302 SER A N 1
ATOM 2464 C CA . SER A 1 302 ? 3.350 21.196 -4.720 1.00 95.69 302 SER A CA 1
ATOM 2465 C C . SER A 1 302 ? 2.523 21.326 -3.440 1.00 95.69 302 SER A C 1
ATOM 2467 O O . SER A 1 302 ? 2.873 22.110 -2.561 1.00 95.69 302 SER A O 1
ATOM 2469 N N . GLU A 1 303 ? 1.450 20.544 -3.315 1.00 96.56 303 GLU A N 1
ATOM 2470 C CA . GLU A 1 303 ? 0.622 20.536 -2.110 1.00 96.56 303 GLU A CA 1
ATOM 2471 C C . GLU A 1 303 ? 1.375 19.937 -0.920 1.00 96.56 303 GLU A C 1
ATOM 2473 O O . GLU A 1 303 ? 1.341 20.497 0.172 1.00 96.56 303 GLU A O 1
ATOM 2478 N N . ILE A 1 304 ? 2.131 18.855 -1.126 1.00 96.56 304 ILE A N 1
ATOM 2479 C CA . ILE A 1 304 ? 2.989 18.282 -0.079 1.00 96.56 304 ILE A CA 1
ATOM 2480 C C . ILE A 1 304 ? 4.033 19.297 0.395 1.00 96.56 304 ILE A C 1
ATOM 2482 O O . ILE A 1 304 ? 4.247 19.439 1.599 1.00 96.56 304 ILE A O 1
ATOM 2486 N N . LEU A 1 305 ? 4.657 20.048 -0.518 1.00 94.56 305 LEU A N 1
ATOM 2487 C CA . LEU A 1 305 ? 5.579 21.122 -0.138 1.00 94.56 305 LEU A CA 1
ATOM 2488 C C . LEU A 1 305 ? 4.883 22.215 0.684 1.00 94.56 305 LEU A C 1
ATOM 2490 O O . LEU A 1 305 ? 5.431 22.645 1.699 1.00 94.56 305 LEU A O 1
ATOM 2494 N N . ARG A 1 306 ? 3.670 22.621 0.289 1.00 95.94 306 ARG A N 1
ATOM 2495 C CA . ARG A 1 306 ? 2.866 23.612 1.018 1.00 95.94 306 ARG A CA 1
ATOM 2496 C C . ARG A 1 306 ? 2.518 23.139 2.430 1.00 95.94 306 ARG A C 1
ATOM 2498 O O . ARG A 1 306 ? 2.667 23.906 3.377 1.00 95.94 306 ARG A O 1
ATOM 2505 N N . LEU A 1 307 ? 2.101 21.881 2.581 1.00 94.00 307 LEU A N 1
ATOM 2506 C CA . LEU A 1 307 ? 1.781 21.281 3.880 1.00 94.00 307 LEU A CA 1
ATOM 2507 C C . LEU A 1 307 ? 3.014 21.220 4.785 1.00 94.00 307 LEU A C 1
ATOM 2509 O O . LEU A 1 307 ? 2.953 21.696 5.914 1.00 94.00 307 LEU A O 1
ATOM 2513 N N . ARG A 1 308 ? 4.157 20.747 4.271 1.00 92.81 308 ARG A N 1
ATOM 2514 C CA . ARG A 1 308 ? 5.431 20.742 5.012 1.00 92.81 308 ARG A CA 1
ATOM 2515 C C . ARG A 1 308 ? 5.846 22.144 5.457 1.00 92.81 308 ARG A C 1
ATOM 2517 O O . ARG A 1 308 ? 6.352 22.310 6.562 1.00 92.81 308 ARG A O 1
ATOM 2524 N N . GLN A 1 309 ? 5.657 23.154 4.607 1.00 90.62 309 GLN A N 1
ATOM 2525 C CA . GLN A 1 309 ? 5.957 24.541 4.960 1.00 90.62 309 GLN A CA 1
ATOM 2526 C C . GLN A 1 309 ? 5.014 25.056 6.053 1.00 90.62 309 GLN A C 1
ATOM 2528 O O . GLN A 1 309 ? 5.480 25.655 7.016 1.00 90.62 309 GLN A O 1
ATOM 2533 N N . SER A 1 310 ? 3.712 24.784 5.942 1.00 90.56 310 SER A N 1
ATOM 2534 C CA . SER A 1 310 ? 2.723 25.152 6.961 1.00 90.56 310 SER A CA 1
ATOM 2535 C C . SER A 1 310 ? 2.999 24.492 8.312 1.00 90.56 310 SER A C 1
ATOM 2537 O O . SER A 1 310 ? 2.856 25.142 9.343 1.00 90.56 310 SER A O 1
ATOM 2539 N N . GLU A 1 311 ? 3.400 23.221 8.316 1.00 88.25 311 GLU A N 1
ATOM 2540 C CA . GLU A 1 311 ? 3.749 22.477 9.531 1.00 88.25 311 GLU A CA 1
ATOM 2541 C C . GLU A 1 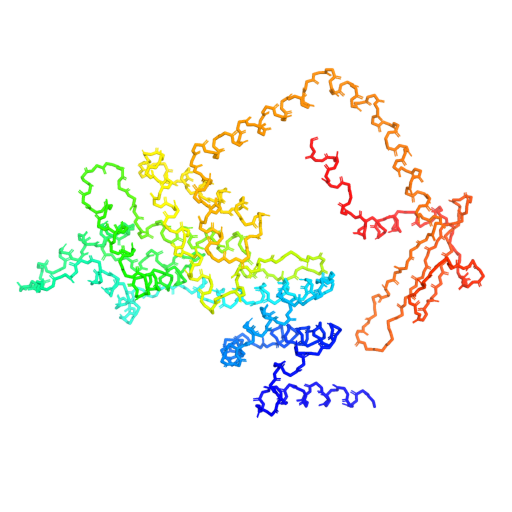311 ? 5.002 23.047 10.198 1.00 88.25 311 GLU A C 1
ATOM 2543 O O . GLU A 1 311 ? 5.015 23.216 11.413 1.00 88.25 311 GLU A O 1
ATOM 2548 N N . ARG A 1 312 ? 6.018 23.425 9.409 1.00 85.38 312 ARG A N 1
ATOM 2549 C CA . ARG A 1 312 ? 7.221 24.095 9.926 1.00 85.38 312 ARG A CA 1
ATOM 2550 C C . ARG A 1 312 ? 6.917 25.471 10.504 1.00 85.38 312 ARG A C 1
ATOM 2552 O O . ARG A 1 312 ? 7.348 25.741 11.611 1.00 85.38 312 ARG A O 1
ATOM 2559 N N . MET A 1 313 ? 6.141 26.304 9.803 1.00 78.69 313 MET A N 1
ATOM 2560 C CA . MET A 1 313 ? 5.763 27.630 10.314 1.00 78.69 313 MET A CA 1
ATOM 2561 C C . MET A 1 313 ? 4.974 27.519 11.622 1.00 78.69 313 MET A C 1
ATOM 2563 O O . MET A 1 313 ? 5.278 28.215 12.581 1.00 78.69 313 MET A O 1
ATOM 2567 N N . SER A 1 314 ? 4.019 26.584 11.693 1.00 76.75 314 SER A N 1
ATOM 2568 C CA . SER A 1 314 ? 3.283 26.336 12.933 1.00 76.75 314 SER A CA 1
ATOM 2569 C C . SER A 1 314 ? 4.203 25.860 14.055 1.00 76.75 314 SER A C 1
ATOM 2571 O O . SER A 1 314 ? 4.007 26.271 15.192 1.00 76.75 314 SER A O 1
ATOM 2573 N N . GLN A 1 315 ? 5.174 24.991 13.765 1.00 68.06 315 GLN A N 1
ATOM 2574 C CA . GLN A 1 315 ? 6.111 24.497 14.769 1.00 68.06 315 GLN A CA 1
ATOM 2575 C C . GLN A 1 315 ? 7.054 25.607 15.252 1.00 68.06 315 GLN A C 1
ATOM 2577 O O . GLN A 1 315 ? 7.239 25.737 16.457 1.00 68.06 315 GLN A O 1
ATOM 2582 N N . ASP A 1 316 ? 7.580 26.435 14.349 1.00 66.12 316 ASP A N 1
ATOM 2583 C CA . ASP A 1 316 ? 8.447 27.571 14.680 1.00 66.12 316 ASP A CA 1
ATOM 2584 C C . ASP A 1 316 ? 7.715 28.615 15.546 1.00 66.12 316 ASP A C 1
ATOM 2586 O O . ASP A 1 316 ? 8.298 29.129 16.503 1.00 66.12 316 ASP A O 1
ATOM 2590 N N . ASP A 1 317 ? 6.420 28.860 15.304 1.00 65.69 317 ASP A N 1
ATOM 2591 C CA . ASP A 1 317 ? 5.601 29.750 16.141 1.00 65.69 317 ASP A CA 1
ATOM 2592 C C . ASP A 1 317 ? 5.524 29.251 17.600 1.00 65.69 317 ASP A C 1
ATOM 2594 O O . ASP A 1 317 ? 5.706 30.031 18.542 1.00 65.69 317 ASP A O 1
ATOM 2598 N N . PHE A 1 318 ? 5.344 27.939 17.813 1.00 61.47 318 PHE A N 1
ATOM 2599 C CA . PHE A 1 318 ? 5.348 27.323 19.152 1.00 61.47 318 PHE A CA 1
ATOM 2600 C C . PHE A 1 318 ? 6.733 27.282 19.817 1.00 61.47 318 PHE A C 1
ATOM 2602 O O . PHE A 1 318 ? 6.815 27.052 21.025 1.00 61.47 318 PHE A O 1
ATOM 2609 N N . GLN A 1 319 ? 7.806 27.507 19.056 1.00 64.62 319 GLN A N 1
ATOM 2610 C CA . GLN A 1 319 ? 9.188 27.553 19.545 1.00 64.62 319 GLN A CA 1
ATOM 2611 C C . GLN A 1 319 ? 9.693 28.991 19.762 1.00 64.62 319 GLN A C 1
ATOM 2613 O O . GLN A 1 319 ? 10.877 29.204 20.026 1.00 64.62 319 GLN A O 1
ATOM 2618 N N . SER A 1 320 ? 8.822 30.000 19.671 1.00 77.38 320 SER A N 1
ATOM 2619 C CA . SER A 1 320 ? 9.215 31.383 19.948 1.00 77.38 320 SER A CA 1
ATOM 2620 C C . SER A 1 320 ? 9.502 31.608 21.449 1.00 77.38 320 SER A C 1
ATOM 2622 O O . SER A 1 320 ? 8.772 31.078 22.295 1.00 77.38 320 SER A O 1
ATOM 2624 N N . PRO A 1 321 ? 10.521 32.417 21.822 1.00 75.69 321 PRO A N 1
ATOM 2625 C CA . PRO A 1 321 ? 10.904 32.613 23.226 1.00 75.69 321 PRO A CA 1
ATOM 2626 C C . PRO A 1 321 ? 9.751 33.031 24.159 1.00 75.69 321 PRO A C 1
ATOM 2628 O O . PRO A 1 321 ? 9.614 32.422 25.216 1.00 75.69 321 PRO A O 1
ATOM 2631 N N . PRO A 1 322 ? 8.847 33.961 23.777 1.00 77.88 322 PRO A N 1
ATOM 2632 C CA . PRO A 1 322 ? 7.722 34.337 24.635 1.00 77.88 322 PRO A CA 1
ATOM 2633 C C . PRO A 1 322 ? 6.718 33.198 24.864 1.00 77.88 322 PRO A C 1
ATOM 2635 O O . PRO A 1 322 ? 6.124 33.106 25.937 1.00 77.88 322 PRO A O 1
ATOM 2638 N N . ILE A 1 323 ? 6.513 32.326 23.869 1.00 74.06 323 ILE A N 1
ATOM 2639 C CA . ILE A 1 323 ? 5.607 31.175 23.985 1.00 74.06 323 ILE A CA 1
ATOM 2640 C C . ILE A 1 323 ? 6.243 30.081 24.848 1.00 74.06 323 ILE A C 1
ATOM 2642 O O . ILE A 1 323 ? 5.547 29.482 25.668 1.00 74.06 323 ILE A O 1
ATOM 2646 N N . ILE A 1 324 ? 7.555 29.858 24.723 1.00 79.56 324 ILE A N 1
ATOM 2647 C CA . ILE A 1 324 ? 8.300 28.926 25.581 1.00 79.56 324 ILE A CA 1
ATOM 2648 C C . ILE A 1 324 ? 8.277 29.405 27.038 1.00 79.56 324 ILE A C 1
ATOM 2650 O O . ILE A 1 324 ? 7.900 28.633 27.915 1.00 79.56 324 ILE A O 1
ATOM 2654 N N . GLU A 1 325 ? 8.586 30.676 27.302 1.00 82.75 325 GLU A N 1
ATOM 2655 C CA . GLU A 1 325 ? 8.549 31.252 28.655 1.00 82.75 325 GLU A CA 1
ATOM 2656 C C . GLU A 1 325 ? 7.148 31.161 29.279 1.00 82.75 325 GLU A C 1
ATOM 2658 O O . GLU A 1 325 ? 6.989 30.799 30.448 1.00 82.75 325 GLU A O 1
ATOM 2663 N N . LEU A 1 326 ? 6.105 31.441 28.490 1.00 82.75 326 LEU A N 1
ATOM 2664 C CA . LEU A 1 326 ? 4.721 31.302 28.934 1.00 82.75 326 LEU A CA 1
ATOM 2665 C C . LEU A 1 326 ? 4.370 29.836 29.226 1.00 82.75 326 LEU A C 1
ATOM 2667 O O . LEU A 1 326 ? 3.724 29.549 30.235 1.00 82.75 326 LEU A O 1
ATOM 2671 N N . ARG A 1 327 ? 4.816 28.903 28.378 1.00 79.38 327 ARG A N 1
ATOM 2672 C CA . ARG A 1 327 ? 4.633 27.462 28.580 1.00 79.38 327 ARG A CA 1
ATOM 2673 C C . ARG A 1 327 ? 5.312 27.014 29.867 1.00 79.38 327 ARG A C 1
ATOM 2675 O O . ARG A 1 327 ? 4.643 26.392 30.679 1.00 79.38 327 ARG A O 1
ATOM 2682 N N . GLU A 1 328 ? 6.573 27.369 30.099 1.00 83.81 328 GLU A N 1
ATOM 2683 C CA . GLU A 1 328 ? 7.297 27.017 31.328 1.00 83.81 328 GLU A CA 1
ATOM 2684 C C . GLU A 1 328 ? 6.616 27.577 32.582 1.00 83.81 328 GLU A C 1
ATOM 2686 O O . GLU A 1 328 ? 6.543 26.898 33.608 1.00 83.81 328 GLU A O 1
ATOM 2691 N N . ARG A 1 329 ? 6.044 28.782 32.486 1.00 87.19 329 ARG A N 1
ATOM 2692 C CA . ARG A 1 329 ? 5.332 29.425 33.595 1.00 87.19 329 ARG A CA 1
ATOM 2693 C C . ARG A 1 329 ? 3.982 28.777 33.911 1.00 87.19 329 ARG A C 1
ATOM 2695 O O . ARG A 1 329 ? 3.647 28.641 35.083 1.00 87.19 329 ARG A O 1
ATOM 2702 N N . ILE A 1 330 ? 3.219 28.373 32.893 1.00 85.38 330 ILE A N 1
ATOM 2703 C CA . ILE A 1 330 ? 1.879 27.774 33.054 1.00 85.38 330 ILE A CA 1
ATOM 2704 C C . ILE A 1 330 ? 1.959 26.251 33.276 1.00 85.38 330 ILE A C 1
ATOM 2706 O O . ILE A 1 330 ? 1.070 25.648 33.877 1.00 85.38 330 ILE A O 1
ATOM 2710 N N . GLN A 1 331 ? 3.030 25.597 32.826 1.00 80.62 331 GLN A N 1
ATOM 2711 C CA . GLN A 1 331 ? 3.223 24.153 32.949 1.00 80.62 331 GLN A CA 1
ATOM 2712 C C . GLN A 1 331 ? 3.041 23.594 34.372 1.00 80.62 331 GLN A C 1
ATOM 2714 O O . GLN A 1 331 ? 2.360 22.572 34.483 1.00 80.62 331 GLN A O 1
ATOM 2719 N N . PRO A 1 332 ? 3.552 24.203 35.461 1.00 85.50 332 PRO A N 1
ATOM 2720 C CA . PRO A 1 332 ? 3.266 23.714 36.811 1.00 85.50 332 PRO A CA 1
ATOM 2721 C C . PRO A 1 332 ? 1.772 23.773 37.164 1.00 85.50 332 PRO A C 1
ATOM 2723 O O . PRO A 1 332 ? 1.264 22.835 37.775 1.00 85.50 332 PRO A O 1
ATOM 2726 N N . GLU A 1 333 ? 1.046 24.808 36.732 1.00 84.50 333 GLU A N 1
ATOM 2727 C CA . GLU A 1 333 ? -0.400 24.935 36.970 1.00 84.50 333 GLU A CA 1
ATOM 2728 C C . GLU A 1 333 ? -1.196 23.888 36.183 1.00 84.50 333 GLU A C 1
ATOM 2730 O O . GLU A 1 333 ? -2.081 23.235 36.736 1.00 84.50 333 GLU A O 1
ATOM 2735 N N . ILE A 1 334 ? -0.842 23.656 34.912 1.00 77.69 334 ILE A N 1
ATOM 2736 C CA . ILE A 1 334 ? -1.444 22.591 34.095 1.00 77.69 334 ILE A CA 1
ATOM 2737 C C . ILE A 1 334 ? -1.159 21.219 34.709 1.00 77.69 334 ILE A C 1
ATOM 2739 O O . ILE A 1 334 ? -2.055 20.378 34.773 1.00 77.69 334 ILE A O 1
ATOM 2743 N N . LEU A 1 335 ? 0.071 20.968 35.165 1.00 75.62 335 LEU A N 1
ATOM 2744 C CA . LEU A 1 335 ? 0.435 19.704 35.804 1.00 75.62 335 LEU A CA 1
ATOM 2745 C C . LEU A 1 335 ? -0.328 19.493 37.111 1.00 75.62 335 LEU A C 1
ATOM 2747 O O . LEU A 1 335 ? -0.786 18.376 37.358 1.00 75.62 335 LEU A O 1
ATOM 2751 N N . GLU A 1 336 ? -0.516 20.537 37.917 1.00 79.44 336 GLU A N 1
ATOM 2752 C CA . GLU A 1 336 ? -1.315 20.445 39.138 1.00 79.44 336 GLU A CA 1
ATOM 2753 C C . GLU A 1 336 ? -2.798 20.223 38.812 1.00 79.44 336 GLU A C 1
ATOM 2755 O O . GLU A 1 336 ? -3.434 19.379 39.440 1.00 79.44 336 GLU A O 1
ATOM 2760 N N . LEU A 1 337 ? -3.337 20.863 37.769 1.00 77.25 337 LEU A N 1
ATOM 2761 C CA . LEU A 1 337 ? -4.705 20.623 37.303 1.00 77.25 337 LEU A CA 1
ATOM 2762 C C . LEU A 1 337 ? -4.888 19.186 36.791 1.00 77.25 337 LEU A C 1
ATOM 2764 O O . LEU A 1 337 ? -5.872 18.524 37.125 1.00 77.25 337 LEU A O 1
ATOM 2768 N N . ILE A 1 338 ? -3.921 18.664 36.027 1.00 75.81 338 ILE A N 1
ATOM 2769 C CA . ILE A 1 338 ? -3.905 17.261 35.598 1.00 75.81 338 ILE A CA 1
ATOM 2770 C C . ILE A 1 338 ? -3.849 16.360 36.827 1.00 75.81 338 ILE A C 1
ATOM 2772 O O . ILE A 1 338 ? -4.628 15.419 36.924 1.00 75.81 338 ILE A O 1
ATOM 2776 N N . LYS A 1 339 ? -2.969 16.630 37.791 1.00 76.56 339 LYS A N 1
ATOM 2777 C CA . LYS A 1 339 ? -2.854 15.839 39.019 1.00 76.56 339 LYS A CA 1
ATOM 2778 C C . LYS A 1 339 ? -4.156 15.843 39.822 1.00 76.56 339 LYS A C 1
ATOM 2780 O O . LYS A 1 339 ? -4.586 14.773 40.243 1.00 76.56 339 LYS A O 1
ATOM 2785 N N . GLN A 1 340 ? -4.816 16.991 39.974 1.00 78.19 340 GLN A N 1
ATOM 2786 C CA . GLN A 1 340 ? -6.130 17.107 40.614 1.00 78.19 340 GLN A CA 1
ATOM 2787 C C . GLN A 1 340 ? -7.190 16.302 39.862 1.00 78.19 340 GLN A C 1
ATOM 2789 O O . GLN A 1 340 ? -7.900 15.500 40.464 1.00 78.19 340 GLN A O 1
ATOM 2794 N N . GLN A 1 341 ? -7.250 16.430 38.534 1.00 80.00 341 GLN A N 1
ATOM 2795 C CA . GLN A 1 341 ? -8.150 15.632 37.705 1.00 80.00 341 GLN A CA 1
ATOM 2796 C C . GLN A 1 341 ? -7.880 14.126 37.871 1.00 80.00 341 GLN A C 1
ATOM 2798 O O . GLN A 1 341 ? -8.816 13.338 37.990 1.00 80.00 341 GLN A O 1
ATOM 2803 N N . ARG A 1 342 ? -6.610 13.705 37.893 1.00 76.31 342 ARG A N 1
ATOM 2804 C CA . ARG A 1 342 ? -6.214 12.299 38.071 1.00 76.31 342 ARG A CA 1
ATOM 2805 C C . ARG A 1 342 ? -6.571 11.785 39.462 1.00 76.31 342 ARG A C 1
ATOM 2807 O O . ARG A 1 342 ? -7.078 10.675 39.557 1.00 76.31 342 ARG A O 1
ATOM 2814 N N . LEU A 1 343 ? -6.359 12.578 40.511 1.00 78.56 343 LEU A N 1
ATOM 2815 C CA . LEU A 1 343 ? -6.790 12.250 41.872 1.00 78.56 343 LEU A CA 1
ATOM 2816 C C . LEU A 1 343 ? -8.307 12.078 41.941 1.00 78.56 343 LEU A C 1
ATOM 2818 O O . LEU A 1 343 ? -8.771 11.064 42.451 1.00 78.56 343 LEU A O 1
ATOM 2822 N N . ASN A 1 344 ? -9.069 12.988 41.332 1.00 79.75 344 ASN A N 1
ATOM 2823 C CA . ASN A 1 344 ? -10.525 12.871 41.257 1.00 79.75 344 ASN A CA 1
ATOM 2824 C C . ASN A 1 344 ? -10.948 11.584 40.534 1.00 79.75 344 ASN A C 1
ATOM 2826 O O . ASN A 1 344 ? -11.783 10.847 41.047 1.00 79.75 344 ASN A O 1
ATOM 2830 N N . ARG A 1 345 ? -10.302 11.238 39.411 1.00 76.75 345 ARG A N 1
ATOM 2831 C CA . ARG A 1 345 ? -10.537 9.959 38.715 1.00 76.75 345 ARG A CA 1
ATOM 2832 C C . ARG A 1 345 ? -10.197 8.737 39.568 1.00 76.75 345 ARG A C 1
ATOM 2834 O O . ARG A 1 345 ? -10.906 7.738 39.507 1.00 76.75 345 ARG A O 1
ATOM 2841 N N . LEU A 1 346 ? -9.134 8.795 40.368 1.00 77.25 346 LEU A N 1
ATOM 2842 C CA . LEU A 1 346 ? -8.811 7.724 41.312 1.00 77.25 346 LEU A CA 1
ATOM 2843 C C . LEU A 1 346 ? -9.883 7.612 42.407 1.00 77.25 346 LEU A C 1
ATOM 2845 O O . LEU A 1 346 ? -10.233 6.497 42.784 1.00 77.25 346 LEU A O 1
ATOM 2849 N N . CYS A 1 347 ? -10.431 8.733 42.882 1.00 79.62 347 CYS A N 1
ATOM 2850 C CA . CYS A 1 347 ? -11.509 8.776 43.877 1.00 79.62 347 CYS A CA 1
ATOM 2851 C C . CYS A 1 347 ? -12.862 8.273 43.344 1.00 79.62 347 CYS A C 1
ATOM 2853 O O . CYS A 1 347 ? -13.602 7.618 44.088 1.00 79.62 347 CYS A O 1
ATOM 2855 N N . GLU A 1 348 ? -13.169 8.548 42.070 1.00 79.44 348 GLU A N 1
ATOM 2856 C CA . GLU A 1 348 ? -14.292 7.953 41.325 1.00 79.44 348 GLU A CA 1
ATOM 2857 C C . GLU A 1 348 ? -14.119 6.430 41.205 1.00 79.44 348 GLU A C 1
ATOM 2859 O O . GLU A 1 348 ? -15.069 5.668 41.381 1.00 79.44 348 GLU A O 1
ATOM 2864 N N . GLY A 1 349 ? -12.880 5.984 40.979 1.00 79.56 349 GLY A N 1
ATOM 2865 C CA . GLY A 1 349 ? -12.514 4.580 40.860 1.00 79.56 349 GLY A CA 1
ATOM 2866 C C . GLY A 1 349 ? -12.605 4.043 39.439 1.00 79.56 349 GLY A C 1
ATOM 2867 O O . GLY A 1 349 ? -13.082 4.689 38.507 1.00 79.56 349 GLY A O 1
ATOM 2868 N N . SER A 1 350 ? -12.082 2.842 39.229 1.00 79.38 350 SER A N 1
ATOM 2869 C CA . SER A 1 350 ? -12.145 2.177 37.931 1.00 79.38 350 SER A CA 1
ATOM 2870 C C . SER A 1 350 ? -12.300 0.677 38.067 1.00 79.38 350 SER A C 1
ATOM 2872 O O . SER A 1 350 ? -11.818 0.045 39.007 1.00 79.38 350 SER A O 1
ATOM 2874 N N . CYS A 1 351 ? -12.976 0.114 37.071 1.00 77.25 351 CYS A N 1
ATOM 2875 C CA . CYS A 1 351 ? -13.176 -1.313 36.931 1.00 77.25 351 CYS A CA 1
ATOM 2876 C C . CYS A 1 351 ? -12.032 -1.928 36.114 1.00 77.25 351 CYS A C 1
ATOM 2878 O O . CYS A 1 351 ? -11.703 -1.475 35.008 1.00 77.25 351 CYS A O 1
ATOM 2880 N N . PHE A 1 352 ? -11.421 -2.971 36.655 1.00 71.88 352 PHE A N 1
ATOM 2881 C CA . PHE A 1 352 ? -10.318 -3.711 36.068 1.00 71.88 352 PHE A CA 1
ATOM 2882 C C . PHE A 1 352 ? -10.753 -5.139 35.787 1.00 71.88 352 PHE A C 1
ATOM 2884 O O . PHE A 1 352 ? -11.437 -5.786 36.573 1.00 71.88 352 PHE A O 1
ATOM 2891 N N . ARG A 1 353 ? -10.332 -5.654 34.639 1.00 71.19 353 ARG A N 1
ATOM 2892 C CA . ARG A 1 353 ? -10.585 -7.040 34.267 1.00 71.19 353 ARG A CA 1
ATOM 2893 C C . ARG A 1 353 ? -9.481 -7.902 34.869 1.00 71.19 353 ARG A C 1
ATOM 2895 O O . ARG A 1 353 ? -8.307 -7.600 34.657 1.00 71.19 353 ARG A O 1
ATOM 2902 N N . LYS A 1 354 ? -9.818 -8.962 35.611 1.00 71.88 354 LYS A N 1
ATOM 2903 C CA . LYS A 1 354 ? -8.791 -9.899 36.088 1.00 71.88 354 LYS A CA 1
ATOM 2904 C C . LYS A 1 354 ? -8.190 -10.657 34.904 1.00 71.88 354 LYS A C 1
ATOM 2906 O O . LYS A 1 354 ? -8.916 -11.234 34.094 1.00 71.88 354 LYS A O 1
ATOM 2911 N N . LEU A 1 355 ? -6.861 -10.690 34.826 1.00 54.88 355 LEU A N 1
ATOM 2912 C CA . LEU A 1 355 ? -6.127 -11.566 33.912 1.00 54.88 355 LEU A CA 1
ATOM 2913 C C . LEU A 1 355 ? -6.203 -13.000 34.456 1.00 54.88 355 LEU A C 1
ATOM 2915 O O . LEU A 1 355 ? -5.357 -13.444 35.223 1.00 54.88 355 LEU A O 1
ATOM 2919 N N . GLY A 1 356 ? -7.283 -13.700 34.112 1.00 53.34 356 GLY A N 1
ATOM 2920 C CA . GLY A 1 356 ? -7.500 -15.109 34.432 1.00 53.34 356 GLY A CA 1
ATOM 2921 C C . GLY A 1 356 ? -7.436 -15.978 33.180 1.00 53.34 356 GLY A C 1
ATOM 2922 O O . GLY A 1 356 ? -7.879 -15.571 32.103 1.00 53.34 356 GLY A O 1
ATOM 2923 N N . ASN A 1 357 ? -6.904 -17.195 33.325 1.00 42.53 357 ASN A N 1
ATOM 2924 C CA . ASN A 1 357 ? -6.866 -18.192 32.259 1.00 42.53 357 ASN A CA 1
ATOM 2925 C C . ASN A 1 357 ? -8.274 -18.392 31.681 1.00 42.53 357 ASN A C 1
ATOM 2927 O O . ASN A 1 357 ? -9.204 -18.765 32.393 1.00 42.53 357 ASN A O 1
ATOM 2931 N N . ARG A 1 358 ? -8.412 -18.113 30.379 1.00 52.19 358 ARG A N 1
ATOM 2932 C CA . ARG A 1 358 ? -9.641 -18.210 29.584 1.00 52.19 358 ARG A CA 1
ATOM 2933 C C . ARG A 1 358 ? -10.449 -19.458 29.953 1.00 52.19 358 ARG A C 1
ATOM 2935 O O . ARG A 1 358 ? -10.104 -20.542 29.484 1.00 52.19 358 ARG A O 1
ATOM 2942 N N . ARG A 1 359 ? -11.520 -19.286 30.742 1.00 50.50 359 ARG A N 1
ATOM 2943 C CA . ARG A 1 359 ? -12.805 -20.022 30.736 1.00 50.50 359 ARG A CA 1
ATOM 2944 C C . ARG A 1 359 ? -13.557 -19.759 32.054 1.00 50.50 359 ARG A C 1
ATOM 2946 O O . ARG A 1 359 ? -13.156 -20.259 33.095 1.00 50.50 359 ARG A O 1
ATOM 2953 N N . ARG A 1 360 ? -14.719 -19.105 31.919 1.00 47.31 360 ARG A N 1
ATOM 2954 C CA . ARG A 1 360 ? -15.805 -18.868 32.901 1.00 47.31 360 ARG A CA 1
ATOM 2955 C C . ARG A 1 360 ? -15.711 -17.589 33.742 1.00 47.31 360 ARG A C 1
ATOM 2957 O O . ARG A 1 360 ? -14.822 -17.456 34.569 1.00 47.31 360 ARG A O 1
ATOM 2964 N N . GLN A 1 361 ? -16.732 -16.750 33.521 1.00 49.88 361 GLN A N 1
ATOM 2965 C CA . GLN A 1 361 ? -17.072 -15.470 34.155 1.00 49.88 361 GLN A CA 1
ATOM 2966 C C . GLN A 1 361 ? -15.979 -14.404 34.032 1.00 49.88 361 GLN A C 1
ATOM 2968 O O . GLN A 1 361 ? -14.860 -14.570 34.510 1.00 49.88 361 GLN A O 1
ATOM 2973 N N . GLU A 1 362 ? -16.300 -13.298 33.357 1.00 50.22 362 GLU A N 1
ATOM 2974 C CA . GLU A 1 362 ? -15.469 -12.097 33.391 1.00 50.22 362 GLU A CA 1
ATOM 2975 C C . GLU A 1 362 ? -15.501 -11.557 34.821 1.00 50.22 362 GLU A C 1
ATOM 2977 O O . GLU A 1 362 ? -16.376 -10.787 35.185 1.00 50.22 362 GLU A O 1
ATOM 2982 N N . LYS A 1 363 ? -14.583 -12.033 35.667 1.00 64.44 363 LYS A N 1
ATOM 2983 C CA . LYS A 1 363 ? -14.430 -11.498 37.015 1.00 64.44 363 LYS A CA 1
ATOM 2984 C C . LYS A 1 363 ? -13.753 -10.146 36.896 1.00 64.44 363 LYS A C 1
ATOM 2986 O O . LYS A 1 363 ? -12.585 -10.044 36.497 1.00 64.44 363 LYS A O 1
ATOM 2991 N N . PHE A 1 364 ? -14.512 -9.116 37.210 1.00 72.12 364 PHE A N 1
ATOM 2992 C CA . PHE A 1 364 ? -13.993 -7.779 37.351 1.00 72.12 364 PHE A CA 1
ATOM 2993 C C . PHE A 1 364 ? -13.506 -7.592 38.783 1.00 72.12 364 PHE A C 1
ATOM 2995 O O . PHE A 1 364 ? -13.866 -8.330 39.696 1.00 72.12 364 PHE A O 1
ATOM 3002 N N . TRP A 1 365 ? -12.641 -6.617 38.979 1.00 78.12 365 TRP A N 1
ATOM 3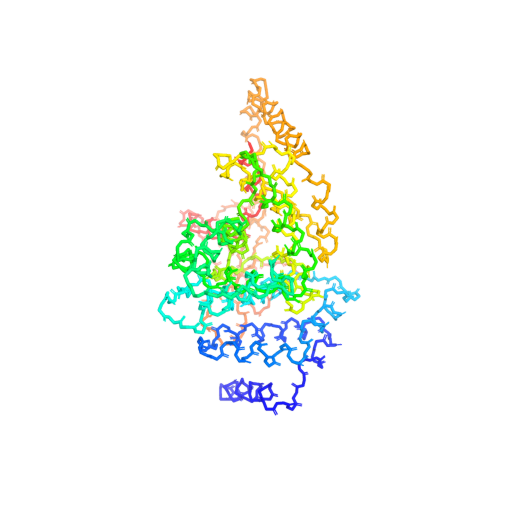003 C CA . TRP A 1 365 ? -12.373 -6.078 40.296 1.00 78.12 365 TRP A CA 1
ATOM 3004 C C . TRP A 1 365 ? -12.366 -4.566 40.179 1.00 78.12 365 TRP A C 1
ATOM 3006 O O . TRP A 1 365 ? -11.937 -4.002 39.172 1.00 78.12 365 TRP A O 1
ATOM 3016 N N . PHE A 1 366 ? -12.916 -3.902 41.175 1.00 79.25 366 PHE A N 1
ATOM 3017 C CA . PHE A 1 366 ? -13.035 -2.458 41.201 1.00 79.25 366 PHE A CA 1
ATOM 3018 C C . PHE A 1 366 ? -12.063 -1.900 42.216 1.00 79.25 366 PHE A C 1
ATOM 3020 O O . PHE A 1 366 ? -11.843 -2.505 43.262 1.00 79.25 366 PHE A O 1
ATOM 3027 N N . CYS A 1 367 ? -11.478 -0.751 41.903 1.00 81.44 367 CYS A N 1
ATOM 3028 C CA . CYS A 1 367 ? -10.585 -0.053 42.808 1.00 81.44 367 CYS A CA 1
ATOM 3029 C C . CYS A 1 367 ? -10.905 1.438 42.801 1.00 81.44 367 CYS A C 1
ATOM 3031 O O . CYS A 1 367 ? -10.989 2.042 41.731 1.00 81.44 367 CYS A O 1
ATOM 3033 N N . ARG A 1 368 ? -11.058 2.029 43.988 1.00 82.12 368 ARG A N 1
ATOM 3034 C CA . ARG A 1 368 ? -11.214 3.474 44.184 1.00 82.12 368 ARG A CA 1
ATOM 3035 C C . ARG A 1 368 ? -10.364 3.968 45.343 1.00 82.12 368 ARG A C 1
ATOM 3037 O O . ARG A 1 368 ? -10.170 3.274 46.338 1.00 82.12 368 ARG A O 1
ATOM 3044 N N . LEU A 1 369 ? -9.882 5.191 45.222 1.00 81.50 369 LEU A N 1
ATOM 3045 C CA . LEU A 1 369 ? -9.152 5.899 46.259 1.00 81.50 369 LEU A CA 1
ATOM 3046 C C . LEU A 1 369 ? -10.139 6.544 47.239 1.00 81.50 369 LEU A C 1
ATOM 3048 O O . LEU A 1 369 ? -11.193 7.050 46.853 1.00 81.50 369 LEU A O 1
ATOM 3052 N N . SER A 1 370 ? -9.812 6.519 48.525 1.00 80.81 370 SER A N 1
ATOM 3053 C CA . SER A 1 370 ? -10.546 7.266 49.540 1.00 80.81 370 SER A CA 1
ATOM 3054 C C . SER A 1 370 ? -10.412 8.776 49.306 1.00 80.81 370 SER A C 1
ATOM 3056 O O . SER A 1 370 ? -9.379 9.257 48.845 1.00 80.81 370 SER A O 1
ATOM 3058 N N . LEU A 1 371 ? -11.421 9.555 49.706 1.00 81.94 371 LEU A N 1
ATOM 3059 C CA . LEU A 1 371 ? -11.425 11.021 49.540 1.00 81.94 371 LEU A CA 1
ATOM 3060 C C . LEU A 1 371 ? -10.266 11.733 50.261 1.00 81.94 371 LEU A C 1
ATOM 3062 O O . LEU A 1 371 ? -9.927 12.863 49.935 1.00 81.94 371 LEU A O 1
ATOM 3066 N N . ASN A 1 372 ? -9.643 11.077 51.243 1.00 80.50 372 ASN A N 1
ATOM 3067 C CA . ASN A 1 372 ? -8.456 11.586 51.933 1.00 80.50 372 ASN A CA 1
ATOM 3068 C C . ASN A 1 372 ? -7.130 11.197 51.244 1.00 80.50 372 ASN A C 1
ATOM 3070 O O . ASN A 1 372 ? -6.070 11.509 51.778 1.00 80.50 372 ASN A O 1
ATOM 3074 N N . HIS A 1 373 ? -7.183 10.503 50.101 1.00 77.00 373 HIS A N 1
ATOM 3075 C CA . HIS A 1 373 ? -6.053 10.038 49.287 1.00 77.00 373 HIS A CA 1
ATOM 3076 C C . HIS A 1 373 ? -5.062 9.089 49.993 1.00 77.00 373 HIS A C 1
ATOM 3078 O O . HIS A 1 373 ? -3.932 8.909 49.536 1.00 77.00 373 HIS A O 1
ATOM 3084 N N . LYS A 1 374 ? -5.470 8.461 51.103 1.00 76.94 374 LYS A N 1
ATOM 3085 C CA . LYS A 1 374 ? -4.594 7.616 51.940 1.00 76.94 374 LYS A CA 1
ATOM 3086 C C . LYS A 1 374 ? -4.821 6.114 51.789 1.00 76.94 374 LYS A C 1
ATOM 3088 O O . LYS A 1 374 ? -3.930 5.331 52.107 1.00 76.94 374 LYS A O 1
ATOM 3093 N N . VAL A 1 375 ? -6.000 5.698 51.332 1.00 77.75 375 VAL A N 1
ATOM 3094 C CA . VAL A 1 375 ? -6.388 4.284 51.310 1.00 77.75 375 VAL A CA 1
ATOM 3095 C C . VAL A 1 375 ? -7.027 3.948 49.971 1.00 77.75 375 VAL A C 1
ATOM 3097 O O . VAL A 1 375 ? -7.970 4.604 49.534 1.00 77.75 375 VAL A O 1
ATOM 3100 N N . LEU A 1 376 ? -6.521 2.912 49.311 1.00 79.88 376 LEU A N 1
ATOM 3101 C CA . LEU A 1 376 ? -7.163 2.314 48.148 1.00 79.88 376 LEU A CA 1
ATOM 3102 C C . LEU A 1 376 ? -8.110 1.217 48.619 1.00 79.88 376 LEU A C 1
ATOM 3104 O O . LEU A 1 376 ? -7.700 0.275 49.297 1.00 79.88 376 LEU A O 1
ATOM 3108 N N . HIS A 1 377 ? -9.373 1.352 48.243 1.00 80.38 377 HIS A N 1
ATOM 3109 C CA . HIS A 1 377 ? -10.407 0.353 48.451 1.00 80.38 377 HIS A CA 1
ATOM 3110 C C . HIS A 1 377 ? -10.547 -0.463 47.180 1.00 80.38 377 HIS A C 1
ATOM 3112 O O . HIS A 1 377 ? -10.669 0.108 46.092 1.00 80.38 377 HIS A O 1
ATOM 3118 N N . TYR A 1 378 ? -10.532 -1.784 47.301 1.00 82.69 378 TYR A N 1
ATOM 3119 C CA . TYR A 1 378 ? -10.723 -2.663 46.162 1.00 82.69 378 TYR A CA 1
ATOM 3120 C C . TYR A 1 378 ? -11.527 -3.908 46.529 1.00 82.69 378 TYR A C 1
ATOM 3122 O O . TYR A 1 378 ? -11.668 -4.259 47.697 1.00 82.69 378 TYR A O 1
ATOM 3130 N N . GLY A 1 379 ? -12.108 -4.541 45.518 1.00 81.38 379 GLY A N 1
ATOM 3131 C CA . GLY A 1 379 ? -12.938 -5.724 45.698 1.00 81.38 379 GLY A CA 1
ATOM 3132 C C . GLY A 1 379 ? -13.340 -6.339 44.368 1.00 81.38 379 GLY A C 1
ATOM 3133 O O . GLY A 1 379 ? -13.249 -5.697 43.318 1.00 81.38 379 GLY A O 1
ATOM 3134 N N . ASP A 1 380 ? -13.772 -7.591 44.414 1.00 79.06 380 ASP A N 1
ATOM 3135 C CA . ASP A 1 380 ? -14.215 -8.332 43.238 1.00 79.06 380 ASP A CA 1
ATOM 3136 C C . ASP A 1 380 ? -15.653 -7.963 42.864 1.00 79.06 380 ASP A C 1
ATOM 3138 O O . ASP A 1 380 ? -16.513 -7.823 43.728 1.00 79.06 380 ASP A O 1
ATOM 3142 N N . LEU A 1 381 ? -15.916 -7.836 41.563 1.00 69.56 381 LEU A N 1
ATOM 3143 C CA . LEU A 1 381 ? -17.245 -7.604 41.005 1.00 69.56 381 LEU A CA 1
ATOM 3144 C C . LEU A 1 381 ? -17.609 -8.716 40.015 1.00 69.56 381 LEU A C 1
ATOM 3146 O O . LEU A 1 381 ? -16.800 -9.108 39.167 1.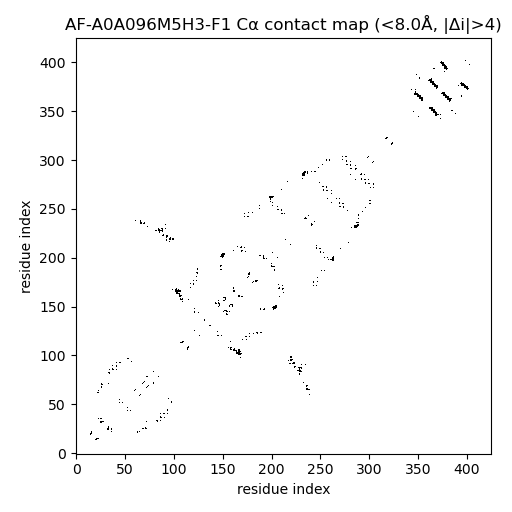00 69.56 381 LEU A O 1
ATOM 3150 N N . GLU A 1 382 ? -18.845 -9.205 40.112 1.00 61.09 382 GLU A N 1
ATOM 3151 C CA . GLU A 1 382 ? -19.386 -10.218 39.196 1.00 61.09 382 GLU A CA 1
ATOM 3152 C C . GLU A 1 382 ? -19.844 -9.621 37.852 1.00 61.09 382 GLU A C 1
ATOM 3154 O O . GLU A 1 382 ? -19.777 -10.308 36.834 1.00 61.09 382 GLU A O 1
ATOM 3159 N N . GLU A 1 383 ? -20.224 -8.337 37.821 1.00 61.25 383 GLU A N 1
ATOM 3160 C CA . GLU A 1 383 ? -20.631 -7.599 36.615 1.00 61.25 383 GLU A CA 1
ATOM 3161 C C . GLU A 1 383 ? -19.988 -6.201 36.549 1.00 61.25 383 GLU A C 1
ATOM 3163 O O . GLU A 1 383 ? -19.574 -5.633 37.561 1.00 61.25 383 GLU A O 1
ATOM 3168 N N . SER A 1 384 ? -19.908 -5.627 35.342 1.00 56.50 384 SER A N 1
ATOM 3169 C CA . SER A 1 384 ? -19.481 -4.237 35.136 1.00 56.50 384 SER A CA 1
ATOM 3170 C C . SER A 1 384 ? -20.503 -3.271 35.760 1.00 56.50 384 SER A C 1
ATOM 3172 O O . SER A 1 384 ? -21.632 -3.210 35.270 1.00 56.50 384 SER A O 1
ATOM 3174 N N . PRO A 1 385 ? -20.136 -2.466 36.772 1.00 58.06 385 PRO A N 1
ATOM 3175 C CA . PRO A 1 385 ? -21.078 -1.566 37.427 1.00 58.06 385 PRO A CA 1
ATOM 3176 C C . PRO A 1 385 ? -21.511 -0.434 36.481 1.00 58.06 385 PRO A C 1
ATOM 3178 O O . PRO A 1 385 ? -20.685 0.174 35.801 1.00 58.06 385 PRO A O 1
ATOM 3181 N N . GLN A 1 386 ? -22.813 -0.133 36.453 1.00 49.47 386 GLN A N 1
ATOM 3182 C CA . GLN A 1 386 ? -23.410 0.986 35.703 1.00 49.47 386 GLN A CA 1
ATOM 3183 C C . GLN A 1 386 ? -23.604 2.231 36.594 1.00 49.47 386 GLN A C 1
ATOM 3185 O O . GLN A 1 386 ? -24.641 2.888 36.543 1.00 49.47 386 GLN A O 1
ATOM 3190 N N . GLY A 1 387 ? -22.625 2.548 37.446 1.00 60.25 387 GLY A N 1
ATOM 3191 C CA . GLY A 1 387 ? -22.710 3.663 38.395 1.00 60.25 387 GLY A CA 1
ATOM 3192 C C . GLY A 1 387 ? -21.598 3.650 39.445 1.00 60.25 387 GLY A C 1
ATOM 3193 O O . GLY A 1 387 ? -20.655 2.863 39.348 1.00 60.25 387 GLY A O 1
ATOM 3194 N N . GLU A 1 388 ? -21.704 4.526 40.448 1.00 56.03 388 GLU A N 1
ATOM 3195 C CA . GLU A 1 388 ? -20.771 4.555 41.580 1.00 56.03 388 GLU A CA 1
ATOM 3196 C C . GLU A 1 388 ? -20.883 3.273 42.414 1.00 56.03 388 GLU A C 1
ATOM 3198 O O . GLU A 1 388 ? -21.973 2.893 42.837 1.00 56.03 388 GLU A O 1
ATOM 3203 N N . VAL A 1 389 ? -19.748 2.617 42.675 1.00 63.97 389 VAL A N 1
ATOM 3204 C CA . VAL A 1 389 ? -19.680 1.448 43.563 1.00 63.97 389 VAL A CA 1
ATOM 3205 C C . VAL A 1 389 ? -19.489 1.933 45.010 1.00 63.97 389 VAL A C 1
ATOM 3207 O O . VAL A 1 389 ? -18.476 2.591 45.303 1.00 63.97 389 VAL A O 1
ATOM 3210 N N . PRO A 1 390 ? -20.432 1.635 45.926 1.00 67.88 390 PRO A N 1
ATOM 3211 C CA . PRO A 1 390 ? -20.303 1.966 47.342 1.00 67.88 390 PRO A CA 1
ATOM 3212 C C . PRO A 1 390 ? -19.064 1.328 47.976 1.00 67.88 390 PRO A C 1
ATOM 3214 O O . PRO A 1 390 ? -18.715 0.187 47.675 1.00 67.88 390 PRO A O 1
ATOM 3217 N N . PHE A 1 391 ? -18.424 2.039 48.910 1.00 62.41 391 PHE A N 1
ATOM 3218 C CA . PHE A 1 391 ? -17.251 1.532 49.638 1.00 62.41 391 PHE A CA 1
ATOM 3219 C C . PHE A 1 391 ? -17.525 0.229 50.407 1.00 62.41 391 PHE A C 1
ATOM 3221 O O . PHE A 1 391 ? -16.599 -0.536 50.646 1.00 62.41 391 PHE A O 1
ATOM 3228 N N . GLU A 1 392 ? -18.779 -0.025 50.777 1.00 64.00 392 GLU A N 1
ATOM 3229 C CA . GLU A 1 392 ? -19.226 -1.198 51.540 1.00 64.00 392 GLU A CA 1
ATOM 3230 C C . GLU A 1 392 ? -19.141 -2.512 50.745 1.00 64.00 392 GLU A C 1
ATOM 3232 O O . GLU A 1 392 ? -19.045 -3.581 51.340 1.00 64.00 392 GLU A O 1
ATOM 3237 N N . LEU A 1 393 ? -19.121 -2.436 49.409 1.00 64.25 393 LEU A N 1
ATOM 3238 C CA . LEU A 1 393 ? -18.936 -3.585 48.512 1.00 64.25 393 LEU A CA 1
ATOM 3239 C C . LEU A 1 393 ? -17.455 -3.928 48.273 1.00 64.25 393 LEU A C 1
ATOM 3241 O O . LEU A 1 393 ? -17.151 -4.947 47.658 1.00 64.25 393 LEU A O 1
ATOM 3245 N N . LEU A 1 394 ? -16.529 -3.082 48.735 1.00 69.38 394 LEU A N 1
ATOM 3246 C CA . LEU A 1 394 ? -15.087 -3.249 48.556 1.00 69.38 394 LEU A CA 1
ATOM 3247 C C . LEU A 1 394 ? -14.488 -3.795 49.855 1.00 69.38 394 LEU A C 1
ATOM 3249 O O . LEU A 1 394 ? -14.227 -3.048 50.800 1.00 69.38 394 LEU A O 1
ATOM 3253 N N . SER A 1 395 ? -14.318 -5.116 49.901 1.00 64.81 395 SER A N 1
ATOM 3254 C CA . SER A 1 395 ? -13.891 -5.865 51.088 1.00 64.81 395 SER A CA 1
ATOM 3255 C C . SER A 1 395 ? -12.465 -5.551 51.538 1.00 64.81 395 SER A C 1
ATOM 3257 O O . SER A 1 395 ? -12.178 -5.628 52.732 1.00 64.81 395 SER A O 1
ATOM 3259 N N . ASP A 1 396 ? -11.586 -5.161 50.612 1.00 74.50 396 ASP A N 1
ATOM 3260 C CA . ASP A 1 396 ? -10.153 -5.059 50.862 1.00 74.50 396 ASP A CA 1
ATOM 3261 C C . ASP A 1 396 ? -9.649 -3.609 50.826 1.00 74.50 396 ASP A C 1
ATOM 3263 O O . ASP A 1 396 ? -10.116 -2.756 50.062 1.00 74.50 396 ASP A O 1
ATOM 3267 N N . LYS A 1 397 ? -8.665 -3.316 51.685 1.00 75.75 397 LYS A N 1
ATOM 3268 C CA . LYS A 1 397 ? -8.052 -1.989 51.835 1.00 75.75 397 LYS A CA 1
ATOM 3269 C C . LYS A 1 397 ? -6.536 -2.100 51.763 1.00 75.75 397 LYS A C 1
ATOM 3271 O O . LYS A 1 397 ? -5.950 -3.008 52.346 1.00 75.75 397 LYS A O 1
ATOM 3276 N N . SER A 1 398 ? -5.900 -1.158 51.077 1.00 70.44 398 SER A N 1
ATOM 3277 C CA . SER A 1 398 ? -4.443 -1.028 51.033 1.00 70.44 398 SER A CA 1
ATOM 3278 C C . SER A 1 398 ? -4.027 0.418 51.285 1.00 70.44 398 SER A C 1
ATOM 3280 O O . SER A 1 398 ? -4.613 1.347 50.723 1.00 70.44 398 SER A O 1
ATOM 3282 N N . GLU A 1 399 ? -3.027 0.626 52.142 1.00 69.31 399 GLU A N 1
ATOM 3283 C CA . GLU A 1 399 ? -2.462 1.953 52.383 1.00 69.31 399 GLU A CA 1
ATOM 3284 C C . GLU A 1 399 ? -1.618 2.407 51.190 1.00 69.31 399 GLU A C 1
ATOM 3286 O O . GLU A 1 399 ? -0.758 1.690 50.672 1.00 69.31 399 GLU A O 1
ATOM 3291 N N . THR A 1 400 ? -1.845 3.645 50.756 1.00 59.28 400 THR A N 1
ATOM 3292 C CA . THR A 1 400 ? -1.251 4.187 49.528 1.00 59.28 400 THR A CA 1
ATOM 3293 C C . THR A 1 400 ? 0.276 4.294 49.593 1.00 59.28 400 THR A C 1
ATOM 3295 O O . THR A 1 400 ? 0.935 4.197 48.556 1.00 59.28 400 THR A O 1
ATOM 3298 N N . HIS A 1 401 ? 0.853 4.382 50.796 1.00 56.72 401 HIS A N 1
ATOM 3299 C CA . HIS A 1 401 ? 2.301 4.425 51.022 1.00 56.72 401 HIS A CA 1
ATOM 3300 C C . HIS A 1 401 ? 3.048 3.175 50.516 1.00 56.72 401 HIS A C 1
ATOM 3302 O O . HIS A 1 401 ? 4.214 3.290 50.150 1.00 56.72 401 HIS A O 1
ATOM 3308 N N . PHE A 1 402 ? 2.389 2.011 50.434 1.00 44.84 402 PHE A N 1
ATOM 3309 C CA . PHE A 1 402 ? 3.006 0.756 49.974 1.00 44.84 402 PHE A CA 1
ATOM 3310 C C . PHE A 1 402 ? 2.769 0.442 48.488 1.00 44.84 402 PHE A C 1
ATOM 3312 O O . PHE A 1 402 ? 3.527 -0.325 47.895 1.00 44.84 402 PHE A O 1
ATOM 3319 N N . CYS A 1 403 ? 1.744 1.028 47.862 1.00 49.75 403 CYS A N 1
ATOM 3320 C CA . CYS A 1 403 ? 1.253 0.581 46.552 1.00 49.75 403 CYS A CA 1
ATOM 3321 C C . CYS A 1 403 ? 1.278 1.638 45.438 1.00 49.75 403 CYS A C 1
ATOM 3323 O O . CYS A 1 403 ? 0.976 1.296 44.292 1.00 49.75 403 CYS A O 1
ATOM 3325 N N . LEU A 1 404 ? 1.650 2.895 45.725 1.00 47.81 404 LEU A N 1
ATOM 3326 C CA . LEU A 1 404 ? 1.517 3.992 44.757 1.00 47.81 404 LEU A CA 1
ATOM 3327 C C . LEU A 1 404 ? 2.235 3.721 43.426 1.00 47.81 404 LEU A C 1
ATOM 3329 O O . LEU A 1 404 ? 1.668 3.977 42.371 1.00 47.81 404 LEU A O 1
ATOM 3333 N N . PHE A 1 405 ? 3.448 3.165 43.455 1.00 44.91 405 PHE A N 1
ATOM 3334 C CA . PHE A 1 405 ? 4.275 3.041 42.250 1.00 44.91 405 PHE A CA 1
ATOM 3335 C C . PHE A 1 405 ? 3.753 2.004 41.241 1.00 44.91 405 PHE A C 1
ATOM 3337 O O . PHE A 1 405 ? 3.744 2.275 40.043 1.00 44.91 405 PHE A O 1
ATOM 3344 N N . LEU A 1 406 ? 3.273 0.844 41.705 1.00 41.88 406 LEU A N 1
ATOM 3345 C CA . LEU A 1 406 ? 2.780 -0.227 40.826 1.00 41.88 406 LEU A CA 1
ATOM 3346 C C . LEU A 1 406 ? 1.365 0.048 40.304 1.00 41.88 406 LEU A C 1
ATOM 3348 O O . LEU A 1 406 ? 1.081 -0.184 39.130 1.00 41.88 406 LEU A O 1
ATOM 3352 N N . LEU A 1 407 ? 0.481 0.573 41.156 1.00 47.25 407 LEU A N 1
ATOM 3353 C CA . LEU A 1 407 ? -0.904 0.854 40.776 1.00 47.25 407 LEU A CA 1
ATOM 3354 C C . LEU A 1 407 ? -1.024 2.095 39.895 1.00 47.25 407 LEU A C 1
ATOM 3356 O O . LEU A 1 407 ? -1.807 2.053 38.950 1.00 47.25 407 LEU A O 1
ATOM 3360 N N . LEU A 1 408 ? -0.214 3.143 40.119 1.00 48.78 408 LEU A N 1
ATOM 3361 C CA . LEU A 1 408 ? -0.125 4.257 39.171 1.00 48.78 408 LEU A CA 1
ATOM 3362 C C . LEU A 1 408 ? 0.280 3.732 37.792 1.00 48.78 408 LEU A C 1
ATOM 3364 O O . LEU A 1 408 ? -0.391 4.059 36.823 1.00 48.78 408 LEU A O 1
ATOM 3368 N N . PHE A 1 409 ? 1.295 2.869 37.692 1.00 43.09 409 PHE A N 1
ATOM 3369 C CA . PHE A 1 409 ? 1.778 2.353 36.405 1.00 43.09 409 PHE A CA 1
ATOM 3370 C C . PHE A 1 409 ? 0.697 1.588 35.615 1.00 43.09 409 PHE A C 1
ATOM 3372 O O . PHE A 1 409 ? 0.516 1.835 34.422 1.00 43.09 409 PHE A O 1
ATOM 3379 N N . VAL A 1 410 ? -0.087 0.736 36.287 1.00 43.44 410 VAL A N 1
ATOM 3380 C CA . VAL A 1 410 ? -1.180 -0.041 35.668 1.00 43.44 410 VAL A CA 1
ATOM 3381 C C . VAL A 1 410 ? -2.397 0.836 35.328 1.00 43.44 410 VAL A C 1
ATOM 3383 O O . VAL A 1 410 ? -3.004 0.677 34.267 1.00 43.44 410 VAL A O 1
ATOM 3386 N N . PHE A 1 411 ? -2.739 1.818 36.172 1.00 46.84 411 PHE A N 1
ATOM 3387 C CA . PHE A 1 411 ? -3.778 2.812 35.855 1.00 46.84 411 PHE A CA 1
ATOM 3388 C C . PHE A 1 411 ? -3.364 3.720 34.685 1.00 46.84 411 PHE A C 1
ATOM 3390 O O . PHE A 1 411 ? -4.198 4.089 33.852 1.00 46.84 411 PHE A O 1
ATOM 3397 N N . PHE A 1 412 ? -2.076 4.071 34.605 1.00 47.72 412 PHE A N 1
ATOM 3398 C CA . PHE A 1 412 ? -1.506 4.904 33.546 1.00 47.72 412 PHE A CA 1
ATOM 3399 C C . PHE A 1 412 ? -1.551 4.214 32.183 1.00 47.72 412 PHE A C 1
ATOM 3401 O O . PHE A 1 412 ? -1.772 4.886 31.176 1.00 47.72 412 PHE A O 1
ATOM 3408 N N . GLU A 1 413 ? -1.397 2.891 32.130 1.00 42.75 413 GLU A N 1
ATOM 3409 C CA . GLU A 1 413 ? -1.428 2.145 30.871 1.00 42.75 413 GLU A CA 1
ATOM 3410 C C . GLU A 1 413 ? -2.819 2.162 30.216 1.00 42.75 413 GLU A C 1
ATOM 3412 O O . GLU A 1 413 ? -2.932 2.332 29.003 1.00 42.75 413 GLU A O 1
ATOM 3417 N N . LYS A 1 414 ? -3.889 2.132 31.022 1.00 42.81 414 LYS A N 1
ATOM 3418 C CA . LYS A 1 414 ? -5.282 2.180 30.544 1.00 42.81 414 LYS A CA 1
ATOM 3419 C C . LYS A 1 414 ? -5.726 3.570 30.052 1.00 42.81 414 LYS A C 1
ATOM 3421 O O . LYS A 1 414 ? -6.667 3.672 29.271 1.00 42.81 414 LYS A O 1
ATOM 3426 N N . HIS A 1 415 ? -5.055 4.642 30.488 1.00 43.41 415 HIS A N 1
ATOM 3427 C CA . HIS A 1 415 ? -5.408 6.040 30.178 1.00 43.41 415 HIS A CA 1
ATOM 3428 C C . HIS A 1 415 ? -4.349 6.797 29.351 1.00 43.41 415 HIS A C 1
ATOM 3430 O O . HIS A 1 415 ? -4.431 8.024 29.209 1.00 43.41 415 HIS A O 1
ATOM 3436 N N . LYS A 1 416 ?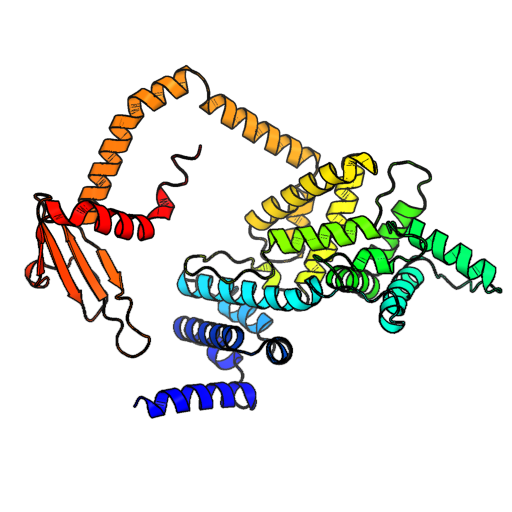 -3.377 6.079 28.769 1.00 39.19 416 LYS A N 1
ATOM 3437 C CA . LYS A 1 416 ? -2.257 6.628 27.978 1.00 39.19 416 LYS A CA 1
ATOM 3438 C C . LYS A 1 416 ? -2.679 7.451 26.750 1.00 39.19 416 LYS A C 1
ATOM 3440 O O . LYS A 1 416 ? -1.888 8.255 26.263 1.00 39.19 416 LYS A O 1
ATOM 3445 N N . THR A 1 417 ? -3.919 7.324 26.280 1.00 36.09 417 THR A N 1
ATOM 3446 C CA . THR A 1 417 ? -4.387 7.956 25.034 1.00 36.09 417 THR A CA 1
ATOM 3447 C C . THR A 1 417 ? -4.538 9.481 25.116 1.00 36.09 417 THR A C 1
ATOM 3449 O O . THR A 1 417 ? -4.555 10.136 24.083 1.00 36.09 417 THR A O 1
ATOM 3452 N N . ILE A 1 418 ? -4.607 10.085 26.310 1.00 35.50 418 ILE A N 1
ATOM 3453 C CA . ILE A 1 418 ? -4.910 11.528 26.427 1.00 35.50 418 ILE A CA 1
ATOM 3454 C C . ILE A 1 418 ? -3.651 12.405 26.584 1.00 35.50 418 ILE A C 1
ATOM 3456 O O . ILE A 1 418 ? -3.695 13.584 26.250 1.00 35.50 418 ILE A O 1
ATOM 3460 N N . LEU A 1 419 ? -2.505 11.867 27.029 1.00 33.84 419 LEU A N 1
ATOM 3461 C CA . LEU A 1 419 ? -1.320 12.701 27.318 1.00 33.84 419 LEU A CA 1
ATOM 3462 C C . LEU A 1 419 ? -0.244 12.718 26.222 1.00 33.84 419 LEU A C 1
ATOM 3464 O O . LEU A 1 419 ? 0.552 13.654 26.168 1.00 33.84 419 LEU A O 1
ATOM 3468 N N . LEU A 1 420 ? -0.215 11.723 25.333 1.00 30.78 420 LEU A N 1
ATOM 3469 C CA . LEU A 1 420 ? 0.807 11.646 24.282 1.00 30.78 420 LEU A CA 1
ATOM 3470 C C . LEU A 1 420 ? 0.670 12.742 23.209 1.00 30.78 420 LEU A C 1
ATOM 3472 O O . LEU A 1 420 ? 1.643 13.003 22.511 1.00 30.78 420 LEU A O 1
ATOM 3476 N N . HIS A 1 421 ? -0.473 13.436 23.132 1.00 34.41 421 HIS A N 1
ATOM 3477 C CA . HIS A 1 421 ? -0.666 14.570 22.220 1.00 34.41 421 HIS A CA 1
ATOM 3478 C C . HIS A 1 421 ? -0.341 15.951 22.808 1.00 34.41 421 HIS A C 1
ATOM 3480 O O . HIS A 1 421 ? -0.183 16.888 22.038 1.00 34.41 421 HIS A O 1
ATOM 3486 N N . LEU A 1 422 ? -0.194 16.091 24.130 1.00 31.80 422 LEU A N 1
ATOM 3487 C CA . LEU A 1 422 ? 0.079 17.392 24.768 1.00 31.80 422 LEU A CA 1
ATOM 3488 C C . LEU A 1 422 ? 1.553 17.603 25.142 1.00 31.80 422 LEU A C 1
ATOM 3490 O O . LEU A 1 422 ? 1.966 18.733 25.370 1.00 31.80 422 LEU A O 1
ATOM 3494 N N . VAL A 1 423 ? 2.357 16.534 25.197 1.00 28.89 423 VAL A N 1
ATOM 3495 C CA . VAL A 1 423 ? 3.777 16.612 25.604 1.00 28.89 423 VAL A CA 1
ATOM 3496 C C . VAL A 1 423 ? 4.744 16.336 24.443 1.00 28.89 423 VAL A C 1
ATOM 3498 O O . VAL A 1 423 ? 5.938 16.580 24.568 1.00 28.89 423 VAL A O 1
ATOM 3501 N N . ARG A 1 424 ? 4.250 15.878 23.285 1.00 29.38 424 ARG A N 1
ATOM 3502 C CA . ARG A 1 424 ? 5.059 15.637 22.072 1.00 29.38 424 ARG A CA 1
ATOM 3503 C C . ARG A 1 424 ? 4.838 16.669 20.950 1.00 29.38 424 ARG A C 1
ATOM 3505 O O . ARG A 1 424 ? 5.020 16.337 19.783 1.00 29.38 424 ARG A O 1
ATOM 3512 N N . GLY A 1 425 ? 4.462 17.893 21.327 1.00 31.52 425 GLY A N 1
ATOM 3513 C CA . GLY A 1 425 ? 4.439 19.089 20.474 1.00 31.52 425 GLY A CA 1
ATOM 3514 C C . GLY A 1 425 ? 5.492 20.096 20.910 1.00 31.52 425 GLY A C 1
ATOM 3515 O O . GLY A 1 425 ? 5.498 20.447 22.122 1.00 31.52 425 GLY A O 1
#

pLDDT: mean 80.34, std 19.2, range [24.36, 98.62]

Secondary structure (DSSP, 8-state):
-HHHHHHHHHHHHHHHHSSSS-THHHHTS-HHHHHHHHHHHHHHHHHS-HHHHHHHHHHHHHTTHHHHHIIIIISSSSPPPHHHHHHHHHHHHHHHHTTHHHHHPPP-TT-HHHHHHHHHHHHHHH-SS---S-HHHHHHHHHHHHHHTT-S-SS-GGGGGGSTTTTHHHHHHHHHHHHHSHHHHHHHHHHHHT--STT---HHHHHHHHHHHHHHHTTTTPPPPTT-----GGGGS-TTHHHHHHHHHHHHHHHHHHHTT--GGGHHHHHHHHHHHHHHHHHT--SSHHHHHHHHHHS-HHHHHHHHHHHHHHHHHHTSHHHHHHHHHHHHHHHHHHHHHHHHHHHH-EEEE----SSS---EEEEEE-TTSSEEEEEEESS--SSPPPGGG--EEEEHHHHHHHHHHHHHHHTTTTTTTTS--